Protein AF-0000000080892041 (afdb_homodimer)

Foldseek 3Di:
DPWAKAWDDKDFQFAPDADDPVPQKFWFAPVQLVDDKFWDKDKDKDDADPPDAPVLVVVLLSVLQNHLCNLVQLQQFWDDNSTITGSGRNGAMEIEIEIAADPVVCVVDPDPSVVQNQAPHRRGDGDPVCRGHQKYWYWYAYPNRMIMIMMIGIVRQDDPVLVVLSVVLSVCSSVVPPDPRDRRPRDRNNPDDDDPVPPVPCPPVVDD/DPWDKAWDDKDFQFAPDADDPVPQKFWFAPVQLVDDKFWDKDKDKDDADPPDAPVRVVVLLRVLQNHLCNLVQLQQFWDDNSTITGSGRNGAMEIEIEIAADPVVCVVDPDPVVVQNQAPHRRGDGDPVCRGHQKYWYWYAYPNRMIMIMMIGIVRQDDPVLVVLSVVLSVCSSVVPPDPRDRRPRDRNNVYDPPPVVPCPCPPVVDD

Secondary structure (DSSP, 8-state):
-----EEEEEEEEPPSSPPPGGGSEEEPPHHHHHSPP-EEEEEEEE---SS--HHHHHHHHHHHHHHHHHHSGGGGSEEETTTEEE-----EEEEEEE-SS-HHHHHHS--HHHHHHTSSS-SSS--GGGTTBSEEEEEEE-TTS-EEEEEEEETTT--HHHHHHHHHHHHHHHTT------------STTSSS--S----SSTT---/-----EEEEEEEEPPSSPPPGGGSEEEPPHHHHHSPP-EEEEEEEE---SS--HHHHHHHHHHHHHHHHHHSGGGGSEEETTTEEE-----EEEEEEEESS-HHHHHHS--HHHHHHTSSS-SSS--GGGTTBSEEEEEEEETTS-EEEEEEEETTT--HHHHHHHHHHHHHHHTT------------S--SSS-SS----S-TT---

Organism: Phaseolus coccineus (NCBI:txid3886)

Nearest PDB structures (foldseek):
  2bgh-assembly1_A  TM=8.868E-01  e=1.518E-18  Rauvolfia serpentina
  7w26-assembly2_B  TM=8.379E-01  e=3.814E-18  Angelica sinensis
  5fal-assembly1_A  TM=8.117E-01  e=7.522E-14  Panicum virgatum
  6mk2-assembly1_A  TM=8.089E-01  e=7.074E-14  Coleus scutellarioides
  5fan-assembly1_A  TM=7.850E-01  e=6.457E-13  Panicum virgatum

Sequence (416 aa):
MEVKVEIVSKERIKPSSPTPNKLRYFKLSLLDQLAPPFYVPILLFYSPSDATDITTISHKLKASLSQLLTLYYPFCGTLRDSSTVECNDEGVVFTHSTLPIDLSTILKNPHLHHINQLFPFDPYNPPRETLLETMAVQLNQFTCGGVALGVCFSHKIADGSSAASFLTAWAATSRKEDNPLIPPQMEEGALVFPPRKIEIDITRGMGPMEVKVEIVSKERIKPSSPTPNKLRYFKLSLLDQLAPPFYVPILLFYSPSDATDITTISHKLKASLSQLLTLYYPFCGTLRDSSTVECNDEGVVFTHSTLPIDLSTILKNPHLHHINQLFPFDPYNPPRETLLETMAVQLNQFTCGGVALGVCFSHKIADGSSAASFLTAWAATSRKEDNPLIPPQMEEGALVFPPRKIEIDITRGMGP

InterPro domains:
  IPR023213 Chloramphenicol acetyltransferase-like domain superfamily [G3DSA:3.30.559.10] (1-201)

Radius of gyration: 22.84 Å; Cα contacts (8 Å, |Δi|>4): 825; chains: 2; bounding box: 54×67×58 Å

Structure (mmCIF, N/CA/C/O backbone):
data_AF-0000000080892041-model_v1
#
loop_
_entity.id
_entity.type
_entity.pdbx_description
1 polymer Transferase
#
loop_
_atom_site.group_PDB
_atom_site.id
_atom_site.type_symbol
_atom_site.label_atom_id
_atom_site.label_alt_id
_atom_site.label_comp_id
_atom_site.label_asym_id
_atom_site.label_entity_id
_atom_site.label_seq_id
_atom_site.pdbx_PDB_ins_code
_atom_site.Cartn_x
_atom_site.Cartn_y
_atom_site.Cartn_z
_atom_site.occupancy
_atom_site.B_iso_or_equiv
_atom_site.auth_seq_id
_atom_site.auth_comp_id
_atom_site.auth_asym_id
_atom_site.auth_atom_id
_atom_site.pdbx_PDB_model_num
ATOM 1 N N . MET A 1 1 ? -16.609 -30.469 5.387 1 51 1 MET A N 1
ATOM 2 C CA . MET A 1 1 ? -15.219 -30.938 5.332 1 51 1 MET A CA 1
ATOM 3 C C . MET A 1 1 ? -14.273 -29.766 5.039 1 51 1 MET A C 1
ATOM 5 O O . MET A 1 1 ? -14.555 -28.922 4.188 1 51 1 MET A O 1
ATOM 9 N N . GLU A 1 2 ? -13.328 -29.531 5.914 1 6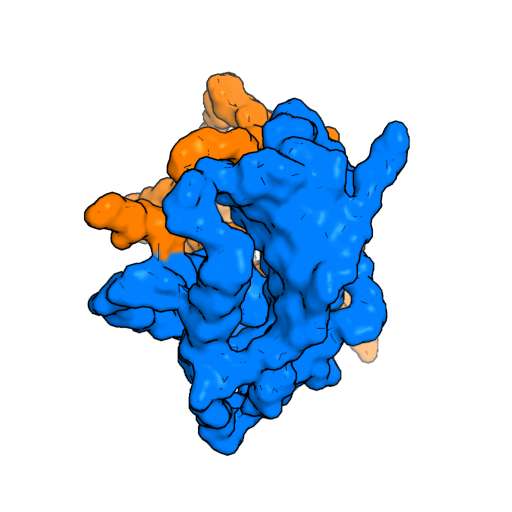9.38 2 GLU A N 1
ATOM 10 C CA . GLU A 1 2 ? -12.438 -28.375 5.773 1 69.38 2 GLU A CA 1
ATOM 11 C C . GLU A 1 2 ? -11.57 -28.5 4.527 1 69.38 2 GLU A C 1
ATOM 13 O O . GLU A 1 2 ? -10.953 -29.547 4.293 1 69.38 2 GLU A O 1
ATOM 18 N N . VAL A 1 3 ? -11.828 -27.797 3.461 1 79.81 3 VAL A N 1
ATOM 19 C CA . VAL A 1 3 ? -11.031 -27.781 2.238 1 79.81 3 VAL A CA 1
ATOM 20 C C . VAL A 1 3 ? -9.578 -27.438 2.566 1 79.81 3 VAL A C 1
ATOM 22 O O . VAL A 1 3 ? -9.305 -26.406 3.186 1 79.81 3 VAL A O 1
ATOM 25 N N . LYS A 1 4 ? -8.742 -28.453 2.377 1 87.44 4 LYS A N 1
ATOM 26 C CA . LYS A 1 4 ? -7.324 -28.219 2.637 1 87.44 4 LYS A CA 1
ATOM 27 C C . LYS A 1 4 ? -6.523 -28.188 1.337 1 87.44 4 LYS A C 1
ATOM 29 O O . LYS A 1 4 ? -6.711 -29.031 0.463 1 87.44 4 LYS A O 1
ATOM 34 N N . VAL A 1 5 ? -5.707 -27.281 1.153 1 93.56 5 VAL A N 1
ATOM 35 C CA . VAL A 1 5 ? -4.789 -27.125 0.03 1 93.56 5 VAL A CA 1
ATOM 36 C C . VAL A 1 5 ? -3.666 -28.156 0.136 1 93.56 5 VAL A C 1
ATOM 38 O O . VAL A 1 5 ? -3.152 -28.406 1.227 1 93.56 5 VAL A O 1
ATOM 41 N N . GLU A 1 6 ? -3.355 -28.859 -0.919 1 96.06 6 GLU A N 1
ATOM 42 C CA . GLU A 1 6 ? -2.234 -29.797 -0.985 1 96.06 6 GLU A CA 1
ATOM 43 C C . GLU A 1 6 ? -1.098 -29.234 -1.833 1 96.06 6 GLU A C 1
ATOM 45 O O . GLU A 1 6 ? -1.31 -28.828 -2.98 1 96.06 6 GLU A O 1
ATOM 50 N N . ILE A 1 7 ? 0.091 -29.281 -1.299 1 97.12 7 ILE A N 1
ATOM 51 C CA . ILE A 1 7 ? 1.253 -28.781 -2.025 1 97.12 7 ILE A CA 1
ATOM 52 C C . ILE A 1 7 ? 1.798 -29.875 -2.943 1 97.12 7 ILE A C 1
ATOM 54 O O . ILE A 1 7 ? 2.129 -30.969 -2.488 1 97.12 7 ILE A O 1
ATOM 58 N N . VAL A 1 8 ? 1.884 -29.547 -4.207 1 97.06 8 VAL A N 1
ATOM 59 C CA . VAL A 1 8 ? 2.377 -30.469 -5.227 1 97.06 8 VAL A CA 1
ATOM 60 C C . VAL A 1 8 ? 3.881 -30.297 -5.406 1 97.06 8 VAL A C 1
ATOM 62 O O . VAL A 1 8 ? 4.625 -31.266 -5.496 1 97.06 8 VAL A O 1
ATOM 65 N N . SER A 1 9 ? 4.324 -29.125 -5.5 1 97.5 9 SER A N 1
ATOM 66 C CA . SER A 1 9 ? 5.746 -28.844 -5.664 1 97.5 9 SER A CA 1
ATOM 67 C C . SER A 1 9 ? 6.082 -27.438 -5.145 1 97.5 9 SER A C 1
ATOM 69 O O . SER A 1 9 ? 5.195 -26.609 -4.98 1 97.5 9 SER A O 1
ATOM 71 N N . LYS A 1 10 ? 7.34 -27.312 -4.781 1 97.81 10 LYS A N 1
ATOM 72 C CA . LYS A 1 10 ? 7.918 -26.047 -4.355 1 97.81 10 LYS A CA 1
ATOM 73 C C . LYS A 1 10 ? 9.32 -25.859 -4.926 1 97.81 10 LYS A C 1
ATOM 75 O O . LYS A 1 10 ? 10.156 -26.766 -4.832 1 97.81 10 LYS A O 1
ATOM 80 N N . GLU A 1 11 ? 9.508 -24.766 -5.562 1 97.94 11 GLU A N 1
ATOM 81 C CA . GLU A 1 11 ? 10.828 -24.484 -6.117 1 97.94 11 GLU A CA 1
ATOM 82 C C . GLU A 1 11 ? 11.125 -23 -6.098 1 97.94 11 GLU A C 1
ATOM 84 O O . GLU A 1 11 ? 10.234 -22.188 -5.863 1 97.94 11 GLU A O 1
ATOM 89 N N . ARG A 1 12 ? 12.344 -22.625 -6.25 1 98.44 12 ARG A N 1
ATOM 90 C CA . ARG A 1 12 ? 12.75 -21.234 -6.336 1 98.44 12 ARG A CA 1
ATOM 91 C C . ARG A 1 12 ? 13.055 -20.828 -7.773 1 98.44 12 ARG A C 1
ATOM 93 O O . ARG A 1 12 ? 13.844 -21.5 -8.453 1 98.44 12 ARG A O 1
ATOM 100 N N . ILE A 1 13 ? 12.406 -19.812 -8.211 1 98.75 13 ILE A N 1
ATOM 101 C CA . ILE A 1 13 ? 12.625 -19.297 -9.562 1 98.75 13 ILE A CA 1
ATOM 102 C C . ILE A 1 13 ? 13.641 -18.156 -9.523 1 98.75 13 ILE A C 1
ATOM 104 O O . ILE A 1 13 ? 13.383 -17.109 -8.93 1 98.75 13 ILE A O 1
ATOM 108 N N . LYS A 1 14 ? 14.742 -18.359 -10.156 1 98.62 14 LYS A N 1
ATOM 109 C CA . LYS A 1 14 ? 15.805 -17.359 -10.203 1 98.62 14 LYS A CA 1
ATOM 110 C C . LYS A 1 14 ? 15.727 -16.531 -11.484 1 98.62 14 LYS A C 1
ATOM 112 O O . LYS A 1 14 ? 15.117 -16.953 -12.461 1 98.62 14 LYS A O 1
ATOM 117 N N . PRO A 1 15 ? 16.281 -15.289 -11.422 1 98.12 15 PRO A N 1
ATOM 118 C CA . PRO A 1 15 ? 16.312 -14.508 -12.656 1 98.12 15 PRO A CA 1
ATOM 119 C C . PRO A 1 15 ? 17.109 -15.18 -13.766 1 98.12 15 PRO A C 1
ATOM 121 O O . PRO A 1 15 ? 18.031 -15.961 -13.484 1 98.12 15 PRO A O 1
ATOM 124 N N . SER A 1 16 ? 16.688 -14.859 -14.992 1 97.5 16 SER A N 1
ATOM 125 C CA . SER A 1 16 ? 17.312 -15.5 -16.141 1 97.5 16 SER A CA 1
ATOM 126 C C . SER A 1 16 ? 18.734 -15 -16.359 1 97.5 16 SER A C 1
ATOM 128 O O . SER A 1 16 ? 19.531 -15.664 -17.016 1 97.5 16 SER A O 1
ATOM 130 N N . SER A 1 17 ? 19 -13.836 -15.859 1 96.94 17 SER A N 1
ATOM 131 C CA . SER A 1 17 ? 20.344 -13.266 -15.875 1 96.94 17 SER A CA 1
ATOM 132 C C . SER A 1 17 ? 20.719 -12.711 -14.508 1 96.94 17 SER A C 1
ATOM 134 O O . SER A 1 17 ? 19.875 -12.18 -13.789 1 96.94 17 SER A O 1
ATOM 136 N N . PRO A 1 18 ? 22 -12.805 -14.195 1 96.88 18 PRO A N 1
ATOM 137 C CA . PRO A 1 18 ? 22.422 -12.352 -12.867 1 96.88 18 PRO A CA 1
ATOM 138 C C . PRO A 1 18 ? 22.312 -10.836 -12.703 1 96.88 18 PRO A C 1
ATOM 140 O O . PRO A 1 18 ? 22.547 -10.086 -13.648 1 96.88 18 PRO A O 1
ATOM 143 N N . THR A 1 19 ? 22 -10.445 -11.531 1 95.88 19 THR A N 1
ATOM 144 C CA . THR A 1 19 ? 22 -9.031 -11.188 1 95.88 19 THR A CA 1
ATOM 145 C C . THR A 1 19 ? 23.422 -8.484 -11.117 1 95.88 19 THR A C 1
ATOM 147 O O . THR A 1 19 ? 24.281 -9.062 -10.445 1 95.88 19 THR A O 1
ATOM 150 N N . PRO A 1 20 ? 23.688 -7.375 -11.781 1 95.25 20 PRO A N 1
ATOM 151 C CA . PRO A 1 20 ? 25.016 -6.781 -11.695 1 95.25 20 PRO A CA 1
ATOM 152 C C . PRO A 1 20 ? 25.406 -6.418 -10.273 1 95.25 20 PRO A C 1
ATOM 154 O O . PRO A 1 20 ? 24.562 -6.016 -9.469 1 95.25 20 PRO A O 1
ATOM 157 N N . ASN A 1 21 ? 26.688 -6.367 -9.977 1 94.62 21 ASN A N 1
ATOM 158 C CA . ASN A 1 21 ? 27.219 -6.113 -8.641 1 94.62 21 ASN A CA 1
ATOM 159 C C . ASN A 1 21 ? 26.891 -4.703 -8.164 1 94.62 21 ASN A C 1
ATOM 161 O O . ASN A 1 21 ? 26.641 -4.484 -6.98 1 94.62 21 ASN A O 1
ATOM 165 N N . LYS A 1 22 ? 26.844 -3.777 -9.086 1 93.69 22 LYS A N 1
ATOM 166 C CA . LYS A 1 22 ? 26.594 -2.385 -8.727 1 93.69 22 LYS A CA 1
ATOM 167 C C . LYS A 1 22 ? 25.172 -2.205 -8.18 1 93.69 22 LYS A C 1
ATOM 169 O O . LYS A 1 22 ? 24.875 -1.198 -7.531 1 93.69 22 LYS A O 1
ATOM 174 N N . LEU A 1 23 ? 24.359 -3.273 -8.484 1 92.44 23 LEU A N 1
ATOM 175 C CA . LEU A 1 23 ? 22.953 -3.205 -8.062 1 92.44 23 LEU A CA 1
ATOM 176 C C . LEU A 1 23 ? 22.703 -4.172 -6.91 1 92.44 23 LEU A C 1
ATOM 178 O O . LEU A 1 23 ? 21.547 -4.512 -6.629 1 92.44 23 LEU A O 1
ATOM 182 N N . ARG A 1 24 ? 23.641 -4.523 -6.23 1 93.69 24 ARG A N 1
ATOM 183 C CA . ARG A 1 24 ? 23.562 -5.594 -5.234 1 93.69 24 ARG A CA 1
ATOM 184 C C . ARG A 1 24 ? 22.734 -5.168 -4.035 1 93.69 24 ARG A C 1
ATOM 186 O O . ARG A 1 24 ? 22.078 -6 -3.395 1 93.69 24 ARG A O 1
ATOM 193 N N . TYR A 1 25 ? 22.797 -3.928 -3.744 1 92.44 25 TYR A N 1
ATOM 194 C CA . TYR A 1 25 ? 22.078 -3.457 -2.562 1 92.44 25 TYR A CA 1
ATOM 195 C C . TYR A 1 25 ? 21.062 -2.385 -2.934 1 92.44 25 TYR A C 1
ATOM 197 O O . TYR A 1 25 ? 21.406 -1.351 -3.502 1 92.44 25 TYR A O 1
ATOM 205 N N . PHE A 1 26 ? 19.844 -2.697 -2.666 1 91.12 26 PHE A N 1
ATOM 206 C CA . PHE A 1 26 ? 18.734 -1.778 -2.893 1 91.12 26 PHE A CA 1
ATOM 207 C C . PHE A 1 26 ? 18.266 -1.156 -1.579 1 91.12 26 PHE A C 1
ATOM 209 O O . PHE A 1 26 ? 17.781 -1.859 -0.69 1 91.12 26 PHE A O 1
ATOM 216 N N . LYS A 1 27 ? 18.375 0.13 -1.419 1 87.12 27 LYS A N 1
ATOM 217 C CA . LYS A 1 27 ? 18.047 0.821 -0.176 1 87.12 27 LYS A CA 1
ATOM 218 C C . LYS A 1 27 ? 16.547 1.092 -0.077 1 87.12 27 LYS A C 1
ATOM 220 O O . LYS A 1 27 ? 15.93 1.54 -1.044 1 87.12 27 LYS A O 1
ATOM 225 N N . LEU A 1 28 ? 16.047 0.779 1.117 1 85.88 28 LEU A N 1
ATOM 226 C CA . LEU A 1 28 ? 14.633 1.016 1.38 1 85.88 28 LEU A CA 1
ATOM 227 C C . LEU A 1 28 ? 14.406 2.43 1.901 1 85.88 28 LEU A C 1
ATOM 229 O O . LEU A 1 28 ? 15.297 3.018 2.521 1 85.88 28 LEU A O 1
ATOM 233 N N . SER A 1 29 ? 13.211 2.936 1.634 1 76.12 29 SER A N 1
ATOM 234 C CA . SER A 1 29 ? 12.844 4.242 2.17 1 76.12 29 SER A CA 1
ATOM 235 C C . SER A 1 29 ? 12.727 4.203 3.689 1 76.12 29 SER A C 1
ATOM 237 O O . SER A 1 29 ? 12.562 3.129 4.277 1 76.12 29 SER A O 1
ATOM 239 N N . LEU A 1 30 ? 12.883 5.309 4.32 1 74.5 30 LEU A N 1
ATOM 240 C CA . LEU A 1 30 ? 12.766 5.402 5.773 1 74.5 30 LEU A CA 1
ATOM 241 C C . LEU A 1 30 ? 11.414 4.887 6.246 1 74.5 30 LEU A C 1
ATOM 243 O O . LEU A 1 30 ? 11.336 4.148 7.23 1 74.5 30 LEU A O 1
ATOM 247 N N . LEU A 1 31 ? 10.391 5.27 5.559 1 73.88 31 LEU A N 1
ATOM 248 C CA . LEU A 1 31 ? 9.055 4.832 5.945 1 73.88 31 LEU A CA 1
ATOM 249 C C . LEU A 1 31 ? 8.93 3.312 5.859 1 73.88 31 LEU A C 1
ATOM 251 O O . LEU A 1 31 ? 8.305 2.686 6.715 1 73.88 31 LEU A O 1
ATOM 255 N N . ASP A 1 32 ? 9.531 2.738 4.867 1 79.44 32 ASP A N 1
ATOM 256 C CA . ASP A 1 32 ? 9.492 1.285 4.727 1 79.44 32 ASP A CA 1
ATOM 257 C C . ASP A 1 32 ? 10.32 0.607 5.812 1 79.44 32 ASP A C 1
ATOM 259 O O . ASP A 1 32 ? 10.016 -0.513 6.227 1 79.44 32 ASP A O 1
ATOM 263 N N . GLN A 1 33 ? 11.32 1.284 6.227 1 80.81 33 GLN A N 1
ATOM 264 C CA . GLN A 1 33 ? 12.141 0.757 7.312 1 80.81 33 GLN A CA 1
ATOM 265 C C . GLN A 1 33 ? 11.375 0.743 8.625 1 80.81 33 GLN A C 1
ATOM 267 O O . GLN A 1 33 ? 11.547 -0.161 9.445 1 80.81 33 GLN A O 1
ATOM 272 N N . LEU A 1 34 ? 10.516 1.644 8.758 1 75.88 34 LEU A N 1
ATOM 273 C CA . LEU A 1 34 ? 9.766 1.811 9.992 1 75.88 34 LEU A CA 1
ATOM 274 C C . LEU A 1 34 ? 8.539 0.899 10.016 1 75.88 34 LEU A C 1
ATOM 276 O O . LEU A 1 34 ? 8.07 0.5 11.078 1 75.88 34 LEU A O 1
ATOM 280 N N . ALA A 1 35 ? 8.039 0.536 8.93 1 83.31 35 ALA A N 1
ATOM 281 C CA . ALA A 1 35 ? 6.824 -0.268 8.836 1 83.31 35 ALA A CA 1
ATOM 282 C C . ALA A 1 35 ? 7.086 -1.708 9.273 1 83.31 35 ALA A C 1
ATOM 284 O O . ALA A 1 35 ? 8.148 -2.266 8.992 1 83.31 35 ALA A O 1
ATOM 285 N N . PRO A 1 36 ? 6.129 -2.26 10.047 1 86.69 36 PRO A N 1
ATOM 286 C CA . PRO A 1 36 ? 6.242 -3.699 10.289 1 86.69 36 PRO A CA 1
ATOM 287 C C . PRO A 1 36 ? 6.195 -4.523 9.008 1 86.69 36 PRO A C 1
ATOM 289 O O . PRO A 1 36 ? 5.75 -4.027 7.969 1 86.69 36 PRO A O 1
ATOM 292 N N . PRO A 1 37 ? 6.738 -5.766 9.164 1 88.88 37 PRO A N 1
ATOM 293 C CA . PRO A 1 37 ? 6.723 -6.586 7.953 1 88.88 37 PRO A CA 1
ATOM 294 C C . PRO A 1 37 ? 5.332 -7.113 7.613 1 88.88 37 PRO A C 1
ATOM 296 O O . PRO A 1 37 ? 4.633 -7.625 8.492 1 88.88 37 PRO A O 1
ATOM 299 N N . PHE A 1 38 ? 4.922 -6.914 6.441 1 89.75 38 PHE A N 1
ATOM 300 C CA . PHE A 1 38 ? 3.738 -7.523 5.852 1 89.75 38 PHE A CA 1
ATOM 301 C C . PHE A 1 38 ? 3.842 -7.555 4.332 1 89.75 38 PHE A C 1
ATOM 303 O O . PHE A 1 38 ? 4.82 -7.066 3.762 1 89.75 38 PHE A O 1
ATOM 310 N N . TYR A 1 39 ? 2.883 -8.227 3.777 1 92.38 39 TYR A N 1
ATOM 311 C CA . TYR A 1 39 ? 2.939 -8.406 2.33 1 92.38 39 TYR A CA 1
ATOM 312 C C . TYR A 1 39 ? 1.71 -7.805 1.66 1 92.38 39 TYR A C 1
ATOM 314 O O . TYR A 1 39 ? 0.652 -7.684 2.283 1 92.38 39 TYR A O 1
ATOM 322 N N . VAL A 1 40 ? 1.928 -7.336 0.467 1 89.75 40 VAL A N 1
ATOM 323 C CA . VAL A 1 40 ? 0.846 -6.953 -0.433 1 89.75 40 VAL A CA 1
ATOM 324 C C . VAL A 1 40 ? 0.343 -8.18 -1.188 1 89.75 40 VAL A C 1
ATOM 326 O O . VAL A 1 40 ? 1.019 -8.68 -2.092 1 89.75 40 VAL A O 1
ATOM 329 N N . PRO A 1 41 ? -0.855 -8.625 -0.811 1 91.62 41 PRO A N 1
ATOM 330 C CA . PRO A 1 41 ? -1.383 -9.812 -1.477 1 91.62 41 PRO A CA 1
ATOM 331 C C . PRO A 1 41 ? -2.191 -9.484 -2.729 1 91.62 41 PRO A C 1
ATOM 333 O O . PRO A 1 41 ? -2.936 -8.5 -2.744 1 91.62 41 PRO A O 1
ATOM 336 N N . ILE A 1 42 ? -1.975 -10.297 -3.775 1 89.88 42 ILE A N 1
ATOM 337 C CA . ILE A 1 42 ? -2.824 -10.234 -4.961 1 89.88 42 ILE A CA 1
ATOM 338 C C . ILE A 1 42 ? -3.238 -11.648 -5.371 1 89.88 42 ILE A C 1
ATOM 340 O O . ILE A 1 42 ? -2.412 -12.562 -5.387 1 89.88 42 ILE A O 1
ATOM 344 N N . LEU A 1 43 ? -4.531 -11.797 -5.574 1 90.69 43 LEU A N 1
ATOM 345 C CA . LEU A 1 43 ? -5.09 -13.078 -5.996 1 90.69 43 LEU A CA 1
ATOM 346 C C . LEU A 1 43 ? -5.789 -12.945 -7.344 1 90.69 43 LEU A C 1
ATOM 348 O O . LEU A 1 43 ? -6.66 -12.086 -7.52 1 90.69 43 LEU A O 1
ATOM 352 N N . LEU A 1 44 ? -5.359 -13.766 -8.305 1 89.19 44 LEU A N 1
ATOM 353 C CA . LEU A 1 44 ? -5.938 -13.773 -9.641 1 89.19 44 LEU A CA 1
ATOM 354 C C . LEU A 1 44 ? -6.602 -15.117 -9.938 1 89.19 44 LEU A C 1
ATOM 356 O O . LEU A 1 44 ? -6.023 -16.172 -9.664 1 89.19 44 LEU A O 1
ATOM 360 N N . PHE A 1 45 ? -7.805 -15.062 -10.484 1 88.94 45 PHE A N 1
ATOM 361 C CA . PHE A 1 45 ? -8.531 -16.281 -10.836 1 88.94 45 PHE A CA 1
ATOM 362 C C . PHE A 1 45 ? -8.656 -16.406 -12.352 1 88.94 45 PHE A C 1
ATOM 364 O O . PHE A 1 45 ? -8.898 -15.422 -13.047 1 88.94 45 PHE A O 1
ATOM 371 N N . TYR A 1 46 ? -8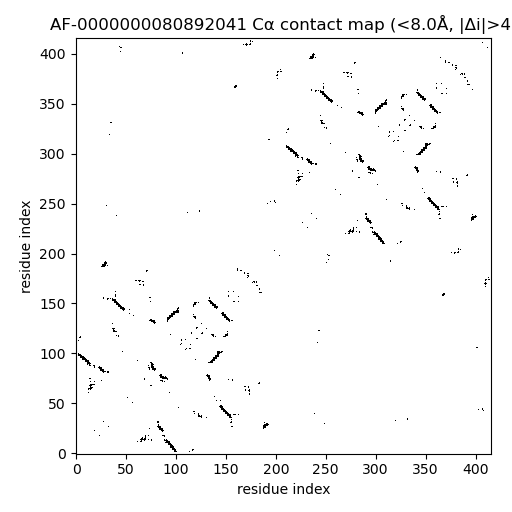.508 -17.625 -12.742 1 86.62 46 TYR A N 1
ATOM 372 C CA . TYR A 1 46 ? -8.664 -17.953 -14.156 1 86.62 46 TYR A CA 1
ATOM 373 C C . TYR A 1 46 ? -9.617 -19.125 -14.344 1 86.62 46 TYR A C 1
ATOM 375 O O . TYR A 1 46 ? -9.438 -20.172 -13.727 1 86.62 46 TYR A O 1
ATOM 383 N N . SER A 1 47 ? -10.516 -18.891 -15.219 1 87 47 SER A N 1
ATOM 384 C CA . SER A 1 47 ? -11.477 -19.938 -15.523 1 87 47 SER A CA 1
ATOM 385 C C . SER A 1 47 ? -10.812 -21.109 -16.25 1 87 47 SER A C 1
ATOM 387 O O . SER A 1 47 ? -9.781 -20.938 -16.906 1 87 47 SER A O 1
ATOM 389 N N . PRO A 1 48 ? -11.477 -22.219 -15.984 1 86.12 48 PRO A N 1
ATOM 390 C CA . PRO A 1 48 ? -10.945 -23.359 -16.719 1 86.12 48 PRO A CA 1
ATOM 391 C C . PRO A 1 48 ? -10.922 -23.141 -18.234 1 86.12 48 PRO A C 1
ATOM 393 O O . PRO A 1 48 ? -11.805 -22.469 -18.766 1 86.12 48 PRO A O 1
ATOM 396 N N . SER A 1 49 ? -9.805 -23.422 -18.766 1 77.06 49 SER A N 1
ATOM 397 C CA . SER A 1 49 ? -9.703 -23.391 -20.219 1 77.06 49 SER A CA 1
ATOM 398 C C . SER A 1 49 ? -9.328 -24.766 -20.781 1 77.06 49 SER A C 1
ATOM 400 O O . SER A 1 49 ? -8.508 -25.469 -20.188 1 77.06 49 SER A O 1
ATOM 402 N N . ASP A 1 50 ? -9.977 -25.172 -21.797 1 67.62 50 ASP A N 1
ATOM 403 C CA . ASP A 1 50 ? -9.688 -26.453 -22.453 1 67.62 50 ASP A CA 1
ATOM 404 C C . ASP A 1 50 ? -8.367 -26.391 -23.203 1 67.62 50 ASP A C 1
ATOM 406 O O . ASP A 1 50 ? -7.793 -27.438 -23.547 1 67.62 50 ASP A O 1
ATOM 410 N N . ALA A 1 51 ? -7.902 -25.266 -23.391 1 68 51 ALA A N 1
ATOM 411 C CA . ALA A 1 51 ? -6.801 -25.094 -24.328 1 68 51 ALA A CA 1
ATOM 412 C C . ALA A 1 51 ? -5.457 -25.344 -23.656 1 68 51 ALA A C 1
ATOM 414 O O . ALA A 1 51 ? -4.48 -25.703 -24.312 1 68 51 ALA A O 1
ATOM 415 N N . THR A 1 52 ? -5.348 -25.25 -22.422 1 73.38 52 THR A N 1
ATOM 416 C CA . THR A 1 52 ? -4.016 -25.312 -21.828 1 73.38 52 THR A CA 1
ATOM 417 C C . THR A 1 52 ? -4.043 -26.094 -20.516 1 73.38 52 THR A C 1
ATOM 419 O O . THR A 1 52 ? -4.891 -25.859 -19.656 1 73.38 52 THR A O 1
ATOM 422 N N . ASP A 1 53 ? -3.102 -27.031 -20.469 1 87.25 53 ASP A N 1
ATOM 423 C CA . ASP A 1 53 ? -3.014 -27.828 -19.25 1 87.25 53 ASP A CA 1
ATOM 424 C C . ASP A 1 53 ? -2.186 -27.109 -18.188 1 87.25 53 ASP A C 1
ATOM 426 O O . ASP A 1 53 ? -1.453 -26.172 -18.484 1 87.25 53 ASP A O 1
ATOM 430 N N . ILE A 1 54 ? -2.248 -27.641 -16.969 1 90.88 54 ILE A N 1
ATOM 431 C CA . ILE A 1 54 ? -1.662 -26.984 -15.805 1 90.88 54 ILE A CA 1
ATOM 432 C C . ILE A 1 54 ? -0.139 -27 -15.922 1 90.88 54 ILE A C 1
ATOM 434 O O . ILE A 1 54 ? 0.53 -26.062 -15.477 1 90.88 54 ILE A O 1
ATOM 438 N N . THR A 1 55 ? 0.416 -28.031 -16.469 1 92.44 55 THR A N 1
ATOM 439 C CA . THR A 1 55 ? 1.861 -28.141 -16.641 1 92.44 55 THR A CA 1
ATOM 440 C C . THR A 1 55 ? 2.383 -27.047 -17.547 1 92.44 55 THR A C 1
ATOM 442 O O . THR A 1 55 ? 3.398 -26.406 -17.25 1 92.44 55 THR A O 1
ATOM 445 N N . THR A 1 56 ? 1.683 -26.859 -18.641 1 90.06 56 THR A N 1
ATOM 446 C CA . THR A 1 56 ? 2.047 -25.797 -19.578 1 90.06 56 THR A CA 1
ATOM 447 C C . THR A 1 56 ? 1.911 -24.422 -18.922 1 90.06 56 THR A C 1
ATOM 449 O O . THR A 1 56 ? 2.787 -23.562 -19.078 1 90.06 56 THR A O 1
ATOM 452 N N . ILE A 1 57 ? 0.856 -24.25 -18.25 1 90.5 57 ILE A N 1
ATOM 453 C CA . ILE A 1 57 ? 0.629 -22.984 -17.547 1 90.5 57 ILE A CA 1
ATOM 454 C C . ILE A 1 57 ? 1.769 -22.734 -16.562 1 90.5 57 ILE A C 1
ATOM 456 O O . ILE A 1 57 ? 2.354 -21.641 -16.562 1 90.5 57 ILE A O 1
ATOM 460 N N . SER A 1 58 ? 2.049 -23.703 -15.766 1 93.62 58 SER A N 1
ATOM 461 C CA . SER A 1 58 ? 3.105 -23.594 -14.766 1 93.62 58 SER A CA 1
ATOM 462 C C . SER A 1 58 ? 4.445 -23.266 -15.414 1 93.62 58 SER A C 1
ATOM 464 O O . SER A 1 58 ? 5.164 -22.375 -14.945 1 93.62 58 SER A O 1
ATOM 466 N N . HIS A 1 59 ? 4.742 -23.922 -16.484 1 93.62 59 HIS A N 1
ATOM 467 C CA . HIS A 1 59 ? 6 -23.703 -17.188 1 93.62 59 HIS A CA 1
ATOM 468 C C . HIS A 1 59 ? 6.09 -22.266 -17.734 1 93.62 59 HIS A C 1
ATOM 470 O O . HIS A 1 59 ? 7.113 -21.609 -17.562 1 93.62 59 HIS A O 1
ATOM 476 N N . LYS A 1 60 ? 5.039 -21.875 -18.344 1 92.19 60 LYS A N 1
ATOM 477 C CA . LYS A 1 60 ? 5.008 -20.531 -18.891 1 92.19 60 LYS A CA 1
ATOM 478 C C . LYS A 1 60 ? 5.172 -19.469 -17.797 1 92.19 60 LYS A C 1
ATOM 480 O O . LYS A 1 60 ? 5.906 -18.5 -17.984 1 92.19 60 LYS A O 1
ATOM 485 N N . LEU A 1 61 ? 4.48 -19.672 -16.719 1 94.69 61 LEU A N 1
ATOM 486 C CA . LEU A 1 61 ? 4.551 -18.734 -15.609 1 94.69 61 LEU A CA 1
ATOM 487 C C . LEU A 1 61 ? 5.965 -18.672 -15.031 1 94.69 61 LEU A C 1
ATOM 489 O O . LEU A 1 61 ? 6.5 -17.578 -14.797 1 94.69 61 LEU A O 1
ATOM 493 N N . LYS A 1 62 ? 6.547 -19.797 -14.883 1 96.94 62 LYS A N 1
ATOM 494 C CA . LYS A 1 62 ? 7.887 -19.859 -14.305 1 96.94 62 LYS A CA 1
ATOM 495 C C . LYS A 1 62 ? 8.922 -19.234 -15.234 1 96.94 62 LYS A C 1
ATOM 497 O O . LYS A 1 62 ? 9.766 -18.438 -14.789 1 96.94 62 LYS A O 1
ATOM 502 N N . ALA A 1 63 ? 8.82 -19.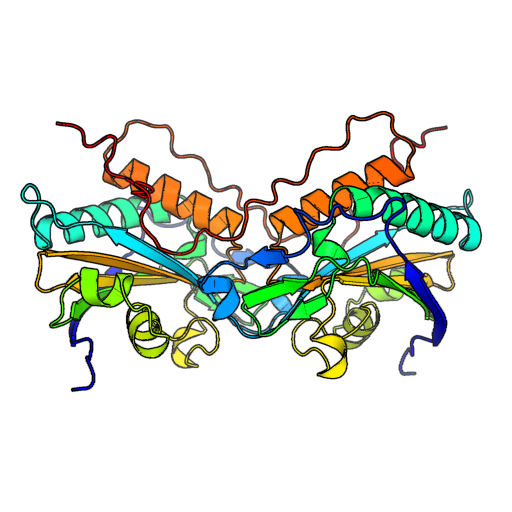562 -16.469 1 95.44 63 ALA A N 1
ATOM 503 C CA . ALA A 1 63 ? 9.773 -19.031 -17.438 1 95.44 63 ALA A CA 1
ATOM 504 C C . ALA A 1 63 ? 9.656 -17.516 -17.562 1 95.44 63 ALA A C 1
ATOM 506 O O . ALA A 1 63 ? 10.664 -16.812 -17.578 1 95.44 63 ALA A O 1
ATOM 507 N N . SER A 1 64 ? 8.445 -17.047 -17.703 1 94.5 64 SER A N 1
ATOM 508 C CA . SER A 1 64 ? 8.227 -15.609 -17.828 1 94.5 64 SER A CA 1
ATOM 509 C C . SER A 1 64 ? 8.602 -14.883 -16.531 1 94.5 64 SER A C 1
ATOM 511 O O . SER A 1 64 ? 9.094 -13.75 -16.578 1 94.5 64 SER A O 1
ATOM 513 N N . LEU A 1 65 ? 8.352 -15.531 -15.414 1 96.5 65 LEU A N 1
ATOM 514 C CA . LEU A 1 65 ? 8.773 -14.953 -14.133 1 96.5 65 LEU A CA 1
ATOM 515 C C . LEU A 1 65 ? 10.289 -14.789 -14.086 1 96.5 65 LEU A C 1
ATOM 517 O O . LEU A 1 65 ? 10.789 -13.727 -13.719 1 96.5 65 LEU A O 1
ATOM 521 N N . SER A 1 66 ? 10.93 -15.797 -14.445 1 97.12 66 SER A N 1
ATOM 522 C CA . SER A 1 66 ? 12.391 -15.766 -14.469 1 97.12 66 SER A CA 1
ATOM 523 C C . SER A 1 66 ? 12.906 -14.617 -15.328 1 97.12 66 SER A C 1
ATOM 525 O O . SER A 1 66 ? 13.812 -13.891 -14.93 1 97.12 66 SER A O 1
ATOM 527 N N . GLN A 1 67 ? 12.359 -14.461 -16.438 1 94.75 67 GLN A N 1
ATOM 528 C CA . GLN A 1 67 ? 12.734 -13.383 -17.328 1 94.75 67 GLN A CA 1
ATOM 529 C C . GLN A 1 67 ? 12.461 -12.016 -16.703 1 94.75 67 GLN A C 1
ATOM 531 O O . GLN A 1 67 ? 13.312 -11.125 -16.75 1 94.75 67 GLN A O 1
ATOM 536 N N . LEU A 1 68 ? 11.336 -11.922 -16.141 1 94.31 68 LEU A N 1
ATOM 537 C CA . LEU A 1 68 ? 10.906 -10.641 -15.586 1 94.31 68 LEU A CA 1
ATOM 538 C C . LEU A 1 68 ? 11.758 -10.258 -14.375 1 94.31 68 LEU A C 1
ATOM 540 O O . LEU A 1 68 ? 12.062 -9.078 -14.172 1 94.31 68 LEU A O 1
ATOM 544 N N . LEU A 1 69 ? 12.18 -11.227 -13.609 1 96.12 69 LEU A N 1
ATOM 545 C CA . LEU A 1 69 ? 12.961 -10.984 -12.398 1 96.12 69 LEU A CA 1
ATOM 546 C C . LEU A 1 69 ? 14.32 -10.383 -12.742 1 96.12 69 LEU A C 1
ATOM 548 O O . LEU A 1 69 ? 14.938 -9.711 -11.906 1 96.12 69 LEU A O 1
ATOM 552 N N . THR A 1 70 ? 14.758 -10.539 -13.93 1 94.81 70 THR A N 1
ATOM 553 C CA . THR A 1 70 ? 15.992 -9.906 -14.375 1 94.81 70 THR A CA 1
ATOM 554 C C . THR A 1 70 ? 15.859 -8.383 -14.375 1 94.81 70 THR A C 1
ATOM 556 O O . THR A 1 70 ? 16.812 -7.672 -14.055 1 94.81 70 THR A O 1
ATOM 559 N N . LEU A 1 71 ? 14.719 -7.969 -14.727 1 92.12 71 LEU A N 1
ATOM 560 C CA . LEU A 1 71 ? 14.453 -6.535 -14.758 1 92.12 71 LEU A CA 1
ATOM 561 C C . LEU A 1 71 ? 14.023 -6.035 -13.375 1 92.12 71 LEU A C 1
ATOM 563 O O . LEU A 1 71 ? 14.328 -4.902 -13 1 92.12 71 LEU A O 1
ATOM 567 N N . TYR A 1 72 ? 13.297 -6.883 -12.695 1 93.62 72 TYR A N 1
ATOM 568 C CA . TYR A 1 72 ? 12.797 -6.574 -11.359 1 93.62 72 TYR A CA 1
ATOM 569 C C . TYR A 1 72 ? 13.656 -7.234 -10.289 1 93.62 72 TYR A C 1
ATOM 571 O O . TYR A 1 72 ? 13.148 -7.957 -9.43 1 93.62 72 TYR A O 1
ATOM 579 N N . TYR A 1 73 ? 14.867 -6.887 -10.281 1 94.69 73 TYR A N 1
ATOM 580 C CA . TYR A 1 73 ? 15.883 -7.645 -9.547 1 94.69 73 TYR A CA 1
ATOM 581 C C . TYR A 1 73 ? 15.656 -7.531 -8.039 1 94.69 73 TYR A C 1
ATOM 583 O O . TYR A 1 73 ? 15.922 -8.477 -7.297 1 94.69 73 TYR A O 1
ATOM 591 N N . PRO A 1 74 ? 15.141 -6.465 -7.469 1 94.69 74 PRO A N 1
ATOM 592 C CA . PRO A 1 74 ? 14.914 -6.453 -6.023 1 94.69 74 PRO A CA 1
ATOM 593 C C . PRO A 1 74 ? 13.836 -7.438 -5.586 1 94.69 74 PRO A C 1
ATOM 595 O O . PRO A 1 74 ? 13.766 -7.801 -4.406 1 94.69 74 PRO A O 1
ATOM 598 N N . PHE A 1 75 ? 13 -7.895 -6.547 1 95.81 75 PHE A N 1
ATOM 599 C CA . PHE A 1 75 ? 11.867 -8.75 -6.234 1 95.81 75 PHE A CA 1
ATOM 600 C C . PHE A 1 75 ? 12.312 -10.195 -6.027 1 95.81 75 PHE A C 1
ATOM 602 O O . PHE A 1 75 ? 11.508 -11.055 -5.668 1 95.81 75 PHE A O 1
ATOM 609 N N . CYS A 1 76 ? 13.547 -10.469 -6.223 1 97 76 CYS A N 1
ATOM 610 C CA . CYS A 1 76 ? 14.047 -11.828 -6.023 1 97 76 CYS A CA 1
ATOM 611 C C . CYS A 1 76 ? 15.297 -11.828 -5.152 1 97 76 CYS A C 1
ATOM 613 O O . CYS A 1 76 ? 16.156 -12.695 -5.289 1 97 76 CYS A O 1
ATOM 615 N N . GLY A 1 77 ? 15.438 -10.797 -4.387 1 96.88 77 GLY A N 1
ATOM 616 C CA . GLY A 1 77 ? 16.516 -10.711 -3.42 1 96.88 77 GLY A CA 1
ATOM 617 C C . GLY A 1 77 ? 16.109 -11.148 -2.027 1 96.88 77 GLY A C 1
ATOM 618 O O . GLY A 1 77 ? 15.148 -11.891 -1.862 1 96.88 77 GLY A O 1
ATOM 619 N N . THR A 1 78 ? 16.984 -10.805 -1.077 1 96.81 78 THR A N 1
ATOM 620 C CA . THR A 1 78 ? 16.766 -11.125 0.329 1 96.81 78 THR A CA 1
ATOM 621 C C . THR A 1 78 ? 16.75 -9.859 1.176 1 96.81 78 THR A C 1
ATOM 623 O O . THR A 1 78 ? 17.656 -9.023 1.072 1 96.81 78 THR A O 1
ATOM 626 N N . LEU A 1 79 ? 15.664 -9.695 1.951 1 94.69 79 LEU A N 1
ATOM 627 C CA . LEU A 1 79 ? 15.586 -8.555 2.855 1 94.69 79 LEU A CA 1
ATOM 628 C C . LEU A 1 79 ? 16.578 -8.695 4.004 1 94.69 79 LEU A C 1
ATOM 630 O O . LEU A 1 79 ? 16.641 -9.742 4.656 1 94.69 79 LEU A O 1
ATOM 634 N N . ARG A 1 80 ? 17.344 -7.637 4.129 1 89 80 ARG A N 1
ATOM 635 C CA . ARG A 1 80 ? 18.328 -7.621 5.207 1 89 80 ARG A CA 1
ATOM 636 C C . ARG A 1 80 ? 18.078 -6.469 6.168 1 89 80 ARG A C 1
ATOM 638 O O . ARG A 1 80 ? 17.938 -5.32 5.742 1 89 80 ARG A O 1
ATOM 645 N N . ASP A 1 81 ? 18.062 -6.598 7.473 1 76.94 81 ASP A N 1
ATOM 646 C CA . ASP A 1 81 ? 18.047 -5.633 8.562 1 76.94 81 ASP A CA 1
ATOM 647 C C . ASP A 1 81 ? 16.938 -4.598 8.367 1 76.94 81 ASP A C 1
ATOM 649 O O . ASP A 1 81 ? 17.109 -3.432 8.727 1 76.94 81 ASP A O 1
ATOM 653 N N . SER A 1 82 ? 15.969 -4.758 7.648 1 75.62 82 SER A N 1
ATOM 654 C CA . SER A 1 82 ? 14.805 -3.91 7.422 1 75.62 82 SER A CA 1
ATOM 655 C C . SER A 1 82 ? 15.172 -2.664 6.625 1 75.62 82 SER A C 1
ATOM 657 O O . SER A 1 82 ? 14.328 -1.792 6.398 1 75.62 82 SER A O 1
ATOM 659 N N . SER A 1 83 ? 16.422 -2.492 6.215 1 81.88 83 SER A N 1
ATOM 660 C CA . SER A 1 83 ? 16.797 -1.248 5.551 1 81.88 83 SER A CA 1
ATOM 661 C C . SER A 1 83 ? 17.234 -1.498 4.109 1 81.88 83 SER A C 1
ATOM 663 O O . SER A 1 83 ? 17.297 -0.566 3.305 1 81.88 83 SER A O 1
ATOM 665 N N . THR A 1 84 ? 17.562 -2.742 3.85 1 90.81 84 THR A N 1
ATOM 666 C CA . THR A 1 84 ? 18.109 -2.998 2.52 1 90.81 84 THR A CA 1
ATOM 667 C C . THR A 1 84 ? 17.641 -4.355 1.998 1 90.81 84 THR A C 1
ATOM 669 O O . THR A 1 84 ? 17.344 -5.254 2.783 1 90.81 84 THR A O 1
ATOM 672 N N . VAL A 1 85 ? 17.547 -4.41 0.691 1 94.25 85 VAL A N 1
ATOM 673 C CA . VAL A 1 85 ? 17.406 -5.691 0.004 1 94.25 85 VAL A CA 1
ATOM 674 C C . VAL A 1 85 ? 18.734 -6.086 -0.627 1 94.25 85 VAL A C 1
ATOM 676 O O . VAL A 1 85 ? 19.312 -5.312 -1.393 1 94.25 85 VAL A O 1
ATOM 679 N N . GLU A 1 86 ? 19.25 -7.219 -0.188 1 96.69 86 GLU A N 1
ATOM 680 C CA . GLU A 1 86 ? 20.375 -7.789 -0.93 1 96.69 86 GLU A CA 1
ATOM 681 C C . GLU A 1 86 ? 19.891 -8.492 -2.199 1 96.69 86 GLU A C 1
ATOM 683 O O . GLU A 1 86 ? 19.219 -9.516 -2.129 1 96.69 86 GLU A O 1
ATOM 688 N N . CYS A 1 87 ? 20.266 -7.852 -3.281 1 96.44 87 CYS A N 1
ATOM 689 C CA . CYS A 1 87 ? 19.875 -8.422 -4.566 1 96.44 87 CYS A CA 1
ATOM 690 C C . CYS A 1 87 ? 20.828 -9.547 -4.977 1 96.44 87 CYS A C 1
ATOM 692 O O . CYS A 1 87 ? 21.547 -9.422 -5.969 1 96.44 87 CYS A O 1
ATOM 694 N N . ASN A 1 88 ? 20.688 -10.656 -4.328 1 97.44 88 ASN A N 1
ATOM 695 C CA . ASN A 1 88 ? 21.578 -11.797 -4.449 1 97.44 88 ASN A CA 1
ATOM 696 C C . ASN A 1 88 ? 20.984 -12.891 -5.34 1 97.44 88 ASN A C 1
ATOM 698 O O . ASN A 1 88 ? 21.453 -14.023 -5.344 1 97.44 88 ASN A O 1
ATOM 702 N N . ASP A 1 89 ? 19.938 -12.633 -5.996 1 98.06 89 ASP A N 1
ATOM 703 C CA . ASP A 1 89 ? 19.312 -13.547 -6.941 1 98.06 89 ASP A CA 1
ATOM 704 C C . ASP A 1 89 ? 18.891 -14.852 -6.262 1 98.06 89 ASP A C 1
ATOM 706 O O . ASP A 1 89 ? 19.016 -15.93 -6.844 1 98.06 89 ASP A O 1
ATOM 710 N N . GLU A 1 90 ? 18.5 -14.781 -5.004 1 97.62 90 GLU A N 1
ATOM 711 C CA . GLU A 1 90 ? 18.016 -15.953 -4.285 1 97.62 90 GLU A CA 1
ATOM 712 C C . GLU A 1 90 ? 16.797 -16.562 -4.969 1 97.62 90 GLU A C 1
ATOM 714 O O . GLU A 1 90 ? 16.578 -17.781 -4.895 1 97.62 90 GLU A O 1
ATOM 719 N N . GLY A 1 91 ? 16.016 -15.75 -5.637 1 98.31 91 GLY A N 1
ATOM 720 C CA . GLY A 1 91 ? 14.859 -16.234 -6.371 1 98.31 91 GLY A CA 1
ATOM 721 C C . GLY A 1 91 ? 13.562 -16.109 -5.594 1 98.31 91 GLY A C 1
ATOM 722 O O . GLY A 1 91 ? 13.555 -15.602 -4.473 1 98.31 91 GLY A O 1
ATOM 723 N N . VAL A 1 92 ? 12.508 -16.469 -6.164 1 98.56 92 VAL A N 1
ATOM 724 C CA . VAL A 1 92 ? 11.148 -16.391 -5.633 1 98.56 92 VAL A CA 1
ATOM 725 C C . VAL A 1 92 ? 10.594 -17.797 -5.418 1 98.56 92 VAL A C 1
ATOM 727 O O . VAL A 1 92 ? 10.664 -18.641 -6.312 1 98.56 92 VAL A O 1
ATOM 730 N N . VAL A 1 93 ? 10.055 -18.047 -4.238 1 98.5 93 VAL A N 1
ATOM 731 C CA . VAL A 1 93 ? 9.422 -19.328 -3.986 1 98.5 93 VAL A CA 1
ATOM 732 C C . VAL A 1 93 ? 8.148 -19.453 -4.82 1 98.5 93 VAL A C 1
ATOM 734 O O . VAL A 1 93 ? 7.281 -18.594 -4.773 1 98.5 93 VAL A O 1
ATOM 737 N N . PHE A 1 94 ? 8.102 -20.469 -5.602 1 98.56 94 PHE A N 1
ATOM 738 C CA . PHE A 1 94 ? 6.957 -20.812 -6.438 1 98.56 94 PHE A CA 1
ATOM 739 C C . PHE A 1 94 ? 6.355 -22.141 -6.008 1 98.56 94 PHE A C 1
ATOM 741 O O . PHE A 1 94 ? 6.988 -23.188 -6.16 1 98.56 94 PHE A O 1
ATOM 748 N N . THR A 1 95 ? 5.176 -22.078 -5.508 1 98.56 95 THR A N 1
ATOM 749 C CA . THR A 1 95 ? 4.488 -23.266 -5.016 1 98.56 95 THR A CA 1
ATOM 750 C C . THR A 1 95 ? 3.34 -23.656 -5.941 1 98.56 95 THR A C 1
ATOM 752 O O . THR A 1 95 ? 2.592 -22.797 -6.406 1 98.56 95 THR A O 1
ATOM 755 N N . HIS A 1 96 ? 3.324 -24.859 -6.258 1 98 96 HIS A N 1
ATOM 756 C CA . HIS A 1 96 ? 2.17 -25.438 -6.941 1 98 96 HIS A CA 1
ATOM 757 C C . HIS A 1 96 ? 1.304 -26.234 -5.977 1 98 96 HIS A C 1
ATOM 759 O O . HIS A 1 96 ? 1.805 -27.109 -5.266 1 98 96 HIS A O 1
ATOM 765 N N . SER A 1 97 ? 0.037 -25.859 -5.965 1 98.12 97 SER A N 1
ATOM 766 C CA . SER A 1 97 ? -0.866 -26.547 -5.043 1 98.12 97 SER A CA 1
ATOM 767 C C . SER A 1 97 ? -2.152 -26.969 -5.746 1 98.12 97 SER A C 1
ATOM 769 O O . SER A 1 97 ? -2.451 -26.5 -6.844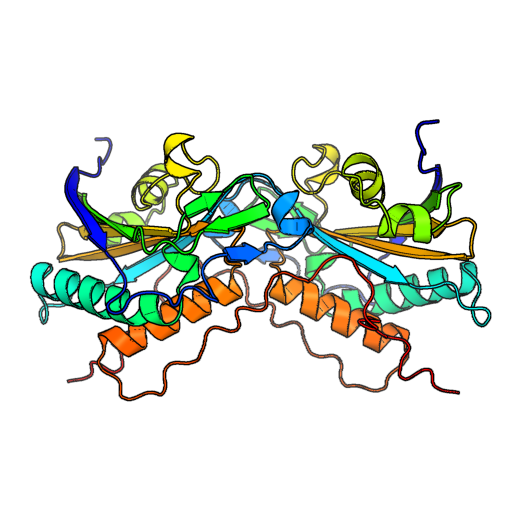 1 98.12 97 SER A O 1
ATOM 771 N N . THR A 1 98 ? -2.865 -27.906 -5.074 1 96.75 98 THR A N 1
ATOM 772 C CA . THR A 1 98 ? -4.172 -28.359 -5.551 1 96.75 98 THR A CA 1
ATOM 773 C C . THR A 1 98 ? -5.219 -28.234 -4.441 1 96.75 98 THR A C 1
ATOM 775 O O . THR A 1 98 ? -4.891 -28.328 -3.258 1 96.75 98 THR A O 1
ATOM 778 N N . LEU A 1 99 ? -6.336 -27.875 -4.848 1 94.94 99 LEU A N 1
ATOM 779 C CA . LEU A 1 99 ? -7.508 -27.875 -3.975 1 94.94 99 LEU A CA 1
ATOM 780 C C . LEU A 1 99 ? -8.594 -28.797 -4.535 1 94.94 99 LEU A C 1
ATOM 782 O O . LEU A 1 99 ? -8.922 -28.719 -5.723 1 94.94 99 LEU A O 1
ATOM 786 N N . PRO A 1 100 ? -9.203 -29.656 -3.688 1 94.38 100 PRO A N 1
ATOM 787 C CA . PRO A 1 100 ? -10.234 -30.594 -4.148 1 94.38 100 PRO A CA 1
ATOM 788 C C . PRO A 1 100 ? -11.625 -29.969 -4.199 1 94.38 100 PRO A C 1
ATOM 790 O O . PRO A 1 100 ? -12.594 -30.562 -3.713 1 94.38 100 PRO A O 1
ATOM 793 N N . ILE A 1 101 ? -11.727 -28.812 -4.719 1 93.94 101 ILE A N 1
ATOM 794 C CA . ILE A 1 101 ? -12.984 -28.109 -4.902 1 93.94 101 ILE A CA 1
ATOM 795 C C . ILE A 1 101 ? -12.984 -27.375 -6.242 1 93.94 101 ILE A C 1
ATOM 797 O O . ILE A 1 101 ? -11.938 -27.25 -6.883 1 93.94 101 ILE A O 1
ATOM 801 N N . ASP A 1 102 ? -14.172 -26.953 -6.648 1 92.19 102 ASP A N 1
ATOM 802 C CA . ASP A 1 102 ? -14.289 -26.156 -7.859 1 92.19 102 ASP A CA 1
ATOM 803 C C . ASP A 1 102 ? -14.039 -24.672 -7.562 1 92.19 102 ASP A C 1
ATOM 805 O O . ASP A 1 102 ? -14.383 -24.188 -6.48 1 92.19 102 ASP A O 1
ATOM 809 N N . LEU A 1 103 ? -13.508 -24.016 -8.602 1 90.25 103 LEU A N 1
ATOM 810 C CA . LEU A 1 103 ? -13.266 -22.578 -8.5 1 90.25 103 LEU A CA 1
ATOM 811 C C . LEU A 1 103 ? -14.547 -21.844 -8.133 1 90.25 103 LEU A C 1
ATOM 813 O O . LEU A 1 103 ? -14.508 -20.875 -7.367 1 90.25 103 LEU A O 1
ATOM 817 N N . SER A 1 104 ? -15.695 -22.25 -8.609 1 88 104 SER A N 1
ATOM 818 C CA . SER A 1 104 ? -16.969 -21.594 -8.391 1 88 104 SER A CA 1
ATOM 819 C C . SER A 1 104 ? -17.344 -21.594 -6.91 1 88 104 SER A C 1
ATOM 821 O O . SER A 1 104 ? -18.047 -20.688 -6.445 1 88 104 SER A O 1
ATOM 823 N N . THR A 1 105 ? -16.875 -22.656 -6.246 1 87.25 105 THR A N 1
ATOM 824 C CA . THR A 1 105 ? -17.141 -22.734 -4.816 1 87.25 105 THR A CA 1
ATOM 825 C C . THR A 1 105 ? -16.531 -21.547 -4.082 1 87.25 105 THR A C 1
ATOM 827 O O . THR A 1 105 ? -17.156 -20.969 -3.197 1 87.25 105 THR A O 1
ATOM 830 N N . ILE A 1 106 ? -15.344 -21.172 -4.418 1 85.12 106 ILE A N 1
ATOM 831 C CA . ILE A 1 106 ? -14.633 -20.062 -3.811 1 85.12 106 ILE A CA 1
ATOM 832 C C . ILE A 1 106 ? -15.305 -18.75 -4.215 1 85.12 106 ILE A C 1
ATOM 834 O O . ILE A 1 106 ? -15.539 -17.875 -3.375 1 85.12 106 ILE A O 1
ATOM 838 N N . LEU A 1 107 ? -15.648 -18.625 -5.453 1 83.25 107 LEU A N 1
ATOM 839 C CA . LEU A 1 107 ? -16.156 -17.375 -5.992 1 83.25 107 LEU A CA 1
ATOM 840 C C . LEU A 1 107 ? -17.562 -17.094 -5.484 1 83.25 107 LEU A C 1
ATOM 842 O O . LEU A 1 107 ? -17.938 -15.938 -5.277 1 83.25 107 LEU A O 1
ATOM 846 N N . LYS A 1 108 ? -18.312 -18.109 -5.316 1 83.56 108 LYS A N 1
ATOM 847 C CA . LYS A 1 108 ? -19.688 -17.953 -4.855 1 83.56 108 LYS A CA 1
ATOM 848 C C . LYS A 1 108 ? -19.734 -17.625 -3.367 1 83.56 108 LYS A C 1
ATOM 850 O O . LYS A 1 108 ? -20.594 -16.859 -2.918 1 83.56 108 LYS A O 1
ATOM 855 N N . ASN A 1 109 ? -18.812 -18.234 -2.684 1 81.62 109 ASN A N 1
ATOM 856 C CA . ASN A 1 109 ? -18.75 -18.016 -1.242 1 81.62 109 ASN A CA 1
ATOM 857 C C . ASN A 1 109 ? -17.312 -17.766 -0.776 1 81.62 109 ASN A C 1
ATOM 859 O O . ASN A 1 109 ? -16.688 -18.641 -0.177 1 81.62 109 ASN A O 1
ATOM 863 N N . PRO A 1 110 ? -16.922 -16.562 -1.033 1 78.56 110 PRO A N 1
ATOM 864 C CA . PRO A 1 110 ? -15.539 -16.297 -0.636 1 78.56 110 PRO A CA 1
ATOM 865 C C . PRO A 1 110 ? -15.367 -16.219 0.879 1 78.56 110 PRO A C 1
ATOM 867 O O . PRO A 1 110 ? -15.555 -15.148 1.467 1 78.56 110 PRO A O 1
ATOM 870 N N . HIS A 1 111 ? -15 -17.359 1.482 1 79.62 111 HIS A N 1
ATOM 871 C CA . HIS A 1 111 ? -14.664 -17.406 2.9 1 79.62 111 HIS A CA 1
ATOM 872 C C . HIS A 1 111 ? -13.188 -17.062 3.119 1 79.62 111 HIS A C 1
ATOM 874 O O . HIS A 1 111 ? -12.328 -17.516 2.357 1 79.62 111 HIS A O 1
ATOM 880 N N . LEU A 1 112 ? -12.977 -16.406 4.172 1 77.56 112 LEU A N 1
ATOM 881 C CA . LEU A 1 112 ? -11.633 -15.93 4.469 1 77.56 112 LEU A CA 1
ATOM 882 C C . LEU A 1 112 ? -10.656 -17.094 4.629 1 77.56 112 LEU A C 1
ATOM 884 O O . LEU A 1 112 ? -9.516 -17.016 4.18 1 77.56 112 LEU A O 1
ATOM 888 N N . HIS A 1 113 ? -11.133 -18.062 5.23 1 81.31 113 HIS A N 1
ATOM 889 C CA . HIS A 1 113 ? -10.281 -19.234 5.48 1 81.31 113 HIS A CA 1
ATOM 890 C C . HIS A 1 113 ? -9.805 -19.859 4.176 1 81.31 113 HIS A C 1
ATOM 892 O O . HIS A 1 113 ? -8.633 -20.203 4.043 1 81.31 113 HIS A O 1
ATOM 898 N N . HIS A 1 114 ? -10.672 -20 3.178 1 83.94 114 HIS A N 1
ATOM 899 C CA . HIS A 1 114 ? -10.305 -20.562 1.883 1 83.94 114 HIS A CA 1
ATOM 900 C C . HIS A 1 114 ? -9.398 -19.609 1.106 1 83.94 114 HIS A C 1
ATOM 902 O O . HIS A 1 114 ? -8.398 -20.047 0.529 1 83.94 114 HIS A O 1
ATOM 908 N N . ILE A 1 115 ? -9.727 -18.406 1.211 1 85.88 115 ILE A N 1
ATOM 909 C CA . ILE A 1 115 ? -8.984 -17.391 0.462 1 85.88 115 ILE A CA 1
ATOM 910 C C . ILE A 1 115 ? -7.551 -17.328 0.982 1 85.88 115 ILE A C 1
ATOM 912 O O . ILE A 1 115 ? -6.602 -17.266 0.198 1 85.88 115 ILE A O 1
ATOM 916 N N . ASN A 1 116 ? -7.383 -17.422 2.268 1 88 116 ASN A N 1
ATOM 917 C CA . ASN A 1 116 ? -6.059 -17.328 2.871 1 88 116 ASN A CA 1
ATOM 918 C C . ASN A 1 116 ? -5.156 -18.484 2.438 1 88 116 ASN A C 1
ATOM 920 O O . ASN A 1 116 ? -3.941 -18.312 2.307 1 88 116 ASN A O 1
ATOM 924 N N . GLN A 1 117 ? -5.758 -19.562 2.135 1 92.81 117 GLN A N 1
ATOM 925 C CA . GLN A 1 117 ? -4.984 -20.734 1.755 1 92.81 117 GLN A CA 1
ATOM 926 C C . GLN A 1 117 ? -4.461 -20.609 0.327 1 92.81 117 GLN A C 1
ATOM 928 O O . GLN A 1 117 ? -3.596 -21.391 -0.09 1 92.81 117 GLN A O 1
ATOM 933 N N . LEU A 1 118 ? -5.027 -19.688 -0.375 1 93.19 118 LEU A N 1
ATOM 934 C CA . LEU A 1 118 ? -4.648 -19.547 -1.776 1 93.19 118 LEU A CA 1
ATOM 935 C C . LEU A 1 118 ? -3.389 -18.688 -1.916 1 93.19 118 LEU A C 1
ATOM 937 O O . LEU A 1 118 ? -2.861 -18.531 -3.02 1 93.19 118 LEU A O 1
ATOM 941 N N . PHE A 1 119 ? -2.904 -18.203 -0.76 1 95 119 PHE A N 1
ATOM 942 C CA . PHE A 1 119 ? -1.654 -17.453 -0.733 1 95 119 PHE A CA 1
ATOM 943 C C . PHE A 1 119 ? -0.508 -18.328 -0.244 1 95 119 PHE A C 1
ATOM 945 O O . PHE A 1 119 ? -0.729 -19.312 0.467 1 95 119 PHE A O 1
ATOM 952 N N . PRO A 1 120 ? 0.749 -17.969 -0.673 1 97.38 120 PRO A N 1
ATOM 953 C CA . PRO A 1 120 ? 1.894 -18.75 -0.187 1 97.38 120 PRO A CA 1
ATOM 954 C C . PRO A 1 120 ? 1.993 -18.75 1.337 1 97.38 120 PRO A C 1
ATOM 956 O O . PRO A 1 120 ? 2.541 -19.703 1.917 1 97.38 120 PRO A O 1
ATOM 959 N N . PHE A 1 121 ? 1.558 -17.75 2.014 1 95.62 121 PHE A N 1
ATOM 960 C CA . PHE A 1 121 ? 1.465 -17.609 3.461 1 95.62 121 PHE A CA 1
ATOM 961 C C . PHE A 1 121 ? 0.534 -16.453 3.828 1 95.62 121 PHE A C 1
ATOM 963 O O . PHE A 1 121 ? -0.02 -15.789 2.947 1 95.62 121 PHE A O 1
ATOM 970 N N . ASP A 1 122 ? 0.299 -16.328 5.102 1 93.19 122 ASP A N 1
ATOM 971 C CA . ASP A 1 122 ? -0.529 -15.219 5.559 1 93.19 122 ASP A CA 1
ATOM 972 C C . ASP A 1 122 ? 0.144 -13.883 5.277 1 93.19 122 ASP A C 1
ATOM 974 O O . ASP A 1 122 ? 1.164 -13.547 5.887 1 93.19 122 ASP A O 1
ATOM 978 N N . PRO A 1 123 ? -0.464 -13.07 4.379 1 92.75 123 PRO A N 1
ATOM 979 C CA . PRO A 1 123 ? 0.222 -11.844 3.975 1 92.75 123 PRO A CA 1
ATOM 980 C C . PRO A 1 123 ? 0.26 -10.797 5.086 1 92.75 123 PRO A C 1
ATOM 982 O O . PRO A 1 123 ? 1.141 -9.938 5.094 1 92.75 123 PRO A O 1
ATOM 985 N N . TYR A 1 124 ? -0.608 -10.859 6.023 1 88.75 124 TYR A N 1
ATOM 986 C CA . TYR A 1 124 ? -0.719 -9.812 7.035 1 88.75 124 TYR A CA 1
ATOM 987 C C . TYR A 1 124 ? -0.067 -10.25 8.344 1 88.75 124 TYR A C 1
ATOM 989 O O . TYR A 1 124 ? 0.241 -9.414 9.195 1 88.75 124 TYR A O 1
ATOM 997 N N . ASN A 1 125 ? 0.043 -11.508 8.5 1 90.44 125 ASN A N 1
ATOM 998 C CA . ASN A 1 125 ? 0.779 -12.102 9.609 1 90.44 125 ASN A CA 1
ATOM 999 C C . ASN A 1 125 ? 1.739 -13.188 9.125 1 90.44 125 ASN A C 1
ATOM 1001 O O . ASN A 1 125 ? 1.582 -14.359 9.469 1 90.44 125 ASN A O 1
ATOM 1005 N N . PRO A 1 126 ? 2.73 -12.727 8.422 1 94.12 126 PRO A N 1
ATOM 1006 C CA . PRO A 1 126 ? 3.619 -13.719 7.812 1 94.12 126 PRO A CA 1
ATOM 1007 C C . PRO A 1 126 ? 4.465 -14.461 8.844 1 94.12 126 PRO A C 1
ATOM 1009 O O . PRO A 1 126 ? 4.918 -13.867 9.82 1 94.12 126 PRO A O 1
ATOM 1012 N N . PRO A 1 127 ? 4.637 -15.742 8.555 1 94.88 127 PRO A N 1
ATOM 1013 C CA . PRO A 1 127 ? 5.559 -16.484 9.422 1 94.88 127 PRO A CA 1
ATOM 1014 C C . PRO A 1 127 ? 6.965 -15.891 9.43 1 94.88 127 PRO A C 1
ATOM 1016 O O . PRO A 1 127 ? 7.422 -15.359 8.414 1 94.88 127 PRO A O 1
ATOM 1019 N N . ARG A 1 128 ? 7.605 -16.047 10.508 1 93 128 ARG A N 1
ATOM 1020 C CA . ARG A 1 128 ? 8.93 -15.469 10.711 1 93 128 ARG A CA 1
ATOM 1021 C C . ARG A 1 128 ? 9.898 -15.93 9.625 1 93 128 ARG A C 1
ATOM 1023 O O . ARG A 1 128 ? 10.734 -15.141 9.164 1 93 128 ARG A O 1
ATOM 1030 N N . GLU A 1 129 ? 9.719 -17.172 9.219 1 92.75 129 GLU A N 1
ATOM 1031 C CA . GLU A 1 129 ? 10.664 -17.766 8.273 1 92.75 129 GLU A CA 1
ATOM 1032 C C . GLU A 1 129 ? 10.516 -17.141 6.887 1 92.75 129 GLU A C 1
ATOM 1034 O O . GLU A 1 129 ? 11.383 -17.312 6.027 1 92.75 129 GLU A O 1
ATOM 1039 N N . THR A 1 130 ? 9.445 -16.422 6.664 1 93.38 130 THR A N 1
ATOM 1040 C CA . THR A 1 130 ? 9.195 -15.859 5.34 1 93.38 130 THR A CA 1
ATOM 1041 C C . THR A 1 130 ? 9.594 -14.383 5.289 1 93.38 130 THR A C 1
ATOM 1043 O O . THR A 1 130 ? 9.562 -13.766 4.223 1 93.38 130 THR A O 1
ATOM 1046 N N . LEU A 1 131 ? 10.031 -13.852 6.379 1 92.44 131 LEU A N 1
ATOM 1047 C CA . LEU A 1 131 ? 10.18 -12.414 6.516 1 92.44 131 LEU A CA 1
ATOM 1048 C C . LEU A 1 131 ? 11.336 -11.898 5.664 1 92.44 131 LEU A C 1
ATOM 1050 O O . LEU A 1 131 ? 11.438 -10.703 5.398 1 92.44 131 LEU A O 1
ATOM 1054 N N . LEU A 1 132 ? 12.164 -12.812 5.207 1 94.19 132 LEU A N 1
ATOM 1055 C CA . LEU A 1 132 ? 13.297 -12.391 4.387 1 94.19 132 LEU A CA 1
ATOM 1056 C C . LEU A 1 132 ? 12.938 -12.445 2.906 1 94.19 132 LEU A C 1
ATOM 1058 O O . LEU A 1 132 ? 13.672 -11.914 2.07 1 94.19 132 LEU A O 1
ATOM 1062 N N . GLU A 1 133 ? 11.789 -13.031 2.568 1 96.69 133 GLU A N 1
ATOM 1063 C CA . GLU A 1 133 ? 11.367 -13.141 1.176 1 96.69 133 GLU A CA 1
ATOM 1064 C C . GLU A 1 133 ? 10.812 -11.805 0.666 1 96.69 133 GLU A C 1
ATOM 1066 O O . GLU A 1 133 ? 10.062 -11.133 1.367 1 96.69 133 GLU A O 1
ATOM 1071 N N . THR A 1 134 ? 11.211 -11.453 -0.534 1 96.38 134 THR A N 1
ATOM 1072 C CA . THR A 1 134 ? 10.695 -10.227 -1.129 1 96.38 134 THR A CA 1
ATOM 1073 C C . THR A 1 134 ? 9.383 -10.5 -1.865 1 96.38 134 THR A C 1
ATOM 1075 O O . THR A 1 134 ? 8.562 -9.594 -2.031 1 96.38 134 THR A O 1
ATOM 1078 N N . MET A 1 135 ? 9.25 -11.727 -2.256 1 97.19 135 MET A N 1
ATOM 1079 C CA . MET A 1 135 ? 8.055 -12.133 -2.988 1 97.19 135 MET A CA 1
ATOM 1080 C C . MET A 1 135 ? 7.871 -13.648 -2.92 1 97.19 135 MET A C 1
ATOM 1082 O O . MET A 1 135 ? 8.828 -14.383 -2.682 1 97.19 135 MET A O 1
ATOM 1086 N N . ALA A 1 136 ? 6.648 -14.094 -3.053 1 98.5 136 ALA A N 1
ATOM 1087 C CA . ALA A 1 136 ? 6.328 -15.516 -3.154 1 98.5 136 ALA A CA 1
ATOM 1088 C C . ALA A 1 136 ? 5.062 -15.734 -3.979 1 98.5 136 ALA A C 1
ATOM 1090 O O . ALA A 1 136 ? 4.188 -14.867 -4.027 1 98.5 136 ALA A O 1
ATOM 1091 N N . VAL A 1 137 ? 5.016 -16.875 -4.629 1 98.12 137 VAL A N 1
ATOM 1092 C CA . VAL A 1 137 ? 3.928 -17.188 -5.551 1 98.12 137 VAL A CA 1
ATOM 1093 C C . VAL A 1 137 ? 3.344 -18.562 -5.23 1 98.12 137 VAL A C 1
ATOM 1095 O O . VAL A 1 137 ? 4.078 -19.484 -4.902 1 98.12 137 VAL A O 1
ATOM 1098 N N . GLN A 1 138 ? 2.049 -18.656 -5.328 1 98.06 138 GLN A N 1
ATOM 1099 C CA . GLN A 1 138 ? 1.377 -19.953 -5.25 1 98.06 138 GLN A CA 1
ATOM 1100 C C . GLN A 1 138 ? 0.368 -20.125 -6.383 1 98.06 138 GLN A C 1
ATOM 1102 O O . GLN A 1 138 ? -0.55 -19.312 -6.527 1 98.06 138 GLN A O 1
ATOM 1107 N N . LEU A 1 139 ? 0.598 -21.094 -7.199 1 97.12 139 LEU A N 1
ATOM 1108 C CA . LEU A 1 139 ? -0.333 -21.5 -8.242 1 97.12 139 LEU A CA 1
ATOM 1109 C C . LEU A 1 139 ? -1.262 -22.609 -7.742 1 97.12 139 LEU A C 1
ATOM 1111 O O . LEU A 1 139 ? -0.81 -23.703 -7.422 1 97.12 139 LEU A O 1
ATOM 1115 N N . ASN A 1 140 ? -2.57 -22.281 -7.684 1 96.5 140 ASN A N 1
ATOM 1116 C CA . ASN A 1 140 ? -3.568 -23.203 -7.148 1 96.5 140 ASN A CA 1
ATOM 1117 C C . ASN A 1 140 ? -4.422 -23.797 -8.258 1 96.5 140 ASN A C 1
ATOM 1119 O O . ASN A 1 140 ? -5.059 -23.078 -9.023 1 96.5 140 ASN A O 1
ATOM 1123 N N . GLN A 1 141 ? -4.41 -25.078 -8.25 1 96.06 141 GLN A N 1
ATOM 1124 C CA . GLN A 1 141 ? -5.203 -25.797 -9.242 1 96.06 141 GLN A CA 1
ATOM 1125 C C . GLN A 1 141 ? -6.488 -26.344 -8.625 1 96.06 141 GLN A C 1
ATOM 1127 O O . GLN A 1 141 ? -6.445 -27.062 -7.617 1 96.06 141 GLN A O 1
ATOM 1132 N N . PHE A 1 142 ? -7.605 -26.047 -9.266 1 94.44 142 PHE A N 1
ATOM 1133 C CA . PHE A 1 142 ? -8.898 -26.531 -8.805 1 94.44 142 PHE A CA 1
ATOM 1134 C C . PHE A 1 142 ? -9.312 -27.781 -9.57 1 94.44 142 PHE A C 1
ATOM 1136 O O . PHE A 1 142 ? -8.766 -28.062 -10.633 1 94.44 142 PHE A O 1
ATOM 1143 N N . THR A 1 143 ? -10.344 -28.469 -9.023 1 94.31 143 THR A N 1
ATOM 1144 C CA . THR A 1 143 ? -10.812 -29.719 -9.625 1 94.31 143 THR A CA 1
ATOM 1145 C C . THR A 1 143 ? -11.422 -29.453 -11 1 94.31 143 THR A C 1
ATOM 1147 O O . THR A 1 143 ? -11.289 -30.281 -11.906 1 94.31 143 THR A O 1
ATOM 1150 N N . CYS A 1 144 ? -11.961 -28.359 -11.242 1 92.81 144 CYS A N 1
ATOM 1151 C CA . CYS A 1 144 ? -12.672 -28.031 -12.469 1 92.81 144 CYS A CA 1
ATOM 1152 C C . CYS A 1 144 ? -11.703 -27.641 -13.578 1 92.81 144 CYS A C 1
ATOM 1154 O O . CYS A 1 144 ? -12.102 -27.453 -14.727 1 92.81 144 CYS A O 1
ATOM 1156 N N . GLY A 1 145 ? -10.469 -27.422 -13.195 1 91.81 145 GLY A N 1
ATOM 1157 C CA . GLY A 1 145 ? -9.477 -26.984 -14.164 1 91.81 145 GLY A CA 1
ATOM 1158 C C . GLY A 1 145 ? -9.172 -25.5 -14.062 1 91.81 145 GLY A C 1
ATOM 1159 O O . GLY A 1 145 ? -8.219 -25.016 -14.672 1 91.81 145 GLY A O 1
ATOM 1160 N N . GLY A 1 146 ? -9.977 -24.812 -13.336 1 92.06 146 GLY A N 1
ATOM 1161 C CA . GLY A 1 146 ? -9.648 -23.422 -13.039 1 92.06 146 GLY A CA 1
ATOM 1162 C C . GLY A 1 146 ? -8.398 -23.266 -12.195 1 92.06 146 GLY A C 1
ATOM 1163 O O . GLY A 1 146 ? -7.957 -24.234 -11.555 1 92.06 146 GLY A O 1
ATOM 1164 N N . VAL A 1 147 ? -7.816 -22.078 -12.242 1 93.44 147 VAL A N 1
ATOM 1165 C CA . VAL A 1 147 ? -6.598 -21.859 -11.477 1 93.44 147 VAL A CA 1
ATOM 1166 C C . VAL A 1 147 ? -6.684 -20.5 -10.766 1 93.44 147 VAL A C 1
ATOM 1168 O O . VAL A 1 147 ? -7.398 -19.609 -11.203 1 93.44 147 VAL A O 1
ATOM 1171 N N . ALA A 1 148 ? -6.066 -20.453 -9.617 1 92.94 148 ALA A N 1
ATOM 1172 C CA . ALA A 1 148 ? -5.836 -19.188 -8.914 1 92.94 148 ALA A CA 1
ATOM 1173 C C . ALA A 1 148 ? -4.344 -18.938 -8.719 1 92.94 148 ALA A C 1
ATOM 1175 O O . ALA A 1 148 ? -3.598 -19.844 -8.352 1 92.94 148 ALA A O 1
ATOM 1176 N N . LEU A 1 149 ? -3.934 -17.734 -9.008 1 94.75 149 LEU A N 1
ATOM 1177 C CA . LEU A 1 149 ? -2.564 -17.281 -8.766 1 94.75 149 LEU A CA 1
ATOM 1178 C C . LEU A 1 149 ? -2.506 -16.312 -7.59 1 94.75 149 LEU A C 1
ATOM 1180 O O . LEU A 1 149 ? -2.998 -15.188 -7.68 1 94.75 149 LEU A O 1
ATOM 1184 N N . GLY A 1 150 ? -1.957 -16.828 -6.469 1 94.88 150 GLY A N 1
ATOM 1185 C CA . GLY A 1 150 ? -1.721 -15.984 -5.309 1 94.88 150 GLY A CA 1
ATOM 1186 C C . GLY A 1 150 ? -0.295 -15.477 -5.227 1 94.88 150 GLY A C 1
ATOM 1187 O O . GLY A 1 150 ? 0.655 -16.25 -5.277 1 94.88 150 GLY A O 1
ATOM 1188 N N . VAL A 1 151 ? -0.17 -14.172 -5.102 1 95.88 151 VAL A N 1
ATOM 1189 C CA . VAL A 1 151 ? 1.153 -13.562 -5.012 1 95.88 151 VAL A CA 1
ATOM 1190 C C . VAL A 1 151 ? 1.234 -12.68 -3.77 1 95.88 151 VAL A C 1
ATOM 1192 O O . VAL A 1 151 ? 0.3 -11.938 -3.469 1 95.88 151 VAL A O 1
ATOM 1195 N N . CYS A 1 152 ? 2.312 -12.789 -3.049 1 96.12 152 CYS A N 1
ATOM 1196 C CA . CYS A 1 152 ? 2.635 -11.93 -1.917 1 96.12 152 CYS A CA 1
ATOM 1197 C C . CYS A 1 152 ? 3.904 -11.125 -2.186 1 96.12 152 CYS A C 1
ATOM 1199 O O . CYS A 1 152 ? 4.969 -11.703 -2.404 1 96.12 152 CYS A O 1
ATOM 1201 N N . PHE A 1 153 ? 3.779 -9.797 -2.193 1 94.12 153 PHE A N 1
ATOM 1202 C CA . PHE A 1 153 ? 4.914 -8.891 -2.314 1 94.12 153 PHE A CA 1
ATOM 1203 C C . PHE A 1 153 ? 5.254 -8.266 -0.967 1 94.12 153 PHE A C 1
ATOM 1205 O O . PHE A 1 153 ? 4.375 -7.746 -0.277 1 94.12 153 PHE A O 1
ATOM 1212 N N . SER A 1 154 ? 6.496 -8.328 -0.605 1 94.25 154 SER A N 1
ATOM 1213 C CA . SER A 1 154 ? 6.852 -7.535 0.566 1 94.25 154 SER A CA 1
ATOM 1214 C C . SER A 1 154 ? 6.512 -6.062 0.358 1 94.25 154 SER A C 1
ATOM 1216 O O . SER A 1 154 ? 6.883 -5.473 -0.659 1 94.25 154 SER A O 1
ATOM 1218 N N . HIS A 1 155 ? 5.836 -5.535 1.337 1 89.69 155 HIS A N 1
ATOM 1219 C CA . HIS A 1 155 ? 5.449 -4.133 1.198 1 89.69 155 HIS A CA 1
ATOM 1220 C C . HIS A 1 155 ? 6.668 -3.221 1.213 1 89.69 155 HIS A C 1
ATOM 1222 O O . HIS A 1 155 ? 6.574 -2.043 0.857 1 89.69 155 HIS A O 1
ATOM 1228 N N . LYS A 1 156 ? 7.758 -3.701 1.66 1 88.75 156 LYS A N 1
ATOM 1229 C CA . LYS A 1 156 ? 9 -2.938 1.681 1 88.75 156 LYS A CA 1
ATOM 1230 C C . LYS A 1 156 ? 9.523 -2.699 0.266 1 88.75 156 LYS A C 1
ATOM 1232 O O . LYS A 1 156 ? 10.266 -1.743 0.025 1 88.75 156 LYS A O 1
ATOM 1237 N N . ILE A 1 157 ? 9.062 -3.51 -0.665 1 88.44 157 ILE A N 1
ATOM 1238 C CA . ILE A 1 157 ? 9.609 -3.4 -2.014 1 88.44 157 ILE A CA 1
ATOM 1239 C C . ILE A 1 157 ? 8.508 -2.99 -2.984 1 88.44 157 ILE A C 1
ATOM 1241 O O . ILE A 1 157 ? 8.781 -2.432 -4.047 1 88.44 157 ILE A O 1
ATOM 1245 N N . ALA A 1 158 ? 7.262 -3.332 -2.611 1 88.31 158 ALA A N 1
ATOM 1246 C CA . ALA A 1 158 ? 6.184 -3.072 -3.561 1 88.31 158 ALA A CA 1
ATOM 1247 C C . ALA A 1 158 ? 4.926 -2.592 -2.842 1 88.31 158 ALA A C 1
ATOM 1249 O O . ALA A 1 158 ? 4.516 -3.174 -1.834 1 88.31 158 ALA A O 1
ATOM 1250 N N . ASP A 1 159 ? 4.363 -1.549 -3.447 1 79 159 ASP A N 1
ATOM 1251 C CA . ASP A 1 159 ? 3.01 -1.161 -3.061 1 79 159 ASP A CA 1
ATOM 1252 C C . ASP A 1 159 ? 1.978 -1.719 -4.039 1 79 159 ASP A C 1
ATOM 1254 O O . ASP A 1 159 ? 2.311 -2.529 -4.906 1 79 159 ASP A O 1
ATOM 1258 N N . GLY A 1 160 ? 0.75 -1.333 -3.83 1 79.94 160 GLY A N 1
ATOM 1259 C CA . GLY A 1 160 ? -0.298 -1.828 -4.707 1 79.94 160 GLY A CA 1
ATOM 1260 C C . GLY A 1 160 ? -0.031 -1.545 -6.172 1 79.94 160 GLY A C 1
ATOM 1261 O O . GLY A 1 160 ? -0.19 -2.426 -7.02 1 79.94 160 GLY A O 1
ATOM 1262 N N . SER A 1 161 ? 0.4 -0.361 -6.426 1 75.69 161 SER A N 1
ATOM 1263 C CA . SER A 1 161 ? 0.605 0.049 -7.812 1 75.69 161 SER A CA 1
ATOM 1264 C C . SER A 1 161 ? 1.787 -0.685 -8.438 1 75.69 161 SER A C 1
ATOM 1266 O O . SER A 1 161 ? 1.704 -1.153 -9.578 1 75.69 161 SER A O 1
ATOM 1268 N N . SER A 1 162 ? 2.889 -0.723 -7.719 1 83.69 162 SER A N 1
ATOM 1269 C CA . SER A 1 162 ? 4.055 -1.428 -8.242 1 83.69 162 SER A CA 1
ATOM 1270 C C . SER A 1 162 ? 3.779 -2.922 -8.383 1 83.69 162 SER A C 1
ATOM 1272 O O . SER A 1 162 ? 4.262 -3.561 -9.32 1 83.69 162 SER A O 1
ATOM 1274 N N . ALA A 1 163 ? 3.029 -3.48 -7.477 1 87.69 163 ALA A N 1
ATOM 1275 C CA . ALA A 1 163 ? 2.635 -4.883 -7.59 1 87.69 163 ALA A CA 1
ATOM 1276 C C . ALA A 1 163 ? 1.797 -5.117 -8.844 1 87.69 163 ALA A C 1
ATOM 1278 O O . ALA A 1 163 ? 2.037 -6.07 -9.586 1 87.69 163 ALA A O 1
ATOM 1279 N N . ALA A 1 164 ? 0.872 -4.219 -9.07 1 83.69 164 ALA A N 1
ATOM 1280 C CA . ALA A 1 164 ? 0.033 -4.332 -10.258 1 83.69 164 ALA A CA 1
ATOM 1281 C C . ALA A 1 164 ? 0.867 -4.215 -11.531 1 83.69 164 ALA A C 1
ATOM 1283 O O . ALA A 1 164 ? 0.644 -4.949 -12.492 1 83.69 164 ALA A O 1
ATOM 1284 N N . SER A 1 165 ? 1.782 -3.289 -11.492 1 82.81 165 SER A N 1
ATOM 1285 C CA . SER A 1 165 ? 2.67 -3.111 -12.641 1 82.81 165 SER A CA 1
ATOM 1286 C C . SER A 1 165 ? 3.486 -4.371 -12.906 1 82.81 165 SER A C 1
ATOM 1288 O O . SER A 1 165 ? 3.656 -4.777 -14.055 1 82.81 165 SER A O 1
ATOM 1290 N N . PHE A 1 166 ? 4.004 -4.93 -11.891 1 89.56 166 PHE A N 1
ATOM 1291 C CA . PHE A 1 166 ? 4.75 -6.176 -12.023 1 89.56 166 PHE A CA 1
ATOM 1292 C C . PHE A 1 166 ? 3.885 -7.258 -12.664 1 89.56 166 PHE A C 1
ATOM 1294 O O . PHE A 1 166 ? 4.316 -7.926 -13.609 1 89.56 166 PHE A O 1
ATOM 1301 N N . LEU A 1 167 ? 2.736 -7.438 -12.195 1 90.81 167 LEU A N 1
ATOM 1302 C CA . LEU A 1 167 ? 1.844 -8.484 -12.68 1 90.81 167 LEU A CA 1
ATOM 1303 C C . LEU A 1 167 ? 1.473 -8.242 -14.141 1 90.81 167 LEU A C 1
ATOM 1305 O O . LEU A 1 167 ? 1.378 -9.188 -14.93 1 90.81 167 LEU A O 1
ATOM 1309 N N . THR A 1 168 ? 1.25 -7.004 -14.469 1 85.62 168 THR A N 1
ATOM 1310 C CA . THR A 1 168 ? 0.969 -6.66 -15.859 1 85.62 168 THR A CA 1
ATOM 1311 C C . THR A 1 168 ? 2.145 -7.031 -16.75 1 85.62 168 THR A C 1
ATOM 1313 O O . THR A 1 168 ? 1.958 -7.641 -17.812 1 85.62 168 THR A O 1
ATOM 1316 N N . ALA A 1 169 ? 3.281 -6.688 -16.312 1 87.94 169 ALA A N 1
ATOM 1317 C CA . ALA A 1 169 ? 4.484 -7.039 -17.062 1 87.94 169 ALA A CA 1
ATOM 1318 C C . ALA A 1 169 ? 4.656 -8.555 -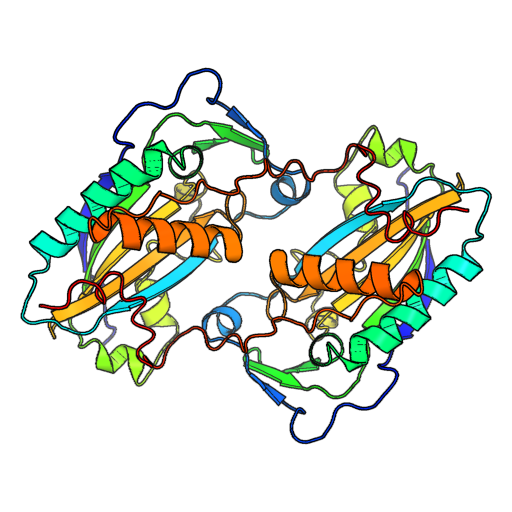17.141 1 87.94 169 ALA A C 1
ATOM 1320 O O . ALA A 1 169 ? 5.051 -9.078 -18.188 1 87.94 169 ALA A O 1
ATOM 1321 N N . TRP A 1 170 ? 4.395 -9.219 -16.062 1 93.12 170 TRP A N 1
ATOM 1322 C CA . TRP A 1 170 ? 4.492 -10.672 -16.016 1 93.12 170 TRP A CA 1
ATOM 1323 C C . TRP A 1 170 ? 3.516 -11.312 -17 1 93.12 170 TRP A C 1
ATOM 1325 O O . TRP A 1 170 ? 3.883 -12.219 -17.75 1 93.12 170 TRP A O 1
ATOM 1335 N N . ALA A 1 171 ? 2.322 -10.859 -17.016 1 88.5 171 ALA A N 1
ATOM 1336 C CA . ALA A 1 171 ? 1.314 -11.359 -17.938 1 88.5 171 ALA A CA 1
ATOM 1337 C C . ALA A 1 171 ? 1.749 -11.141 -19.391 1 88.5 171 ALA A C 1
ATOM 1339 O O . ALA A 1 171 ? 1.647 -12.047 -20.219 1 88.5 171 ALA A O 1
ATOM 1340 N N . ALA A 1 172 ? 2.201 -9.953 -19.656 1 85.81 172 ALA A N 1
ATOM 1341 C CA . ALA A 1 172 ? 2.646 -9.625 -21 1 85.81 172 ALA A CA 1
ATOM 1342 C C . ALA A 1 172 ? 3.799 -10.523 -21.438 1 85.81 172 ALA A C 1
ATOM 1344 O O . ALA A 1 172 ? 3.822 -11.016 -22.562 1 85.81 172 ALA A O 1
ATOM 1345 N N . THR A 1 173 ? 4.711 -10.727 -20.562 1 88.56 173 THR A N 1
ATOM 1346 C CA . THR A 1 173 ? 5.859 -11.578 -20.859 1 88.56 173 THR A CA 1
ATOM 1347 C C . THR A 1 173 ? 5.414 -13.023 -21.078 1 88.56 173 THR A C 1
ATOM 1349 O O . THR A 1 173 ? 5.93 -13.703 -21.969 1 88.56 173 THR A O 1
ATOM 1352 N N . SER A 1 174 ? 4.469 -13.477 -20.25 1 88.44 174 SER A N 1
ATOM 1353 C CA . SER A 1 174 ? 3.979 -14.852 -20.359 1 88.44 174 SER A CA 1
ATOM 1354 C C . SER A 1 174 ? 3.27 -15.078 -21.688 1 88.44 174 SER A C 1
ATOM 1356 O O . SER A 1 174 ? 3.283 -16.188 -22.219 1 88.44 174 SER A O 1
ATOM 1358 N N . ARG A 1 175 ? 2.656 -14.047 -22.203 1 83.94 175 ARG A N 1
ATOM 1359 C CA . ARG A 1 175 ? 1.941 -14.156 -23.469 1 83.94 175 ARG A CA 1
ATOM 1360 C C . ARG A 1 175 ? 2.869 -13.875 -24.641 1 83.94 175 ARG A C 1
ATOM 1362 O O . ARG A 1 175 ? 2.439 -13.898 -25.797 1 83.94 175 ARG A O 1
ATOM 1369 N N . LYS A 1 176 ? 4.18 -13.734 -24.438 1 77.38 176 LYS A N 1
ATOM 1370 C CA . LYS A 1 176 ? 5.184 -13.438 -25.469 1 77.38 176 LYS A CA 1
ATOM 1371 C C . LYS A 1 176 ? 4.777 -12.227 -26.297 1 77.38 176 LYS A C 1
ATOM 1373 O O . LYS A 1 176 ? 4.922 -12.234 -27.516 1 77.38 176 LYS A O 1
ATOM 1378 N N . GLU A 1 177 ? 3.986 -11.5 -25.594 1 65 177 GLU A N 1
ATOM 1379 C CA . GLU A 1 177 ? 3.658 -10.25 -26.281 1 65 177 GLU A CA 1
ATOM 1380 C C . GLU A 1 177 ? 4.891 -9.367 -26.422 1 65 177 GLU A C 1
ATOM 1382 O O . GLU A 1 177 ? 5.754 -9.336 -25.547 1 65 177 GLU A O 1
ATOM 1387 N N . ASP A 1 178 ? 5.324 -9.086 -27.656 1 57.62 178 ASP A N 1
ATOM 1388 C CA . ASP A 1 178 ? 6.445 -8.219 -27.984 1 57.62 178 ASP A CA 1
ATOM 1389 C C . ASP A 1 178 ? 6.246 -6.816 -27.406 1 57.62 178 ASP A C 1
ATOM 1391 O O . ASP A 1 178 ? 6.582 -5.82 -28.047 1 57.62 178 ASP A O 1
ATOM 1395 N N . ASN A 1 179 ? 5.562 -6.789 -26.406 1 55 179 ASN A N 1
ATOM 1396 C CA . ASN A 1 179 ? 5.426 -5.434 -25.875 1 55 179 ASN A CA 1
ATOM 1397 C C . ASN A 1 179 ? 6.629 -5.039 -25.031 1 55 179 ASN A C 1
ATOM 1399 O O . ASN A 1 179 ? 7.223 -5.883 -24.359 1 55 179 ASN A O 1
ATOM 1403 N N . PRO A 1 180 ? 7.176 -3.889 -25.422 1 54.28 180 PRO A N 1
ATOM 1404 C CA . PRO A 1 180 ? 8.258 -3.408 -24.562 1 54.28 180 PRO A CA 1
ATOM 1405 C C . PRO A 1 180 ? 7.934 -3.529 -23.078 1 54.28 180 PRO A C 1
ATOM 1407 O O . PRO A 1 180 ? 6.828 -3.176 -22.656 1 54.28 180 PRO A O 1
ATOM 1410 N N . LEU A 1 181 ? 8.68 -4.383 -22.422 1 60.38 181 LEU A N 1
ATOM 1411 C CA . LEU A 1 181 ? 8.531 -4.508 -20.984 1 60.38 181 LEU A CA 1
ATOM 1412 C C . LEU A 1 181 ? 8.594 -3.141 -20.312 1 60.38 181 LEU A C 1
ATOM 1414 O O . LEU A 1 181 ? 9.438 -2.311 -20.656 1 60.38 181 LEU A O 1
ATOM 1418 N N . ILE A 1 182 ? 7.574 -2.746 -19.703 1 58.81 182 ILE A N 1
ATOM 1419 C CA . ILE A 1 182 ? 7.582 -1.512 -18.922 1 58.81 182 ILE A CA 1
ATOM 1420 C C . ILE A 1 182 ? 8.586 -1.628 -17.781 1 58.81 182 ILE A C 1
ATOM 1422 O O . ILE A 1 182 ? 8.492 -2.533 -16.953 1 58.81 182 ILE A O 1
ATOM 1426 N N . PRO A 1 183 ? 9.656 -0.892 -17.922 1 60.62 183 PRO A N 1
ATOM 1427 C CA . PRO A 1 183 ? 10.602 -0.909 -16.797 1 60.62 183 PRO A CA 1
ATOM 1428 C C . PRO A 1 183 ? 9.945 -0.553 -15.469 1 60.62 183 PRO A C 1
ATOM 1430 O O . PRO A 1 183 ? 8.977 0.215 -15.438 1 60.62 183 PRO A O 1
ATOM 1433 N N . PRO A 1 184 ? 10.359 -1.357 -14.43 1 63.44 184 PRO A N 1
ATOM 1434 C CA . PRO A 1 184 ? 9.797 -1.051 -13.109 1 63.44 184 PRO A CA 1
ATOM 1435 C C . PRO A 1 184 ? 9.969 0.416 -12.727 1 63.44 184 PRO A C 1
ATOM 1437 O O . PRO A 1 184 ? 10.953 1.048 -13.102 1 63.44 184 PRO A O 1
ATOM 1440 N N . GLN A 1 185 ? 8.938 1.071 -12.461 1 55.72 185 GLN A N 1
ATOM 1441 C CA . GLN A 1 185 ? 9.109 2.354 -11.789 1 55.72 185 GLN A CA 1
ATOM 1442 C C . GLN A 1 185 ? 9.594 2.16 -10.359 1 55.72 185 GLN A C 1
ATOM 1444 O O . GLN A 1 185 ? 8.828 2.312 -9.406 1 55.72 185 GLN A O 1
ATOM 1449 N N . MET A 1 186 ? 10.805 1.456 -10.273 1 53.31 186 MET A N 1
ATOM 1450 C CA . MET A 1 186 ? 11.289 1.193 -8.914 1 53.31 186 MET A CA 1
ATOM 1451 C C . MET A 1 186 ? 12.031 2.404 -8.359 1 53.31 186 MET A C 1
ATOM 1453 O O . MET A 1 186 ? 13.023 2.85 -8.938 1 53.31 186 MET A O 1
ATOM 1457 N N . GLU A 1 187 ? 11.258 3.371 -8.086 1 46.62 187 GLU A N 1
ATOM 1458 C CA . GLU A 1 187 ? 12.023 4.449 -7.469 1 46.62 187 GLU A CA 1
ATOM 1459 C C . GLU A 1 187 ? 12.445 4.086 -6.047 1 46.62 187 GLU A C 1
ATOM 1461 O O . GLU A 1 187 ? 11.688 3.445 -5.316 1 46.62 187 GLU A O 1
ATOM 1466 N N . GLU A 1 188 ? 13.828 3.795 -5.949 1 44.31 188 GLU A N 1
ATOM 1467 C CA . GLU A 1 188 ? 14.312 3.693 -4.578 1 44.31 188 GLU A CA 1
ATOM 1468 C C . GLU A 1 188 ? 13.484 4.555 -3.629 1 44.31 188 GLU A C 1
ATOM 1470 O O . GLU A 1 188 ? 13.062 5.652 -3.994 1 44.31 188 GLU A O 1
ATOM 1475 N N . GLY A 1 189 ? 12.734 3.777 -2.826 1 42.38 189 GLY A N 1
ATOM 1476 C CA . GLY A 1 189 ? 11.867 4.387 -1.826 1 42.38 189 GLY A CA 1
ATOM 1477 C C . GLY A 1 189 ? 12.461 5.637 -1.208 1 42.38 189 GLY A C 1
ATOM 1478 O O . GLY A 1 189 ? 12.719 5.68 -0.004 1 42.38 189 GLY A O 1
ATOM 1479 N N . ALA A 1 190 ? 13.508 6.27 -1.944 1 35.59 190 ALA A N 1
ATOM 1480 C CA . ALA A 1 190 ? 14.062 7.406 -1.217 1 35.59 190 ALA A CA 1
ATOM 1481 C C . ALA A 1 190 ? 12.953 8.305 -0.674 1 35.59 190 ALA A C 1
ATOM 1483 O O . ALA A 1 190 ? 13.203 9.445 -0.281 1 35.59 190 ALA A O 1
ATOM 1484 N N . LEU A 1 191 ? 11.766 7.727 -0.723 1 35.53 191 LEU A N 1
ATOM 1485 C CA . LEU A 1 191 ? 11.133 9.008 -0.427 1 35.53 191 LEU A CA 1
ATOM 1486 C C . LEU A 1 191 ? 11.727 9.633 0.829 1 35.53 191 LEU A C 1
ATOM 1488 O O . LEU A 1 191 ? 11.375 10.758 1.188 1 35.53 191 LEU A O 1
ATOM 1492 N N . VAL A 1 192 ? 11.891 8.789 1.992 1 33.56 192 VAL A N 1
ATOM 1493 C CA . VAL A 1 192 ? 11.617 9.891 2.908 1 33.56 192 VAL A CA 1
ATOM 1494 C C . VAL A 1 192 ? 12.586 11.039 2.635 1 33.56 192 VAL A C 1
ATOM 1496 O O . VAL A 1 192 ? 12.164 12.18 2.432 1 33.56 192 VAL A O 1
ATOM 1499 N N . PHE A 1 193 ? 13.547 11.078 3.834 1 29.42 193 PHE A N 1
ATOM 1500 C CA . PHE A 1 193 ? 14 12.352 4.383 1 29.42 193 PHE A CA 1
ATOM 1501 C C . PHE A 1 193 ? 15.094 12.961 3.512 1 29.42 193 PHE A C 1
ATOM 1503 O O . PHE A 1 193 ? 16.031 12.273 3.104 1 29.42 193 PHE A O 1
ATOM 1510 N N . PRO A 1 194 ? 16.453 12.969 3.221 1 29.8 194 PRO A N 1
ATOM 1511 C CA . PRO A 1 194 ? 16.906 14.352 3.07 1 29.8 194 PRO A CA 1
ATOM 1512 C C . PRO A 1 194 ? 16.156 15.117 1.987 1 29.8 194 PRO A C 1
ATOM 1514 O O . PRO A 1 194 ? 15.641 14.508 1.043 1 29.8 194 PRO A O 1
ATOM 1517 N N . PRO A 1 195 ? 15.75 16.297 2.391 1 29.8 195 PRO A N 1
ATOM 1518 C CA . PRO A 1 195 ? 15.148 17.328 1.537 1 29.8 195 PRO A CA 1
ATOM 1519 C C . PRO A 1 195 ? 15.703 17.312 0.114 1 29.8 195 PRO A C 1
ATOM 1521 O O . PRO A 1 195 ? 16.891 17.578 -0.094 1 29.8 195 PRO A O 1
ATOM 1524 N N . ARG A 1 196 ? 16.297 16.438 -0.585 1 29.42 196 ARG A N 1
ATOM 1525 C CA . ARG A 1 196 ? 16.359 17.391 -1.696 1 29.42 196 ARG A CA 1
ATOM 1526 C C . ARG A 1 196 ? 15.102 18.234 -1.772 1 29.42 196 ARG A C 1
ATOM 1528 O O . ARG A 1 196 ? 14.07 17.875 -1.201 1 29.42 196 ARG A O 1
ATOM 1535 N N . LYS A 1 197 ? 15.18 19.25 -2.748 1 26.61 197 LYS A N 1
ATOM 1536 C CA . LYS A 1 197 ? 14.039 20.125 -3.008 1 26.61 197 LYS A CA 1
ATOM 1537 C C . LYS A 1 197 ? 12.758 19.312 -3.18 1 26.61 197 LYS A C 1
ATOM 1539 O O . LYS A 1 197 ? 12.32 19.062 -4.305 1 26.61 197 LYS A O 1
ATOM 1544 N N . ILE A 1 198 ? 12.93 18.125 -3.016 1 29.8 198 ILE A N 1
ATOM 1545 C CA . ILE A 1 198 ? 11.547 17.656 -3.131 1 29.8 198 ILE A CA 1
ATOM 1546 C C . ILE A 1 198 ? 10.672 18.375 -2.105 1 29.8 198 ILE A C 1
ATOM 1548 O O . ILE A 1 198 ? 10.742 18.078 -0.909 1 29.8 198 ILE A O 1
ATOM 1552 N N . GLU A 1 199 ? 10.758 19.672 -2.031 1 27.19 199 GLU A N 1
ATOM 1553 C CA . GLU A 1 199 ? 9.586 20.516 -1.856 1 27.19 199 GLU A CA 1
ATOM 1554 C C . GLU A 1 199 ? 8.312 19.797 -2.287 1 27.19 199 GLU A C 1
ATOM 1556 O O . GLU A 1 199 ? 8.172 19.406 -3.451 1 27.19 199 GLU A O 1
ATOM 1561 N N . ILE A 1 200 ? 7.938 18.703 -2.09 1 28.88 200 ILE A N 1
ATOM 1562 C CA . ILE A 1 200 ? 6.57 18.906 -2.557 1 28.88 200 ILE A CA 1
ATOM 1563 C C . ILE A 1 200 ? 6.18 20.375 -2.371 1 28.88 200 ILE A C 1
ATOM 1565 O O . ILE A 1 200 ? 6.051 20.859 -1.242 1 28.88 200 ILE A O 1
ATOM 1569 N N . ASP A 1 201 ? 6.758 21.25 -2.945 1 25.88 201 ASP A N 1
ATOM 1570 C CA . ASP A 1 201 ? 6.406 22.578 -3.416 1 25.88 201 ASP A CA 1
ATOM 1571 C C . ASP A 1 201 ? 4.922 22.672 -3.76 1 25.88 201 ASP A C 1
ATOM 1573 O O . ASP A 1 201 ? 4.5 22.234 -4.836 1 25.88 201 ASP A O 1
ATOM 1577 N N . ILE A 1 202 ? 3.936 22.375 -3.109 1 25.97 202 ILE A N 1
ATOM 1578 C CA . ILE A 1 202 ? 2.803 23.25 -3.398 1 25.97 202 ILE A CA 1
ATOM 1579 C C . ILE A 1 202 ? 3.277 24.703 -3.471 1 25.97 202 ILE A C 1
ATOM 1581 O O . ILE A 1 202 ? 2.49 25.609 -3.758 1 25.97 202 ILE A O 1
ATOM 1585 N N . THR A 1 203 ? 4.441 25.078 -2.996 1 24.81 203 THR A N 1
ATOM 1586 C CA . THR A 1 203 ? 5.023 26.406 -3.197 1 24.81 203 THR A CA 1
ATOM 1587 C C . THR A 1 203 ? 5.77 26.469 -4.527 1 24.81 203 THR A C 1
ATOM 1589 O O . THR A 1 203 ? 6.359 27.5 -4.867 1 24.81 203 THR A O 1
ATOM 1592 N N . ARG A 1 204 ? 6.199 25.734 -5.203 1 26.67 204 ARG A N 1
ATOM 1593 C CA . ARG A 1 204 ? 6.887 26.375 -6.324 1 26.67 204 ARG A CA 1
ATOM 1594 C C . ARG A 1 204 ? 5.965 27.328 -7.059 1 26.67 204 ARG A C 1
ATOM 1596 O O . ARG A 1 204 ? 6.426 28.141 -7.871 1 26.67 204 ARG A O 1
ATOM 1603 N N . GLY A 1 205 ? 4.824 27.078 -7.414 1 22.34 205 GLY A N 1
ATOM 1604 C CA . GLY A 1 205 ? 4.223 28.266 -8 1 22.34 205 GLY A CA 1
ATOM 1605 C C . GLY A 1 205 ? 4.094 29.406 -7.02 1 22.34 205 GLY A C 1
ATOM 1606 O O . GLY A 1 205 ? 3.393 30.391 -7.289 1 22.34 205 GLY A O 1
ATOM 1607 N N . MET A 1 206 ? 4.418 29.312 -5.746 1 20.48 206 MET A N 1
ATOM 1608 C CA . MET A 1 206 ? 4.402 30.688 -5.254 1 20.48 206 MET A CA 1
ATOM 1609 C C . MET A 1 206 ? 5.727 31.375 -5.551 1 20.48 206 MET A C 1
ATOM 1611 O O . MET A 1 206 ? 6.727 31.141 -4.871 1 20.48 206 MET A O 1
ATOM 1615 N N . GLY A 1 207 ? 6.395 31.094 -6.715 1 20.33 207 GLY A N 1
ATOM 1616 C CA . GLY A 1 207 ? 7.262 32.219 -7.039 1 20.33 207 GLY A CA 1
ATOM 1617 C C . GLY A 1 207 ? 6.773 33.531 -6.469 1 20.33 207 GLY A C 1
ATOM 1618 O O . GLY A 1 207 ? 5.602 33.656 -6.109 1 20.33 207 GLY A O 1
ATOM 1619 N N . PRO A 1 208 ? 7.734 34.469 -6.34 1 19.97 208 PRO A N 1
ATOM 1620 C CA . PRO A 1 208 ? 7.156 35.812 -6.379 1 19.97 208 PRO A CA 1
ATOM 1621 C C . PRO A 1 208 ? 6.113 35.969 -7.48 1 19.97 208 PRO A C 1
ATOM 1623 O O . PRO A 1 208 ? 6.152 35.25 -8.484 1 19.97 208 PRO A O 1
ATOM 1626 N N . MET B 1 1 ? 16.938 15.031 26.797 1 51.22 1 MET B N 1
ATOM 1627 C CA . MET B 1 1 ? 15.57 15.391 27.141 1 51.22 1 MET B CA 1
ATOM 1628 C C . MET B 1 1 ? 14.594 14.898 26.078 1 51.22 1 MET B C 1
ATOM 1630 O O . MET B 1 1 ? 14.875 15 24.875 1 51.22 1 MET B O 1
ATOM 1634 N N . GLU B 1 2 ? 13.633 14.055 26.469 1 67.94 2 GLU B N 1
ATOM 1635 C CA . GLU B 1 2 ? 12.719 13.445 25.5 1 67.94 2 GLU B CA 1
ATOM 1636 C C . GLU B 1 2 ? 11.852 14.492 24.812 1 67.94 2 GLU B C 1
ATOM 1638 O O . GLU B 1 2 ? 11.266 15.352 25.469 1 67.94 2 GLU B O 1
ATOM 1643 N N . VAL B 1 3 ? 12.094 14.906 23.594 1 80.25 3 VAL B N 1
ATOM 1644 C CA . VAL B 1 3 ? 11.289 15.852 22.828 1 80.25 3 VAL B CA 1
ATOM 1645 C C . VAL B 1 3 ? 9.836 15.383 22.781 1 80.25 3 VAL B C 1
ATOM 1647 O O . VAL B 1 3 ? 9.555 14.25 22.375 1 80.25 3 VAL B O 1
ATOM 1650 N N . LYS B 1 4 ? 9.016 16.203 23.469 1 86.38 4 LYS B N 1
ATOM 1651 C CA . LYS B 1 4 ? 7.598 15.867 23.484 1 86.38 4 LYS B CA 1
ATOM 1652 C C . LYS B 1 4 ? 6.789 16.828 22.625 1 86.38 4 LYS B C 1
ATOM 1654 O O . LYS B 1 4 ? 6.98 18.047 22.688 1 86.38 4 LYS B O 1
ATOM 1659 N N . VAL B 1 5 ? 5.977 16.359 21.812 1 93.88 5 VAL B N 1
ATOM 1660 C CA . VAL B 1 5 ? 5.051 17.109 20.984 1 93.88 5 VAL B CA 1
ATOM 1661 C C . VAL B 1 5 ? 3.922 17.672 21.828 1 93.88 5 VAL B C 1
ATOM 1663 O O . VAL B 1 5 ? 3.4 17 22.719 1 93.88 5 VAL B O 1
ATOM 1666 N N . GLU B 1 6 ? 3.607 18.938 21.719 1 96 6 GLU B N 1
ATOM 1667 C CA . GLU B 1 6 ? 2.486 19.578 22.391 1 96 6 GLU B CA 1
ATOM 1668 C C . GLU B 1 6 ? 1.348 19.875 21.422 1 96 6 GLU B C 1
ATOM 1670 O O . GLU B 1 6 ? 1.556 20.531 20.391 1 96 6 GLU B O 1
ATOM 1675 N N . ILE B 1 7 ? 0.16 19.484 21.797 1 97.12 7 ILE B N 1
ATOM 1676 C CA . ILE B 1 7 ? -1.006 19.734 20.953 1 97.12 7 ILE B CA 1
ATOM 1677 C C . ILE B 1 7 ? -1.55 21.141 21.219 1 97.12 7 ILE B C 1
ATOM 1679 O O . ILE B 1 7 ? -1.873 21.484 22.359 1 97.12 7 ILE B O 1
ATOM 1683 N N . VAL B 1 8 ? -1.633 21.922 20.172 1 97.06 8 VAL B N 1
ATOM 1684 C CA . VAL B 1 8 ? -2.127 23.281 20.234 1 97.06 8 VAL B CA 1
ATOM 1685 C C . VAL B 1 8 ? -3.635 23.312 20 1 97.06 8 VAL B C 1
ATOM 1687 O O . VAL B 1 8 ? -4.375 24 20.688 1 97.06 8 VAL B O 1
ATOM 1690 N N . SER B 1 9 ? -4.074 22.641 19.031 1 97.44 9 SER B N 1
ATOM 1691 C CA . SER B 1 9 ? -5.492 22.578 18.703 1 97.44 9 SER B CA 1
ATOM 1692 C C . SER B 1 9 ? -5.836 21.297 17.953 1 97.44 9 SER B C 1
ATOM 1694 O O . SER B 1 9 ? -4.949 20.641 17.406 1 97.44 9 SER B O 1
ATOM 1696 N N . LYS B 1 10 ? -7.094 20.938 18.109 1 97.81 10 LYS B N 1
ATOM 1697 C CA . LYS B 1 10 ? -7.68 19.797 17.391 1 97.81 10 LYS B CA 1
ATOM 1698 C C . LYS B 1 10 ? -9.086 20.125 16.891 1 97.81 10 LYS B C 1
ATOM 1700 O O . LYS B 1 10 ? -9.914 20.625 17.656 1 97.81 10 LYS B O 1
ATOM 1705 N N . GLU B 1 11 ? -9.273 19.922 15.641 1 97.94 11 GLU B N 1
ATOM 1706 C CA . GLU B 1 11 ? -10.594 20.172 15.078 1 97.94 11 GLU B CA 1
ATOM 1707 C C . GLU B 1 11 ? -10.898 19.219 13.93 1 97.94 11 GLU B C 1
ATOM 1709 O O . GLU B 1 11 ? -10 18.531 13.438 1 97.94 11 GLU B O 1
ATOM 1714 N N . ARG B 1 12 ? -12.109 19.094 13.562 1 98.44 12 ARG B N 1
ATOM 1715 C CA . ARG B 1 12 ? -12.523 18.266 12.43 1 98.44 12 ARG B CA 1
ATOM 1716 C C . ARG B 1 12 ? -12.836 19.141 11.211 1 98.44 12 ARG B C 1
ATOM 1718 O O . ARG B 1 12 ? -13.617 20.078 11.305 1 98.44 12 ARG B O 1
ATOM 1725 N N . ILE B 1 13 ? -12.188 18.844 10.141 1 98.69 13 ILE B N 1
ATOM 1726 C CA . ILE B 1 13 ? -12.406 19.562 8.891 1 98.69 13 ILE B CA 1
ATOM 1727 C C . ILE B 1 13 ? -13.422 18.812 8.031 1 98.69 13 ILE B C 1
ATOM 1729 O O . ILE B 1 13 ? -13.172 17.688 7.594 1 98.69 13 ILE B O 1
ATOM 1733 N N . LYS B 1 14 ? -14.531 19.422 7.789 1 98.62 14 LYS B N 1
ATOM 1734 C CA . LYS B 1 14 ? -15.594 18.812 6.992 1 98.62 14 LYS B CA 1
ATOM 1735 C C . LYS B 1 14 ? -15.523 19.281 5.539 1 98.62 14 LYS B C 1
ATOM 1737 O O . LYS B 1 14 ? -14.906 20.312 5.246 1 98.62 14 LYS B O 1
ATOM 1742 N N . PRO B 1 15 ? -16.078 18.453 4.617 1 98.06 15 PRO B N 1
ATOM 1743 C CA . PRO B 1 15 ? -16.109 18.922 3.23 1 98.06 15 PRO B CA 1
ATOM 1744 C C . PRO B 1 15 ? -16.922 20.203 3.055 1 98.06 15 PRO B C 1
ATOM 1746 O O . PRO B 1 15 ? -17.828 20.469 3.838 1 98.06 15 PRO B O 1
ATOM 1749 N N . SER B 1 16 ? -16.5 20.938 2.039 1 97.44 16 SER B N 1
ATOM 1750 C CA . SER B 1 16 ? -17.125 22.234 1.806 1 97.44 16 SER B CA 1
ATOM 1751 C C . SER B 1 16 ? -18.547 22.078 1.289 1 97.44 16 SER B C 1
ATOM 1753 O O . SER B 1 16 ? -19.359 23 1.385 1 97.44 16 SER B O 1
ATOM 1755 N N . SER B 1 17 ? -18.812 20.969 0.705 1 96.88 17 SER B N 1
ATOM 1756 C CA . SER B 1 17 ? -20.172 20.609 0.258 1 96.88 17 SER B CA 1
ATOM 1757 C C . SER B 1 17 ? -20.547 19.203 0.687 1 96.88 17 SER B C 1
ATOM 1759 O O . SER B 1 17 ? -19.688 18.312 0.721 1 96.88 17 SER B O 1
ATOM 1761 N N . PRO B 1 18 ? -21.812 19.016 0.956 1 96.81 18 PRO B N 1
ATOM 1762 C CA . PRO B 1 18 ? -22.219 17.703 1.442 1 96.81 18 PRO B CA 1
ATOM 1763 C C . PRO B 1 18 ? -22.125 16.625 0.372 1 96.81 18 PRO B C 1
ATOM 1765 O O . PRO B 1 18 ? -22.375 16.891 -0.807 1 96.81 18 PRO B O 1
ATOM 1768 N N . THR B 1 19 ? -21.812 15.453 0.8 1 95.75 19 THR B N 1
ATOM 1769 C CA . THR B 1 19 ? -21.812 14.297 -0.085 1 95.75 19 THR B CA 1
ATOM 1770 C C . THR B 1 19 ? -23.234 13.898 -0.456 1 95.75 19 THR B C 1
ATOM 1772 O O . THR B 1 19 ? -24.094 13.742 0.418 1 95.75 19 THR B O 1
ATOM 1775 N N . PRO B 1 20 ? -23.5 13.719 -1.735 1 95.12 20 PRO B N 1
ATOM 1776 C CA . PRO B 1 20 ? -24.828 13.273 -2.141 1 95.12 20 PRO B CA 1
ATOM 1777 C C . PRO B 1 20 ? -25.219 11.938 -1.517 1 95.12 20 PRO B C 1
ATOM 1779 O O . PRO B 1 20 ? -24.375 11.07 -1.325 1 95.12 20 PRO B O 1
ATOM 1782 N N . ASN B 1 21 ? -26.5 11.68 -1.37 1 94.44 21 ASN B N 1
ATOM 1783 C CA . ASN B 1 21 ? -27.031 10.484 -0.722 1 94.44 21 ASN B CA 1
ATOM 1784 C C . ASN B 1 21 ? -26.688 9.227 -1.513 1 94.44 21 ASN B C 1
ATOM 1786 O O . ASN B 1 21 ? -26.438 8.172 -0.929 1 94.44 21 ASN B O 1
ATOM 1790 N N . LYS B 1 22 ? -26.641 9.344 -2.801 1 93.62 22 LYS B N 1
ATOM 1791 C CA . LYS B 1 22 ? -26.391 8.188 -3.654 1 93.62 22 LYS B CA 1
ATOM 1792 C C . LYS B 1 22 ? -24.969 7.648 -3.445 1 93.62 22 LYS B C 1
ATOM 1794 O O . LYS B 1 22 ? -24.672 6.508 -3.811 1 93.62 22 LYS B O 1
ATOM 1799 N N . LEU B 1 23 ? -24.172 8.555 -2.826 1 92.25 23 LEU B N 1
ATOM 1800 C CA . LEU B 1 23 ? -22.766 8.188 -2.611 1 92.25 23 LEU B CA 1
ATOM 1801 C C . LEU B 1 23 ? -22.5 7.91 -1.136 1 92.25 23 LEU B C 1
ATOM 1803 O O . LEU B 1 23 ? -21.344 7.906 -0.701 1 92.25 23 LEU B O 1
ATOM 1807 N N . ARG B 1 24 ? -23.438 7.613 -0.421 1 93.44 24 ARG B N 1
ATOM 1808 C CA . ARG B 1 24 ? -23.359 7.52 1.033 1 93.44 24 ARG B CA 1
ATOM 1809 C C . ARG B 1 24 ? -22.531 6.32 1.461 1 93.44 24 ARG B C 1
ATOM 1811 O O . ARG B 1 24 ? -21.859 6.355 2.502 1 93.44 24 ARG B O 1
ATOM 1818 N N . TYR B 1 25 ? -22.594 5.305 0.68 1 92.19 25 TYR B N 1
ATOM 1819 C CA . TYR B 1 25 ? -21.875 4.094 1.06 1 92.19 25 TYR B CA 1
ATOM 1820 C C . TYR B 1 25 ? -20.859 3.703 -0.006 1 92.19 25 TYR B C 1
ATOM 1822 O O . TYR B 1 25 ? -21.219 3.479 -1.164 1 92.19 25 TYR B O 1
ATOM 1830 N N . PHE B 1 26 ? -19.641 3.711 0.403 1 90.94 26 PHE B N 1
ATOM 1831 C CA . PHE B 1 26 ? -18.531 3.305 -0.452 1 90.94 26 PHE B CA 1
ATOM 1832 C C . PHE B 1 26 ? -18.078 1.896 -0.104 1 90.94 26 PHE B C 1
ATOM 1834 O O . PHE B 1 26 ? -17.594 1.649 1.005 1 90.94 26 PHE B O 1
ATOM 1841 N N . LYS B 1 27 ? -18.188 0.965 -1.005 1 86.81 27 LYS B N 1
ATOM 1842 C CA . LYS B 1 27 ? -17.844 -0.436 -0.755 1 86.81 27 LYS B CA 1
ATOM 1843 C C . LYS B 1 27 ? -16.359 -0.684 -0.903 1 86.81 27 LYS B C 1
ATOM 1845 O O . LYS B 1 27 ? -15.734 -0.219 -1.862 1 86.81 27 LYS B O 1
ATOM 1850 N N . LEU B 1 28 ? -15.859 -1.427 0.097 1 85.62 28 LEU B N 1
ATOM 1851 C CA . LEU B 1 28 ? -14.445 -1.779 0.079 1 85.62 28 LEU B CA 1
ATOM 1852 C C . LEU B 1 28 ? -14.219 -3.08 -0.685 1 85.62 28 LEU B C 1
ATOM 1854 O O . LEU B 1 28 ? -15.109 -3.934 -0.743 1 85.62 28 LEU B O 1
ATOM 1858 N N . SER B 1 29 ? -13.023 -3.201 -1.246 1 76.12 29 SER B N 1
ATOM 1859 C CA . SER B 1 29 ? -12.656 -4.445 -1.918 1 76.12 29 SER B CA 1
ATOM 1860 C C . SER B 1 29 ? -12.539 -5.594 -0.924 1 76.12 29 SER B C 1
ATOM 1862 O O . SER B 1 29 ? -12.383 -5.371 0.279 1 76.12 29 SER B O 1
ATOM 1864 N N . LEU B 1 30 ? -12.688 -6.777 -1.386 1 74.25 30 LEU B N 1
ATOM 1865 C CA . LEU B 1 30 ? -12.57 -7.961 -0.541 1 74.25 30 LEU B CA 1
ATOM 1866 C C . LEU B 1 30 ? -11.219 -8 0.159 1 74.25 30 LEU B C 1
ATOM 1868 O O . LEU B 1 30 ? -11.141 -8.289 1.354 1 74.25 30 LEU B O 1
ATOM 1872 N N . LEU B 1 31 ? -10.188 -7.711 -0.567 1 74 31 LEU B N 1
ATOM 1873 C CA . LEU B 1 31 ? -8.852 -7.73 0.013 1 74 31 LEU B CA 1
ATOM 1874 C C . LEU B 1 31 ? -8.727 -6.703 1.133 1 74 31 LEU B C 1
ATOM 1876 O O . LEU B 1 31 ? -8.094 -6.969 2.158 1 74 31 LEU B O 1
ATOM 1880 N N . ASP B 1 32 ? -9.336 -5.562 0.953 1 79.38 32 ASP B N 1
ATOM 1881 C CA . ASP B 1 32 ? -9.297 -4.531 1.986 1 79.38 32 ASP B CA 1
ATOM 1882 C C . ASP B 1 32 ? -10.125 -4.945 3.199 1 79.38 32 ASP B C 1
ATOM 1884 O O . ASP B 1 32 ? -9.828 -4.551 4.328 1 79.38 32 ASP B O 1
ATOM 1888 N N . GLN B 1 33 ? -11.109 -5.715 2.936 1 80.38 33 GLN B N 1
ATOM 1889 C CA . GLN B 1 33 ? -11.93 -6.223 4.031 1 80.38 33 GLN B CA 1
ATOM 1890 C C . GLN B 1 33 ? -11.156 -7.234 4.871 1 80.38 33 GLN B C 1
ATOM 1892 O O . GLN B 1 33 ? -11.336 -7.301 6.09 1 80.38 33 GLN B O 1
ATOM 1897 N N . LEU B 1 34 ? -10.32 -7.887 4.266 1 76 34 LEU B N 1
ATOM 1898 C CA . LEU B 1 34 ? -9.562 -8.953 4.914 1 76 34 LEU B CA 1
ATOM 1899 C C . LEU B 1 34 ? -8.336 -8.391 5.625 1 76 34 LEU B C 1
ATOM 1901 O O . LEU B 1 34 ? -7.867 -8.961 6.613 1 76 34 LEU B O 1
ATOM 1905 N N . ALA B 1 35 ? -7.82 -7.332 5.203 1 83.12 35 ALA B N 1
ATOM 1906 C CA . ALA B 1 35 ? -6.605 -6.75 5.762 1 83.12 35 ALA B CA 1
ATOM 1907 C C . ALA B 1 35 ? -6.859 -6.168 7.152 1 83.12 35 ALA B C 1
ATOM 1909 O O . ALA B 1 35 ? -7.922 -5.594 7.402 1 83.12 35 ALA B O 1
ATOM 1910 N N . PRO B 1 36 ? -5.91 -6.414 8.07 1 86.81 36 PRO B N 1
ATOM 1911 C CA . PRO B 1 36 ? -6.02 -5.691 9.344 1 86.81 36 PRO B CA 1
ATOM 1912 C C . PRO B 1 36 ? -5.977 -4.176 9.172 1 86.81 36 PRO B C 1
ATOM 1914 O O . PRO B 1 36 ? -5.527 -3.684 8.133 1 86.81 36 PRO B O 1
ATOM 1917 N N . PRO B 1 37 ? -6.516 -3.508 10.234 1 88.88 37 PRO B N 1
ATOM 1918 C CA . PRO B 1 37 ? -6.504 -2.049 10.102 1 88.88 37 PRO B CA 1
ATOM 1919 C C . PRO B 1 37 ? -5.113 -1.451 10.289 1 88.88 37 PRO B C 1
ATOM 1921 O O . PRO B 1 37 ? -4.406 -1.804 11.234 1 88.88 37 PRO B O 1
ATOM 1924 N N . PHE B 1 38 ? -4.707 -0.666 9.383 1 89.69 38 PHE B N 1
ATOM 1925 C CA . PHE B 1 38 ? -3.521 0.178 9.484 1 89.69 38 PHE B CA 1
ATOM 1926 C C . PHE B 1 38 ? -3.631 1.372 8.539 1 89.69 38 PHE B C 1
ATOM 1928 O O . PHE B 1 38 ? -4.605 1.499 7.801 1 89.69 38 PHE B O 1
ATOM 1935 N N . TYR B 1 39 ? -2.664 2.229 8.711 1 92.25 39 TYR B N 1
ATOM 1936 C CA . TYR B 1 39 ? -2.725 3.457 7.93 1 92.25 39 TYR B CA 1
ATOM 1937 C C . TYR B 1 39 ? -1.497 3.598 7.035 1 92.25 39 TYR B C 1
ATOM 1939 O O . TYR B 1 39 ? -0.437 3.045 7.34 1 92.25 39 TYR B O 1
ATOM 1947 N N . VAL B 1 40 ? -1.709 4.227 5.922 1 89.75 40 VAL B N 1
ATOM 1948 C CA . VAL B 1 40 ? -0.628 4.684 5.055 1 89.75 40 VAL B CA 1
ATOM 1949 C C . VAL B 1 40 ? -0.128 6.047 5.527 1 89.75 40 VAL B C 1
ATOM 1951 O O . VAL B 1 40 ? -0.806 7.059 5.344 1 89.75 40 VAL B O 1
ATOM 1954 N N . PRO B 1 41 ? 1.068 6.039 6.105 1 91.5 41 PRO B N 1
ATOM 1955 C CA . PRO B 1 41 ? 1.596 7.309 6.605 1 91.5 41 PRO B CA 1
ATOM 1956 C C . PRO B 1 41 ? 2.4 8.07 5.551 1 91.5 41 PRO B C 1
ATOM 1958 O O . PRO B 1 41 ? 3.137 7.457 4.773 1 91.5 41 PRO B O 1
ATOM 1961 N N . ILE B 1 42 ? 2.186 9.383 5.516 1 89.81 42 ILE B N 1
ATOM 1962 C CA . ILE B 1 42 ? 3.033 10.266 4.719 1 89.81 42 ILE B CA 1
ATOM 1963 C C . ILE B 1 42 ? 3.449 11.477 5.551 1 89.81 42 ILE B C 1
ATOM 1965 O O . ILE B 1 42 ? 2.625 12.07 6.246 1 89.81 42 ILE B O 1
ATOM 1969 N N . LEU B 1 43 ? 4.742 11.727 5.543 1 90.5 43 LEU B N 1
ATOM 1970 C CA . LEU B 1 43 ? 5.305 12.859 6.266 1 90.5 43 LEU B CA 1
ATOM 1971 C C . LEU B 1 43 ? 5.996 13.828 5.309 1 90.5 43 LEU B C 1
ATOM 1973 O O . LEU B 1 43 ? 6.867 13.422 4.535 1 90.5 43 LEU B O 1
ATOM 1977 N N . LEU B 1 44 ? 5.57 15.086 5.328 1 88.94 44 LEU B N 1
ATOM 1978 C CA . LEU B 1 44 ? 6.145 16.125 4.488 1 88.94 44 LEU B CA 1
ATOM 1979 C C . LEU B 1 44 ? 6.812 17.203 5.34 1 88.94 44 LEU B C 1
ATOM 1981 O O . LEU B 1 44 ? 6.242 17.656 6.336 1 88.94 44 LEU B O 1
ATOM 1985 N N . PHE B 1 45 ? 8.016 17.609 4.949 1 88.75 45 PHE B N 1
ATOM 1986 C CA . PHE B 1 45 ? 8.742 18.641 5.664 1 88.75 45 PHE B CA 1
ATOM 1987 C C . PHE B 1 45 ? 8.867 19.906 4.809 1 88.75 45 PHE B C 1
ATOM 1989 O O . PHE B 1 45 ? 9.109 19.812 3.604 1 88.75 45 PHE B O 1
ATOM 1996 N N . TYR B 1 46 ? 8.719 20.984 5.504 1 86.62 46 TYR B N 1
ATOM 1997 C CA . TYR B 1 46 ? 8.867 22.281 4.863 1 86.62 46 TYR B CA 1
ATOM 1998 C C . TYR B 1 46 ? 9.82 23.172 5.648 1 86.62 46 TYR B C 1
ATOM 2000 O O . TYR B 1 46 ? 9.656 23.359 6.859 1 86.62 46 TYR B O 1
ATOM 2008 N N . SER B 1 47 ? 10.719 23.703 4.902 1 86.94 47 SER B N 1
ATOM 2009 C CA . SER B 1 47 ? 11.68 24.609 5.52 1 86.94 47 SER B CA 1
ATOM 2010 C C . SER B 1 47 ? 11.016 25.906 5.977 1 86.94 47 SER B C 1
ATOM 2012 O O . SER B 1 47 ? 9.977 26.297 5.438 1 86.94 47 SER B O 1
ATOM 2014 N N . PRO B 1 48 ? 11.68 26.406 7.008 1 86 48 PRO B N 1
ATOM 2015 C CA . PRO B 1 48 ? 11.141 27.688 7.434 1 86 48 PRO B CA 1
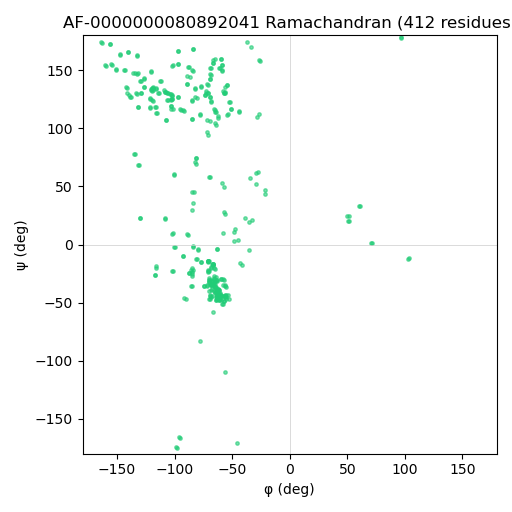ATOM 2016 C C . PRO B 1 48 ? 11.109 28.719 6.305 1 86 48 PRO B C 1
ATOM 2018 O O . PRO B 1 48 ? 11.992 28.719 5.438 1 86 48 PRO B O 1
ATOM 2021 N N . SER B 1 49 ? 9.984 29.312 6.191 1 76.81 49 SER B N 1
ATOM 2022 C CA . SER B 1 49 ? 9.875 30.422 5.246 1 76.81 49 SER B CA 1
ATOM 2023 C C . SER B 1 49 ? 9.492 31.719 5.957 1 76.81 49 SER B C 1
ATOM 2025 O O . SER B 1 49 ? 8.664 31.719 6.871 1 76.81 49 SER B O 1
ATOM 2027 N N . ASP B 1 50 ? 10.164 32.75 5.617 1 67.06 50 ASP B N 1
ATOM 2028 C CA . ASP B 1 50 ? 9.875 34.062 6.191 1 67.06 50 ASP B CA 1
ATOM 2029 C C . ASP B 1 50 ? 8.547 34.625 5.676 1 67.06 50 ASP B C 1
ATOM 2031 O O . ASP B 1 50 ? 7.977 35.531 6.273 1 67.06 50 ASP B O 1
ATOM 2035 N N . ALA B 1 51 ? 8.07 34.062 4.703 1 66.5 51 ALA B N 1
ATOM 2036 C CA . ALA B 1 51 ? 6.969 34.656 3.98 1 66.5 51 ALA B CA 1
ATOM 2037 C C . ALA B 1 51 ? 5.625 34.312 4.605 1 66.5 51 ALA B C 1
ATOM 2039 O O . ALA B 1 51 ? 4.645 35.031 4.473 1 66.5 51 ALA B O 1
ATOM 2040 N N . THR B 1 52 ? 5.52 33.281 5.305 1 72.81 52 THR B N 1
ATOM 2041 C CA . THR B 1 52 ? 4.191 32.844 5.734 1 72.81 52 THR B CA 1
ATOM 2042 C C . THR B 1 52 ? 4.227 32.344 7.172 1 72.81 52 THR B C 1
ATOM 2044 O O . THR B 1 52 ? 5.082 31.531 7.531 1 72.81 52 THR B O 1
ATOM 2047 N N . ASP B 1 53 ? 3.291 32.906 7.941 1 86.88 53 ASP B N 1
ATOM 2048 C CA . ASP B 1 53 ? 3.211 32.469 9.328 1 86.88 53 ASP B CA 1
ATOM 2049 C C . ASP B 1 53 ? 2.383 31.188 9.461 1 86.88 53 ASP B C 1
ATOM 2051 O O . ASP B 1 53 ? 1.645 30.828 8.539 1 86.88 53 ASP B O 1
ATOM 2055 N N . ILE B 1 54 ? 2.451 30.594 10.625 1 90.62 54 ILE B N 1
ATOM 2056 C CA . ILE B 1 54 ? 1.865 29.281 10.867 1 90.62 54 ILE B CA 1
ATOM 2057 C C . ILE B 1 54 ? 0.342 29.375 10.812 1 90.62 54 ILE B C 1
ATOM 2059 O O . ILE B 1 54 ? -0.327 28.438 10.367 1 90.62 54 ILE B O 1
ATOM 2063 N N . THR B 1 55 ? -0.218 30.453 11.258 1 92.19 55 THR B N 1
ATOM 2064 C CA . THR B 1 55 ? -1.664 30.641 11.234 1 92.19 55 THR B CA 1
ATOM 2065 C C . THR B 1 55 ? -2.188 30.656 9.797 1 92.19 55 THR B C 1
ATOM 2067 O O . THR B 1 55 ? -3.203 30.031 9.5 1 92.19 55 THR B O 1
ATOM 2070 N N . THR B 1 56 ? -1.486 31.375 8.977 1 89.81 56 THR B N 1
ATOM 2071 C CA . THR B 1 56 ? -1.854 31.438 7.566 1 89.81 56 THR B CA 1
ATOM 2072 C C . THR B 1 56 ? -1.719 30.062 6.918 1 89.81 56 THR B C 1
ATOM 2074 O O . THR B 1 56 ? -2.596 29.625 6.164 1 89.81 56 THR B O 1
ATOM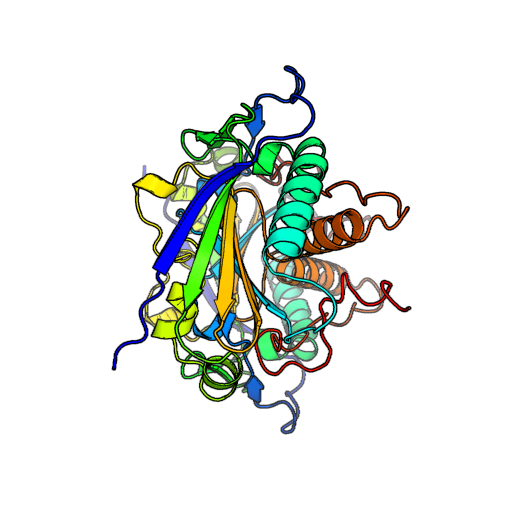 2077 N N . ILE B 1 57 ? -0.656 29.422 7.195 1 90.38 57 ILE B N 1
ATOM 2078 C CA . ILE B 1 57 ? -0.429 28.078 6.664 1 90.38 57 ILE B CA 1
ATOM 2079 C C . ILE B 1 57 ? -1.568 27.156 7.09 1 90.38 57 ILE B C 1
ATOM 2081 O O . ILE B 1 57 ? -2.156 26.453 6.254 1 90.38 57 ILE B O 1
ATOM 2085 N N . SER B 1 58 ? -1.849 27.156 8.344 1 93.56 58 SER B N 1
ATOM 2086 C CA . SER B 1 58 ? -2.904 26.312 8.898 1 93.56 58 SER B CA 1
ATOM 2087 C C . SER B 1 58 ? -4.246 26.609 8.234 1 93.56 58 SER B C 1
ATOM 2089 O O . SER B 1 58 ? -4.965 25.672 7.844 1 93.56 58 SER B O 1
ATOM 2091 N N . HIS B 1 59 ? -4.535 27.844 8.07 1 93.5 59 HIS B N 1
ATOM 2092 C CA . HIS B 1 59 ? -5.801 28.25 7.457 1 93.5 59 HIS B CA 1
ATOM 2093 C C . HIS B 1 59 ? -5.891 27.766 6.012 1 93.5 59 HIS B C 1
ATOM 2095 O O . HIS B 1 59 ? -6.914 27.219 5.598 1 93.5 59 HIS B O 1
ATOM 2101 N N . LYS B 1 60 ? -4.844 27.984 5.312 1 92.12 60 LYS B N 1
ATOM 2102 C CA . LYS B 1 60 ? -4.812 27.562 3.914 1 92.12 60 LYS B CA 1
ATOM 2103 C C . LYS B 1 60 ? -4.977 26.062 3.789 1 92.12 60 LYS B C 1
ATOM 2105 O O . LYS B 1 60 ? -5.711 25.578 2.924 1 92.12 60 LYS B O 1
ATOM 2110 N N . LEU B 1 61 ? -4.289 25.328 4.629 1 94.56 61 LEU B N 1
ATOM 2111 C CA . LEU B 1 61 ? -4.359 23.859 4.602 1 94.56 61 LEU B CA 1
ATOM 2112 C C . LEU B 1 61 ? -5.77 23.391 4.922 1 94.56 61 LEU B C 1
ATOM 2114 O O . LEU B 1 61 ? -6.309 22.516 4.227 1 94.56 61 LEU B O 1
ATOM 2118 N N . LYS B 1 62 ? -6.352 23.984 5.879 1 96.94 62 LYS B N 1
ATOM 2119 C CA . LYS B 1 62 ? -7.688 23.578 6.301 1 96.94 62 LYS B CA 1
ATOM 2120 C C . LYS B 1 62 ? -8.727 23.906 5.23 1 96.94 62 LYS B C 1
ATOM 2122 O O . LYS B 1 62 ? -9.57 23.062 4.902 1 96.94 62 LYS B O 1
ATOM 2127 N N . ALA B 1 63 ? -8.625 25.078 4.715 1 95.38 63 ALA B N 1
ATOM 2128 C CA . ALA B 1 63 ? -9.578 25.5 3.695 1 95.38 63 ALA B CA 1
ATOM 2129 C C . ALA B 1 63 ? -9.469 24.641 2.443 1 95.38 63 ALA B C 1
ATOM 2131 O O . ALA B 1 63 ? -10.484 24.203 1.893 1 95.38 63 ALA B O 1
ATOM 2132 N N . SER B 1 64 ? -8.258 24.438 1.979 1 94.56 64 SER B N 1
ATOM 2133 C CA . SER B 1 64 ? -8.047 23.625 0.787 1 94.56 64 SER B CA 1
ATOM 2134 C C . SER B 1 64 ? -8.414 22.172 1.039 1 94.56 64 SER B C 1
ATOM 2136 O O . SER B 1 64 ? -8.914 21.484 0.142 1 94.56 64 SER B O 1
ATOM 2138 N N . LEU B 1 65 ? -8.164 21.703 2.256 1 96.5 65 LEU B N 1
ATOM 2139 C CA . LEU B 1 65 ? -8.578 20.344 2.621 1 96.5 65 LEU B CA 1
ATOM 2140 C C . LEU B 1 65 ? -10.094 20.203 2.531 1 96.5 65 LEU B C 1
ATOM 2142 O O . LEU B 1 65 ? -10.594 19.25 1.937 1 96.5 65 LEU B O 1
ATOM 2146 N N . SER B 1 66 ? -10.742 21.125 3.08 1 97.12 66 SER B N 1
ATOM 2147 C CA . SER B 1 66 ? -12.203 21.125 3.049 1 97.12 66 SER B CA 1
ATOM 2148 C C . SER B 1 66 ? -12.719 21.062 1.616 1 97.12 66 SER B C 1
ATOM 2150 O O . SER B 1 66 ? -13.625 20.281 1.312 1 97.12 66 SER B O 1
ATOM 2152 N N . GLN B 1 67 ? -12.172 21.812 0.79 1 94.75 67 GLN B N 1
ATOM 2153 C CA . GLN B 1 67 ? -12.555 21.828 -0.617 1 94.75 67 GLN B CA 1
ATOM 2154 C C . GLN B 1 67 ? -12.281 20.484 -1.277 1 94.75 67 GLN B C 1
ATOM 2156 O O . GLN B 1 67 ? -13.133 19.938 -1.989 1 94.75 67 GLN B O 1
ATOM 2161 N N . LEU B 1 68 ? -11.156 19.969 -0.997 1 94.31 68 LEU B N 1
ATOM 2162 C CA . LEU B 1 68 ? -10.727 18.734 -1.639 1 94.31 68 LEU B CA 1
ATOM 2163 C C . LEU B 1 68 ? -11.578 17.562 -1.167 1 94.31 68 LEU B C 1
ATOM 2165 O O . LEU B 1 68 ? -11.883 16.656 -1.95 1 94.31 68 LEU B O 1
ATOM 2169 N N . LEU B 1 69 ? -11.992 17.578 0.069 1 96.19 69 LEU B N 1
ATOM 2170 C CA . LEU B 1 69 ? -12.773 16.484 0.646 1 96.19 69 LEU B CA 1
ATOM 2171 C C . LEU B 1 69 ? -14.133 16.359 -0.037 1 96.19 69 LEU B C 1
ATOM 2173 O O . LEU B 1 69 ? -14.742 15.297 -0.03 1 96.19 69 LEU B O 1
ATOM 2177 N N . THR B 1 70 ? -14.562 17.391 -0.661 1 94.69 70 THR B N 1
ATOM 2178 C CA . THR B 1 70 ? -15.805 17.344 -1.426 1 94.69 70 THR B CA 1
ATOM 2179 C C . THR B 1 70 ? -15.672 16.391 -2.605 1 94.69 70 THR B C 1
ATOM 2181 O O . THR B 1 70 ? -16.625 15.68 -2.953 1 94.69 70 THR B O 1
ATOM 2184 N N . LEU B 1 71 ? -14.547 16.391 -3.154 1 91.94 71 LEU B N 1
ATOM 2185 C CA . LEU B 1 71 ? -14.273 15.5 -4.285 1 91.94 71 LEU B CA 1
ATOM 2186 C C . LEU B 1 71 ? -13.844 14.117 -3.803 1 91.94 71 LEU B C 1
ATOM 2188 O O . LEU B 1 71 ? -14.148 13.109 -4.449 1 91.94 71 LEU B O 1
ATOM 2192 N N . TYR B 1 72 ? -13.125 14.117 -2.717 1 93.62 72 TYR B N 1
ATOM 2193 C CA . TYR B 1 72 ? -12.617 12.891 -2.115 1 93.62 72 TYR B CA 1
ATOM 2194 C C . TYR B 1 72 ? -13.477 12.477 -0.924 1 93.62 72 TYR B C 1
ATOM 2196 O O . TYR B 1 72 ? -12.961 12.266 0.176 1 93.62 72 TYR B O 1
ATOM 2204 N N . TYR B 1 73 ? -14.68 12.25 -1.18 1 94.56 73 TYR B N 1
ATOM 2205 C CA . TYR B 1 73 ? -15.688 12.164 -0.127 1 94.56 73 TYR B CA 1
ATOM 2206 C C . TYR B 1 73 ? -15.461 10.93 0.736 1 94.56 73 TYR B C 1
ATOM 2208 O O . TYR B 1 73 ? -15.719 10.945 1.942 1 94.56 73 TYR B O 1
ATOM 2216 N N . PRO B 1 74 ? -14.945 9.805 0.272 1 94.56 74 PRO B N 1
ATOM 2217 C CA . PRO B 1 74 ? -14.711 8.68 1.176 1 94.56 74 PRO B CA 1
ATOM 2218 C C . PRO B 1 74 ? -13.633 8.961 2.215 1 94.56 74 PRO B C 1
ATOM 2220 O O . PRO B 1 74 ? -13.555 8.273 3.236 1 94.56 74 PRO B O 1
ATOM 2223 N N . PHE B 1 75 ? -12.805 9.992 1.964 1 95.75 75 PHE B N 1
ATOM 2224 C CA . PHE B 1 75 ? -11.664 10.297 2.824 1 95.75 75 PHE B CA 1
ATOM 2225 C C . PHE B 1 75 ? -12.117 11.047 4.07 1 95.75 75 PHE B C 1
ATOM 2227 O O . PHE B 1 75 ? -11.312 11.312 4.969 1 95.75 75 PHE B O 1
ATOM 2234 N N . CYS B 1 76 ? -13.359 11.383 4.156 1 96.88 76 CYS B N 1
ATOM 2235 C CA . CYS B 1 76 ? -13.852 12.094 5.332 1 96.88 76 CYS B CA 1
ATOM 2236 C C . CYS B 1 76 ? -15.102 11.414 5.887 1 96.88 76 CYS B C 1
ATOM 2238 O O . CYS B 1 76 ? -15.961 12.078 6.473 1 96.88 76 CYS B O 1
ATOM 2240 N N . GLY B 1 77 ? -15.234 10.156 5.574 1 96.75 77 GLY B N 1
ATOM 2241 C CA . GLY B 1 77 ? -16.312 9.359 6.121 1 96.75 77 GLY B CA 1
ATOM 2242 C C . GLY B 1 77 ? -15.914 8.555 7.344 1 96.75 77 GLY B C 1
ATOM 2243 O O . GLY B 1 77 ? -14.945 8.906 8.023 1 96.75 77 GLY B O 1
ATOM 2244 N N . THR B 1 78 ? -16.781 7.609 7.684 1 96.75 78 THR B N 1
ATOM 2245 C CA . THR B 1 78 ? -16.562 6.723 8.82 1 96.75 78 THR B CA 1
ATOM 2246 C C . THR B 1 78 ? -16.547 5.262 8.375 1 96.75 78 THR B C 1
ATOM 2248 O O . THR B 1 78 ? -17.453 4.812 7.668 1 96.75 78 THR B O 1
ATOM 2251 N N . LEU B 1 79 ? -15.453 4.547 8.727 1 94.5 79 LEU B N 1
ATOM 2252 C CA . LEU B 1 79 ? -15.375 3.125 8.414 1 94.5 79 LEU B CA 1
ATOM 2253 C C . LEU B 1 79 ? -16.359 2.324 9.25 1 94.5 79 LEU B C 1
ATOM 2255 O O . LEU B 1 79 ? -16.406 2.48 10.477 1 94.5 79 LEU B O 1
ATOM 2259 N N . ARG B 1 80 ? -17.141 1.555 8.523 1 88.31 80 ARG B N 1
ATOM 2260 C CA . ARG B 1 80 ? -18.109 0.708 9.195 1 88.31 80 ARG B CA 1
ATOM 2261 C C . ARG B 1 80 ? -17.844 -0.767 8.906 1 88.31 80 ARG B C 1
ATOM 2263 O O . ARG B 1 80 ? -17.719 -1.166 7.75 1 88.31 80 ARG B O 1
ATOM 2270 N N . ASP B 1 81 ? -17.828 -1.686 9.828 1 76.19 81 ASP B N 1
ATOM 2271 C CA . ASP B 1 81 ? -17.812 -3.145 9.773 1 76.19 81 ASP B CA 1
ATOM 2272 C C . ASP B 1 81 ? -16.703 -3.643 8.844 1 76.19 81 ASP B C 1
ATOM 2274 O O . ASP B 1 81 ? -16.875 -4.664 8.172 1 76.19 81 ASP B O 1
ATOM 2278 N N . SER B 1 82 ? -15.742 -2.99 8.523 1 75.31 82 SER B N 1
ATOM 2279 C CA . SER B 1 82 ? -14.586 -3.355 7.719 1 75.31 82 SER B CA 1
ATOM 2280 C C . SER B 1 82 ? -14.961 -3.523 6.25 1 75.31 82 SER B C 1
ATOM 2282 O O . SER B 1 82 ? -14.125 -3.9 5.426 1 75.31 82 SER B O 1
ATOM 2284 N N . SER B 1 83 ? -16.219 -3.312 5.859 1 81.62 83 SER B N 1
ATOM 2285 C CA . SER B 1 83 ? -16.609 -3.586 4.477 1 81.62 83 SER B CA 1
ATOM 2286 C C . SER B 1 83 ? -17.031 -2.309 3.76 1 81.62 83 SER B C 1
ATOM 2288 O O . SER B 1 83 ? -17.109 -2.275 2.529 1 81.62 83 SER B O 1
ATOM 2290 N N . THR B 1 84 ? -17.375 -1.322 4.555 1 90.5 84 THR B N 1
ATOM 2291 C CA . THR B 1 84 ? -17.922 -0.13 3.912 1 90.5 84 THR B CA 1
ATOM 2292 C C . THR B 1 84 ? -17.453 1.132 4.633 1 90.5 84 THR B C 1
ATOM 2294 O O . THR B 1 84 ? -17.156 1.093 5.828 1 90.5 84 THR B O 1
ATOM 2297 N N . VAL B 1 85 ? -17.344 2.18 3.859 1 94.06 85 VAL B N 1
ATOM 2298 C CA . VAL B 1 85 ? -17.203 3.521 4.414 1 94.06 85 VAL B CA 1
ATOM 2299 C C . VAL B 1 85 ? -18.531 4.262 4.32 1 94.06 85 VAL B C 1
ATOM 2301 O O . VAL B 1 85 ? -19.125 4.367 3.238 1 94.06 85 VAL B O 1
ATOM 2304 N N . GLU B 1 86 ? -19.047 4.645 5.469 1 96.56 86 GLU B N 1
ATOM 2305 C CA . GLU B 1 86 ? -20.172 5.582 5.441 1 96.56 86 GLU B CA 1
ATOM 2306 C C . GLU B 1 86 ? -19.688 7.008 5.176 1 96.56 86 GLU B C 1
ATOM 2308 O O . GLU B 1 86 ? -19 7.602 6.012 1 96.56 86 GLU B O 1
ATOM 2313 N N . CYS B 1 87 ? -20.078 7.445 4 1 96.25 87 CYS B N 1
ATOM 2314 C CA . CYS B 1 87 ? -19.688 8.805 3.629 1 96.25 87 CYS B CA 1
ATOM 2315 C C . CYS B 1 87 ? -20.625 9.828 4.242 1 96.25 87 CYS B C 1
ATOM 2317 O O . CYS B 1 87 ? -21.359 10.516 3.521 1 96.25 87 CYS B O 1
ATOM 2319 N N . ASN B 1 88 ? -20.469 10.039 5.512 1 97.38 88 ASN B N 1
ATOM 2320 C CA . ASN B 1 88 ? -21.375 10.859 6.324 1 97.38 88 ASN B CA 1
ATOM 2321 C C . ASN B 1 88 ? -20.781 12.234 6.602 1 97.38 88 ASN B C 1
ATOM 2323 O O . ASN B 1 88 ? -21.25 12.953 7.48 1 97.38 88 ASN B O 1
ATOM 2327 N N . ASP B 1 89 ? -19.734 12.578 5.996 1 98 89 ASP B N 1
ATOM 2328 C CA . ASP B 1 89 ? -19.109 13.891 6.098 1 98 89 ASP B CA 1
ATOM 2329 C C . ASP B 1 89 ? -18.688 14.188 7.539 1 98 89 ASP B C 1
ATOM 2331 O O . ASP B 1 89 ? -18.797 15.32 8.008 1 98 89 ASP B O 1
ATOM 2335 N N . GLU B 1 90 ? -18.297 13.172 8.281 1 97.56 90 GLU B N 1
ATOM 2336 C CA . GLU B 1 90 ? -17.812 13.359 9.648 1 97.56 90 GLU B CA 1
ATOM 2337 C C . GLU B 1 90 ? -16.594 14.273 9.688 1 97.56 90 GLU B C 1
ATOM 2339 O O . GLU B 1 90 ? -16.375 14.984 10.672 1 97.56 90 GLU B O 1
ATOM 2344 N N . GLY B 1 91 ? -15.82 14.273 8.625 1 98.25 91 GLY B N 1
ATOM 2345 C CA . GLY B 1 91 ? -14.664 15.148 8.539 1 98.25 91 GLY B CA 1
ATOM 2346 C C . GLY B 1 91 ? -13.367 14.469 8.922 1 98.25 91 GLY B C 1
ATOM 2347 O O . GLY B 1 91 ? -13.359 13.273 9.242 1 98.25 91 GLY B O 1
ATOM 2348 N N . VAL B 1 92 ? -12.305 15.141 8.844 1 98.5 92 VAL B N 1
ATOM 2349 C CA . VAL B 1 92 ? -10.945 14.68 9.109 1 98.5 92 VAL B CA 1
ATOM 2350 C C . VAL B 1 92 ? -10.383 15.406 10.336 1 98.5 92 VAL B C 1
ATOM 2352 O O . VAL B 1 92 ? -10.453 16.625 10.422 1 98.5 92 VAL B O 1
ATOM 2355 N N . VAL B 1 93 ? -9.844 14.648 11.258 1 98.44 93 VAL B N 1
ATOM 2356 C CA . VAL B 1 93 ? -9.211 15.266 12.422 1 98.44 93 VAL B CA 1
ATOM 2357 C C . VAL B 1 93 ? -7.934 15.992 11.984 1 98.44 93 VAL B C 1
ATOM 2359 O O . VAL B 1 93 ? -7.062 15.398 11.344 1 98.44 93 VAL B O 1
ATOM 2362 N N . PHE B 1 94 ? -7.883 17.234 12.273 1 98.56 94 PHE B N 1
ATOM 2363 C CA . PHE B 1 94 ? -6.738 18.094 12.008 1 98.56 94 PHE B CA 1
ATOM 2364 C C . PHE B 1 94 ? -6.137 18.609 13.312 1 98.56 94 PHE B C 1
ATOM 2366 O O . PHE B 1 94 ? -6.77 19.391 14.031 1 98.56 94 PHE B O 1
ATOM 2373 N N . THR B 1 95 ? -4.949 18.172 13.578 1 98.56 95 THR B N 1
ATOM 2374 C CA . THR B 1 95 ? -4.258 18.547 14.812 1 98.56 95 THR B CA 1
ATOM 2375 C C . THR B 1 95 ? -3.111 19.5 14.523 1 98.56 95 THR B C 1
ATOM 2377 O O . THR B 1 95 ? -2.365 19.312 13.555 1 98.56 95 THR B O 1
ATOM 2380 N N . HIS B 1 96 ? -3.09 20.516 15.258 1 98 96 HIS B N 1
ATOM 2381 C CA . HIS B 1 96 ? -1.936 21.406 15.266 1 98 96 HIS B CA 1
ATOM 2382 C C . HIS B 1 96 ? -1.065 21.172 16.5 1 98 96 HIS B C 1
ATOM 2384 O O . HIS B 1 96 ? -1.563 21.172 17.625 1 98 96 HIS B O 1
ATOM 2390 N N . SER B 1 97 ? 0.196 20.922 16.203 1 98.12 97 SER B N 1
ATOM 2391 C CA . SER B 1 97 ? 1.102 20.641 17.328 1 98.12 97 SER B CA 1
ATOM 2392 C C . SER B 1 97 ? 2.387 21.453 17.203 1 98.12 97 SER B C 1
ATOM 2394 O O . SER B 1 97 ? 2.684 22 16.141 1 98.12 97 SER B O 1
ATOM 2396 N N . THR B 1 98 ? 3.096 21.547 18.344 1 96.69 98 THR B N 1
ATOM 2397 C CA . THR B 1 98 ? 4.402 22.203 18.375 1 96.69 98 THR B CA 1
ATOM 2398 C C . THR B 1 98 ? 5.449 21.266 18.984 1 96.69 98 THR B C 1
ATOM 2400 O O . THR B 1 98 ? 5.125 20.406 19.812 1 96.69 98 THR B O 1
ATOM 2403 N N . LEU B 1 99 ? 6.574 21.344 18.453 1 94.94 99 LEU B N 1
ATOM 2404 C CA . LEU B 1 99 ? 7.75 20.688 19 1 94.94 99 LEU B CA 1
ATOM 2405 C C . LEU B 1 99 ? 8.836 21.688 19.344 1 94.94 99 LEU B C 1
ATOM 2407 O O . LEU B 1 99 ? 9.164 22.562 18.531 1 94.94 99 LEU B O 1
ATOM 2411 N N . PRO B 1 100 ? 9.445 21.594 20.547 1 94.31 100 PRO B N 1
ATOM 2412 C CA . PRO B 1 100 ? 10.477 22.547 20.984 1 94.31 100 PRO B CA 1
ATOM 2413 C C . PRO B 1 100 ? 11.867 22.188 20.453 1 94.31 100 PRO B C 1
ATOM 2415 O O . PRO B 1 100 ? 12.836 22.203 21.219 1 94.31 100 PRO B O 1
ATOM 2418 N N . ILE B 1 101 ? 11.961 21.859 19.234 1 93.94 101 ILE B N 1
ATOM 2419 C CA . ILE B 1 101 ? 13.219 21.547 18.578 1 93.94 101 ILE B CA 1
ATOM 2420 C C . ILE B 1 101 ? 13.211 22.125 17.156 1 93.94 101 ILE B C 1
ATOM 2422 O O . ILE B 1 101 ? 12.164 22.531 16.656 1 93.94 101 ILE B O 1
ATOM 2426 N N . ASP B 1 102 ? 14.406 22.172 16.578 1 92.06 102 ASP B N 1
ATOM 2427 C CA . ASP B 1 102 ? 14.523 22.594 15.188 1 92.06 102 ASP B CA 1
ATOM 2428 C C . ASP B 1 102 ? 14.273 21.438 14.234 1 92.06 102 ASP B C 1
ATOM 2430 O O . ASP B 1 102 ? 14.617 20.297 14.539 1 92.06 102 ASP B O 1
ATOM 2434 N N . LEU B 1 103 ? 13.742 21.812 13.07 1 90.12 103 LEU B N 1
ATOM 2435 C CA . LEU B 1 103 ? 13.484 20.828 12.023 1 90.12 103 LEU B CA 1
ATOM 2436 C C . LEU B 1 103 ? 14.766 20.078 11.664 1 90.12 103 LEU B C 1
ATOM 2438 O O . LEU B 1 103 ? 14.727 18.875 11.414 1 90.12 103 LEU B O 1
ATOM 2442 N N . SER B 1 104 ? 15.914 20.703 11.688 1 87.81 104 SER B N 1
ATOM 2443 C CA . SER B 1 104 ? 17.188 20.125 11.312 1 87.81 104 SER B CA 1
ATOM 2444 C C . SER B 1 104 ? 17.562 18.969 12.242 1 87.81 104 SER B C 1
ATOM 2446 O O . SER B 1 104 ? 18.25 18.031 11.828 1 87.81 104 SER B O 1
ATOM 2448 N N . THR B 1 105 ? 17.109 19.125 13.484 1 87.25 105 THR B N 1
ATOM 2449 C CA . THR B 1 105 ? 17.391 18.062 14.453 1 87.25 105 THR B CA 1
ATOM 2450 C C . THR B 1 105 ? 16.766 16.75 14 1 87.25 105 THR B C 1
ATOM 2452 O O . THR B 1 105 ? 17.391 15.688 14.102 1 87.25 105 THR B O 1
ATOM 2455 N N . ILE B 1 106 ? 15.578 16.766 13.5 1 84.88 106 ILE B N 1
ATOM 2456 C CA . ILE B 1 106 ? 14.867 15.594 13.016 1 84.88 106 ILE B CA 1
ATOM 2457 C C . ILE B 1 106 ? 15.531 15.078 11.734 1 84.88 106 ILE B C 1
ATOM 2459 O O . ILE B 1 106 ? 15.758 13.875 11.594 1 84.88 106 ILE B O 1
ATOM 2463 N N . LEU B 1 107 ? 15.859 15.961 10.867 1 83.44 107 LEU B N 1
ATOM 2464 C CA . LEU B 1 107 ? 16.359 15.586 9.547 1 83.44 107 LEU B CA 1
ATOM 2465 C C . LEU B 1 107 ? 17.766 15.016 9.648 1 83.44 107 LEU B C 1
ATOM 2467 O O . LEU B 1 107 ? 18.141 14.125 8.875 1 83.44 107 LEU B O 1
ATOM 2471 N N . LYS B 1 108 ? 18.531 15.539 10.531 1 83.44 108 LYS B N 1
ATOM 2472 C CA . LYS B 1 108 ? 19.906 15.086 10.688 1 83.44 108 LYS B CA 1
ATOM 2473 C C . LYS B 1 108 ? 19.969 13.727 11.383 1 83.44 108 LYS B C 1
ATOM 2475 O O . LYS B 1 108 ? 20.828 12.898 11.078 1 83.44 108 LYS B O 1
ATOM 2480 N N . ASN B 1 109 ? 19.047 13.578 12.297 1 81.44 109 ASN B N 1
ATOM 2481 C CA . ASN B 1 109 ? 19 12.328 13.047 1 81.44 109 ASN B CA 1
ATOM 2482 C C . ASN B 1 109 ? 17.562 11.805 13.156 1 81.44 109 ASN B C 1
ATOM 2484 O O . ASN B 1 109 ? 16.953 11.891 14.219 1 81.44 109 ASN B O 1
ATOM 2488 N N . PRO B 1 110 ? 17.172 11.242 12.07 1 78.12 110 PRO B N 1
ATOM 2489 C CA . PRO B 1 110 ? 15.789 10.758 12.133 1 78.12 110 PRO B CA 1
ATOM 2490 C C . PRO B 1 110 ? 15.641 9.531 13.031 1 78.12 110 PRO B C 1
ATOM 2492 O O . PRO B 1 110 ? 15.938 8.406 12.609 1 78.12 110 PRO B O 1
ATOM 2495 N N . HIS B 1 111 ? 15.234 9.797 14.281 1 79.38 111 HIS B N 1
ATOM 2496 C CA . HIS B 1 111 ? 14.898 8.719 15.203 1 79.38 111 HIS B CA 1
ATOM 2497 C C . HIS B 1 111 ? 13.43 8.328 15.086 1 79.38 111 HIS B C 1
ATOM 2499 O O . HIS B 1 111 ? 12.562 9.195 14.945 1 79.38 111 HIS B O 1
ATOM 2505 N N . LEU B 1 112 ? 13.219 7.094 15.25 1 77.5 112 LEU B N 1
ATOM 2506 C CA . LEU B 1 112 ? 11.875 6.551 15.07 1 77.5 112 LEU B CA 1
ATOM 2507 C C . LEU B 1 112 ? 10.906 7.164 16.062 1 77.5 112 LEU B C 1
ATOM 2509 O O . LEU B 1 112 ? 9.758 7.465 15.727 1 77.5 112 LEU B O 1
ATOM 2513 N N . HIS B 1 113 ? 11.391 7.328 17.203 1 81.19 113 HIS B N 1
ATOM 2514 C CA . HIS B 1 113 ? 10.539 7.871 18.25 1 81.19 113 HIS B CA 1
ATOM 2515 C C . HIS B 1 113 ? 10.062 9.273 17.906 1 81.19 113 HIS B C 1
ATOM 2517 O O . HIS B 1 113 ? 8.883 9.602 18.094 1 81.19 113 HIS B O 1
ATOM 2523 N N . HIS B 1 114 ? 10.93 10.148 17.406 1 83.75 114 HIS B N 1
ATOM 2524 C CA . HIS B 1 114 ? 10.555 11.508 17.016 1 83.75 114 HIS B CA 1
ATOM 2525 C C . HIS B 1 114 ? 9.648 11.508 15.797 1 83.75 114 HIS B C 1
ATOM 2527 O O . HIS B 1 114 ? 8.648 12.227 15.758 1 83.75 114 HIS B O 1
ATOM 2533 N N . ILE B 1 115 ? 9.961 10.641 14.922 1 85.56 115 ILE B N 1
ATOM 2534 C CA . ILE B 1 115 ? 9.219 10.586 13.672 1 85.56 115 ILE B CA 1
ATOM 2535 C C . ILE B 1 115 ? 7.785 10.133 13.945 1 85.56 115 ILE B C 1
ATOM 2537 O O . ILE B 1 115 ? 6.832 10.695 13.406 1 85.56 115 ILE B O 1
ATOM 2541 N N . ASN B 1 116 ? 7.625 9.211 14.844 1 87.75 116 ASN B N 1
ATOM 2542 C CA . ASN B 1 116 ? 6.305 8.68 15.148 1 87.75 116 ASN B CA 1
ATOM 2543 C C . ASN B 1 116 ? 5.402 9.734 15.773 1 87.75 116 ASN B C 1
ATOM 2545 O O . ASN B 1 116 ? 4.188 9.727 15.562 1 87.75 116 ASN B O 1
ATOM 2549 N N . GLN B 1 117 ? 6.004 10.656 16.406 1 92.69 117 GLN B N 1
ATOM 2550 C CA . GLN B 1 117 ? 5.234 11.695 17.094 1 92.69 117 GLN B CA 1
ATOM 2551 C C . GLN B 1 117 ? 4.703 12.719 16.094 1 92.69 117 GLN B C 1
ATOM 2553 O O . GLN B 1 117 ? 3.84 13.531 16.438 1 92.69 117 GLN B O 1
ATOM 2558 N N . LEU B 1 118 ? 5.262 12.68 14.93 1 93.06 118 LEU B N 1
ATOM 2559 C CA . LEU B 1 118 ? 4.879 13.68 13.93 1 93.06 118 LEU B CA 1
ATOM 2560 C C . LEU B 1 118 ? 3.617 13.25 13.188 1 93.06 118 LEU B C 1
ATOM 2562 O O . LEU B 1 118 ? 3.086 14 12.375 1 93.06 118 LEU B O 1
ATOM 2566 N N . PHE B 1 119 ? 3.135 12.055 13.562 1 94.88 119 PHE B N 1
ATOM 2567 C CA . PHE B 1 119 ? 1.884 11.555 13 1 94.88 119 PHE B CA 1
ATOM 2568 C C . PHE B 1 119 ? 0.738 11.734 13.984 1 94.88 119 PHE B C 1
ATOM 2570 O O . PHE B 1 119 ? 0.961 11.805 15.195 1 94.88 119 PHE B O 1
ATOM 2577 N N . PRO B 1 120 ? -0.511 11.836 13.43 1 97.31 120 PRO B N 1
ATOM 2578 C CA . PRO B 1 120 ? -1.655 11.945 14.336 1 97.31 120 PRO B CA 1
ATOM 2579 C C . PRO B 1 120 ? -1.749 10.773 15.312 1 97.31 120 PRO B C 1
ATOM 2581 O O . PRO B 1 120 ? -2.293 10.922 16.406 1 97.31 120 PRO B O 1
ATOM 2584 N N . PHE B 1 121 ? -1.326 9.625 14.961 1 95.62 121 PHE B N 1
ATOM 2585 C CA . PHE B 1 121 ? -1.23 8.406 15.758 1 95.62 121 PHE B CA 1
ATOM 2586 C C . PHE B 1 121 ? -0.301 7.395 15.102 1 95.62 121 PHE B C 1
ATOM 2588 O O . PHE B 1 121 ? 0.255 7.66 14.031 1 95.62 121 PHE B O 1
ATOM 2595 N N . ASP B 1 122 ? -0.052 6.332 15.812 1 93.19 122 ASP B N 1
ATOM 2596 C CA . ASP B 1 122 ? 0.774 5.27 15.242 1 93.19 122 ASP B CA 1
ATOM 2597 C C . ASP B 1 122 ? 0.099 4.641 14.031 1 93.19 122 ASP B C 1
ATOM 2599 O O . ASP B 1 122 ? -0.922 3.961 14.164 1 93.19 122 ASP B O 1
ATOM 2603 N N . PRO B 1 123 ? 0.698 4.824 12.836 1 92.75 123 PRO B N 1
ATOM 2604 C CA . PRO B 1 123 ? 0.01 4.355 11.625 1 92.75 123 PRO B CA 1
ATOM 2605 C C . PRO B 1 123 ? -0.033 2.834 11.523 1 92.75 123 PRO B C 1
ATOM 2607 O O . PRO B 1 123 ? -0.919 2.281 10.867 1 92.75 123 PRO B O 1
ATOM 2610 N N . TYR B 1 124 ? 0.842 2.148 12.156 1 88.81 124 TYR B N 1
ATOM 2611 C CA . TYR B 1 124 ? 0.951 0.704 11.992 1 88.81 124 TYR B CA 1
ATOM 2612 C C . TYR B 1 124 ? 0.298 -0.032 13.156 1 88.81 124 TYR B C 1
ATOM 2614 O O . TYR B 1 124 ? -0.016 -1.22 13.047 1 88.81 124 TYR B O 1
ATOM 2622 N N . ASN B 1 125 ? 0.199 0.641 14.227 1 90.38 125 ASN B N 1
ATOM 2623 C CA . ASN B 1 125 ? -0.535 0.158 15.391 1 90.38 125 ASN B CA 1
ATOM 2624 C C . ASN B 1 125 ? -1.496 1.217 15.93 1 90.38 125 ASN B C 1
ATOM 2626 O O . ASN B 1 125 ? -1.341 1.688 17.062 1 90.38 125 ASN B O 1
ATOM 2630 N N . PRO B 1 126 ? -2.494 1.468 15.125 1 94.12 126 PRO B N 1
ATOM 2631 C CA . PRO B 1 126 ? -3.385 2.564 15.516 1 94.12 126 PRO B CA 1
ATOM 2632 C C . PRO B 1 126 ? -4.227 2.232 16.75 1 94.12 126 PRO B C 1
ATOM 2634 O O . PRO B 1 126 ? -4.684 1.097 16.891 1 94.12 126 PRO B O 1
ATOM 2637 N N . PRO B 1 127 ? -4.387 3.27 17.562 1 94.81 127 PRO B N 1
ATOM 2638 C CA . PRO B 1 127 ? -5.301 3.057 18.688 1 94.81 127 PRO B CA 1
ATOM 2639 C C . PRO B 1 127 ? -6.711 2.684 18.234 1 94.81 127 PRO B C 1
ATOM 2641 O O . PRO B 1 127 ? -7.168 3.139 17.188 1 94.81 127 PRO B O 1
ATOM 2644 N N . ARG B 1 128 ? -7.352 1.943 19.047 1 92.88 128 ARG B N 1
ATOM 2645 C CA . ARG B 1 128 ? -8.672 1.418 18.719 1 92.88 128 ARG B CA 1
ATOM 2646 C C . ARG B 1 128 ? -9.648 2.545 18.406 1 92.88 128 ARG B C 1
ATOM 2648 O O . ARG B 1 128 ? -10.484 2.412 17.516 1 92.88 128 ARG B O 1
ATOM 2655 N N . GLU B 1 129 ? -9.461 3.658 19.125 1 92.56 129 GLU B N 1
ATOM 2656 C CA . GLU B 1 129 ? -10.406 4.766 18.984 1 92.56 129 GLU B CA 1
ATOM 2657 C C . GLU B 1 129 ? -10.266 5.445 17.625 1 92.56 129 GLU B C 1
ATOM 2659 O O . GLU B 1 129 ? -11.133 6.223 17.219 1 92.56 129 GLU B O 1
ATOM 2664 N N . THR B 1 130 ? -9.195 5.168 16.922 1 93.19 130 THR B N 1
ATOM 2665 C CA . THR B 1 130 ? -8.953 5.844 15.641 1 93.19 130 THR B CA 1
ATOM 2666 C C . THR B 1 130 ? -9.352 4.949 14.477 1 93.19 130 THR B C 1
ATOM 2668 O O . THR B 1 130 ? -9.328 5.379 13.32 1 93.19 130 THR B O 1
ATOM 2671 N N . LEU B 1 131 ? -9.789 3.768 14.75 1 92.25 131 LEU B N 1
ATOM 2672 C CA . LEU B 1 131 ? -9.938 2.746 13.719 1 92.25 131 LEU B CA 1
ATOM 2673 C C . LEU B 1 131 ? -11.094 3.078 12.789 1 92.25 131 LEU B C 1
ATOM 2675 O O . LEU B 1 131 ? -11.195 2.521 11.688 1 92.25 131 LEU B O 1
ATOM 2679 N N . LEU B 1 132 ? -11.93 4.004 13.203 1 94.06 132 LEU B N 1
ATOM 2680 C CA . LEU B 1 132 ? -13.062 4.371 12.367 1 94.06 132 LEU B CA 1
ATOM 2681 C C . LEU B 1 132 ? -12.711 5.555 11.469 1 94.06 132 LEU B C 1
ATOM 2683 O O . LEU B 1 132 ? -13.445 5.867 10.531 1 94.06 132 LEU B O 1
ATOM 2687 N N . GLU B 1 133 ? -11.562 6.199 11.695 1 96.56 133 GLU B N 1
ATOM 2688 C CA . GLU B 1 133 ? -11.133 7.344 10.898 1 96.56 133 GLU B CA 1
ATOM 2689 C C . GLU B 1 133 ? -10.586 6.898 9.547 1 96.56 133 GLU B C 1
ATOM 2691 O O . GLU B 1 133 ? -9.836 5.926 9.461 1 96.56 133 GLU B O 1
ATOM 2696 N N . THR B 1 134 ? -10.992 7.602 8.516 1 96.31 134 THR B N 1
ATOM 2697 C CA . THR B 1 134 ? -10.469 7.285 7.188 1 96.31 134 THR B CA 1
ATOM 2698 C C . THR B 1 134 ? -9.164 8.031 6.93 1 96.31 134 THR B C 1
ATOM 2700 O O . THR B 1 134 ? -8.344 7.59 6.117 1 96.31 134 THR B O 1
ATOM 2703 N N . MET B 1 135 ? -9.039 9.109 7.633 1 97.19 135 MET B N 1
ATOM 2704 C CA . MET B 1 135 ? -7.844 9.938 7.48 1 97.19 135 MET B CA 1
ATOM 2705 C C . MET B 1 135 ? -7.656 10.844 8.695 1 97.19 135 MET B C 1
ATOM 2707 O O . MET B 1 135 ? -8.609 11.125 9.414 1 97.19 135 MET B O 1
ATOM 2711 N N . ALA B 1 136 ? -6.441 11.227 8.953 1 98.5 136 ALA B N 1
ATOM 2712 C CA . ALA B 1 136 ? -6.113 12.211 9.984 1 98.5 136 ALA B CA 1
ATOM 2713 C C . ALA B 1 136 ? -4.852 12.984 9.625 1 98.5 136 ALA B C 1
ATOM 2715 O O . ALA B 1 136 ? -3.982 12.477 8.914 1 98.5 136 ALA B O 1
ATOM 2716 N N . VAL B 1 137 ? -4.797 14.211 10.102 1 98.12 137 VAL B N 1
ATOM 2717 C CA . VAL B 1 137 ? -3.709 15.117 9.75 1 98.12 137 VAL B CA 1
ATOM 2718 C C . VAL B 1 137 ? -3.123 15.742 11.016 1 98.12 137 VAL B C 1
ATOM 2720 O O . VAL B 1 137 ? -3.857 16.078 11.945 1 98.12 137 VAL B O 1
ATOM 2723 N N . GLN B 1 138 ? -1.829 15.883 11.031 1 98 138 GLN B N 1
ATOM 2724 C CA . GLN B 1 138 ? -1.156 16.641 12.078 1 98 138 GLN B CA 1
ATOM 2725 C C . GLN B 1 138 ? -0.148 17.625 11.492 1 98 138 GLN B C 1
ATOM 2727 O O . GLN B 1 138 ? 0.768 17.219 10.766 1 98 138 GLN B O 1
ATOM 2732 N N . LEU B 1 139 ? -0.378 18.859 11.727 1 97.12 139 LEU B N 1
ATOM 2733 C CA . LEU B 1 139 ? 0.551 19.938 11.391 1 97.12 139 LEU B CA 1
ATOM 2734 C C . LEU B 1 139 ? 1.483 20.234 12.555 1 97.12 139 LEU B C 1
ATOM 2736 O O . LEU B 1 139 ? 1.035 20.688 13.609 1 97.12 139 LEU B O 1
ATOM 2740 N N . ASN B 1 140 ? 2.789 19.984 12.344 1 96.5 140 ASN B N 1
ATOM 2741 C CA . ASN B 1 140 ? 3.791 20.156 13.391 1 96.5 140 ASN B CA 1
ATOM 2742 C C . ASN B 1 140 ? 4.645 21.406 13.148 1 96.5 140 ASN B C 1
ATOM 2744 O O . ASN B 1 140 ? 5.277 21.531 12.102 1 96.5 140 ASN B O 1
ATOM 2748 N N . GLN B 1 141 ? 4.633 22.219 14.141 1 96 141 GLN B N 1
ATOM 2749 C CA . GLN B 1 141 ? 5.422 23.438 14.07 1 96 141 GLN B CA 1
ATOM 2750 C C . GLN B 1 141 ? 6.707 23.312 14.883 1 96 141 GLN B C 1
ATOM 2752 O O . GLN B 1 141 ? 6.668 22.969 16.078 1 96 141 GLN B O 1
ATOM 2757 N N . PHE B 1 142 ? 7.824 23.609 14.234 1 94.38 142 PHE B N 1
ATOM 2758 C CA . PHE B 1 142 ? 9.117 23.562 14.906 1 94.38 142 PHE B CA 1
ATOM 2759 C C . PHE B 1 142 ? 9.531 24.938 15.383 1 94.38 142 PHE B C 1
ATOM 2761 O O . PHE B 1 142 ? 8.984 25.953 14.938 1 94.38 142 PHE B O 1
ATOM 2768 N N . THR B 1 143 ? 10.562 24.969 16.266 1 94.12 143 THR B N 1
ATOM 2769 C CA . THR B 1 143 ? 11.031 26.219 16.859 1 94.12 143 THR B CA 1
ATOM 2770 C C . THR B 1 143 ? 11.641 27.125 15.781 1 94.12 143 THR B C 1
ATOM 2772 O O . THR B 1 143 ? 11.516 28.344 15.852 1 94.12 143 THR B O 1
ATOM 2775 N N . CYS B 1 144 ? 12.188 26.609 14.773 1 92.75 144 CYS B N 1
ATOM 2776 C CA . CYS B 1 144 ? 12.891 27.359 13.742 1 92.75 144 CYS B CA 1
ATOM 2777 C C . CYS B 1 144 ? 11.914 27.969 12.742 1 92.75 144 CYS B C 1
ATOM 2779 O O . CYS B 1 144 ? 12.32 28.719 11.852 1 92.75 144 CYS B O 1
ATOM 2781 N N . GLY B 1 145 ? 10.703 27.531 12.805 1 91.69 145 GLY B N 1
ATOM 2782 C CA . GLY B 1 145 ? 9.703 28 11.859 1 91.69 145 GLY B CA 1
ATOM 2783 C C . GLY B 1 145 ? 9.391 26.984 10.773 1 91.69 145 GLY B C 1
ATOM 2784 O O . GLY B 1 145 ? 8.438 27.141 10.016 1 91.69 145 GLY B O 1
ATOM 2785 N N . GLY B 1 146 ? 10.195 25.969 10.703 1 91.88 146 GLY B N 1
ATOM 2786 C CA . GLY B 1 146 ? 9.867 24.875 9.82 1 91.88 146 GLY B CA 1
ATOM 2787 C C . GLY B 1 146 ? 8.617 24.109 10.242 1 91.88 146 GLY B C 1
ATOM 2788 O O . GLY B 1 146 ? 8.18 24.219 11.383 1 91.88 146 GLY B O 1
ATOM 2789 N N . VAL B 1 147 ? 8.023 23.406 9.281 1 93.38 147 VAL B N 1
ATOM 2790 C CA . VAL B 1 147 ? 6.809 22.656 9.594 1 93.38 147 VAL B CA 1
ATOM 2791 C C . VAL B 1 147 ? 6.895 21.266 9 1 93.38 147 VAL B C 1
ATOM 2793 O O . VAL B 1 147 ? 7.609 21.031 8.023 1 93.38 147 VAL B O 1
ATOM 2796 N N . ALA B 1 148 ? 6.289 20.328 9.688 1 92.69 148 ALA B N 1
ATOM 2797 C CA . ALA B 1 148 ? 6.055 18.984 9.156 1 92.69 148 ALA B CA 1
ATOM 2798 C C . ALA B 1 148 ? 4.562 18.672 9.094 1 92.69 148 ALA B C 1
ATOM 2800 O O . ALA B 1 148 ? 3.818 18.969 10.031 1 92.69 148 ALA B O 1
ATOM 2801 N N . LEU B 1 149 ? 4.152 18.125 7.98 1 94.62 149 LEU B N 1
ATOM 2802 C CA . LEU B 1 149 ? 2.781 17.656 7.793 1 94.62 149 LEU B CA 1
ATOM 2803 C C . LEU B 1 149 ? 2.721 16.141 7.785 1 94.62 149 LEU B C 1
ATOM 2805 O O . LEU B 1 149 ? 3.213 15.5 6.855 1 94.62 149 LEU B O 1
ATOM 2809 N N . GLY B 1 150 ? 2.178 15.602 8.898 1 94.81 150 GLY B N 1
ATOM 2810 C CA . GLY B 1 150 ? 1.94 14.164 8.977 1 94.81 150 GLY B CA 1
ATOM 2811 C C . GLY B 1 150 ? 0.513 13.773 8.633 1 94.81 150 GLY B C 1
ATOM 2812 O O . GLY B 1 150 ? -0.435 14.312 9.219 1 94.81 150 GLY B O 1
ATOM 2813 N N . VAL B 1 151 ? 0.385 12.852 7.695 1 95.81 151 VAL B N 1
ATOM 2814 C CA . VAL B 1 151 ? -0.94 12.398 7.289 1 95.81 151 VAL B CA 1
ATOM 2815 C C . VAL B 1 151 ? -1.021 10.883 7.391 1 95.81 151 VAL B C 1
ATOM 2817 O O . VAL B 1 151 ? -0.089 10.172 7 1 95.81 151 VAL B O 1
ATOM 2820 N N . CYS B 1 152 ? -2.104 10.391 7.934 1 96.12 152 CYS B N 1
ATOM 2821 C CA . CYS B 1 152 ? -2.424 8.969 7.98 1 96.12 152 CYS B CA 1
ATOM 2822 C C . CYS B 1 152 ? -3.693 8.664 7.191 1 96.12 152 CYS B C 1
ATOM 2824 O O . CYS B 1 152 ? -4.762 9.203 7.5 1 96.12 152 CYS B O 1
ATOM 2826 N N . PHE B 1 153 ? -3.57 7.84 6.156 1 94 153 PHE B N 1
ATOM 2827 C CA . PHE B 1 153 ? -4.703 7.359 5.375 1 94 153 PHE B CA 1
ATOM 2828 C C . PHE B 1 153 ? -5.043 5.918 5.746 1 94 153 PHE B C 1
ATOM 2830 O O . PHE B 1 153 ? -4.16 5.055 5.77 1 94 153 PHE B O 1
ATOM 2837 N N . SER B 1 154 ? -6.281 5.684 6.027 1 94.19 154 SER B N 1
ATOM 2838 C CA . SER B 1 154 ? -6.637 4.277 6.152 1 94.19 154 SER B CA 1
ATOM 2839 C C . SER B 1 154 ? -6.305 3.506 4.879 1 94.19 154 SER B C 1
ATOM 2841 O O . SER B 1 154 ? -6.688 3.92 3.781 1 94.19 154 SER B O 1
ATOM 2843 N N . HIS B 1 155 ? -5.633 2.404 5.082 1 89.62 155 HIS B N 1
ATOM 2844 C CA . HIS B 1 155 ? -5.25 1.627 3.906 1 89.62 155 HIS B CA 1
ATOM 2845 C C . HIS B 1 155 ? -6.477 1.034 3.217 1 89.62 155 HIS B C 1
ATOM 2847 O O . HIS B 1 155 ? -6.387 0.565 2.08 1 89.62 155 HIS B O 1
ATOM 2853 N N . LYS B 1 156 ? -7.562 0.99 3.883 1 88.75 156 LYS B N 1
ATOM 2854 C CA . LYS B 1 156 ? -8.812 0.493 3.312 1 88.75 156 LYS B CA 1
ATOM 2855 C C . LYS B 1 156 ? -9.336 1.438 2.234 1 88.75 156 LYS B C 1
ATOM 2857 O O . LYS B 1 156 ? -10.078 1.02 1.344 1 88.75 156 LYS B O 1
ATOM 2862 N N . ILE B 1 157 ? -8.859 2.674 2.27 1 88.25 157 ILE B N 1
ATOM 2863 C CA . ILE B 1 157 ? -9.406 3.656 1.339 1 88.25 157 ILE B CA 1
ATOM 2864 C C . ILE B 1 157 ? -8.305 4.141 0.398 1 88.25 157 ILE B C 1
ATOM 2866 O O . ILE B 1 157 ? -8.586 4.602 -0.712 1 88.25 157 ILE B O 1
ATOM 2870 N N . ALA B 1 158 ? -7.062 4.066 0.891 1 88.12 158 ALA B N 1
ATOM 2871 C CA . ALA B 1 158 ? -5.988 4.637 0.081 1 88.12 158 ALA B CA 1
ATOM 2872 C C . ALA B 1 158 ? -4.727 3.781 0.161 1 88.12 158 ALA B C 1
ATOM 2874 O O . ALA B 1 158 ? -4.316 3.369 1.249 1 88.12 158 ALA B O 1
ATOM 2875 N N . ASP B 1 159 ? -4.16 3.59 -1.028 1 79.06 159 ASP B N 1
ATOM 2876 C CA . ASP B 1 159 ? -2.805 3.049 -1.079 1 79.06 159 ASP B CA 1
ATOM 2877 C C . ASP B 1 159 ? -1.776 4.16 -1.271 1 79.06 159 ASP B C 1
ATOM 2879 O O . ASP B 1 159 ? -2.111 5.344 -1.19 1 79.06 159 ASP B O 1
ATOM 2883 N N . GLY B 1 160 ? -0.553 3.756 -1.446 1 79.44 160 GLY B N 1
ATOM 2884 C CA . GLY B 1 160 ? 0.491 4.754 -1.619 1 79.44 160 GLY B CA 1
ATOM 2885 C C . GLY B 1 160 ? 0.219 5.707 -2.766 1 79.44 160 GLY B C 1
ATOM 2886 O O . GLY B 1 160 ? 0.369 6.922 -2.617 1 79.44 160 GLY B O 1
ATOM 2887 N N . SER B 1 161 ? -0.213 5.152 -3.84 1 75.69 161 SER B N 1
ATOM 2888 C CA . SER B 1 161 ? -0.421 5.965 -5.035 1 75.69 161 SER B CA 1
ATOM 2889 C C . SER B 1 161 ? -1.603 6.91 -4.859 1 75.69 161 SER B C 1
ATOM 2891 O O . SER B 1 161 ? -1.521 8.086 -5.219 1 75.69 161 SER B O 1
ATOM 2893 N N . SER B 1 162 ? -2.699 6.379 -4.371 1 83.56 162 SER B N 1
ATOM 2894 C CA . SER B 1 162 ? -3.863 7.23 -4.152 1 83.56 162 SER B CA 1
ATOM 2895 C C . SER B 1 162 ? -3.584 8.289 -3.088 1 83.56 162 SER B C 1
ATOM 2897 O O . SER B 1 162 ? -4.07 9.414 -3.184 1 83.56 162 SER B O 1
ATOM 2899 N N . ALA B 1 163 ? -2.834 7.941 -2.082 1 87.56 163 ALA B N 1
ATOM 2900 C CA . ALA B 1 163 ? -2.436 8.914 -1.069 1 87.56 163 ALA B CA 1
ATOM 2901 C C . ALA B 1 163 ? -1.599 10.031 -1.684 1 87.56 163 ALA B C 1
ATOM 2903 O O . ALA B 1 163 ? -1.837 11.219 -1.416 1 87.56 163 ALA B O 1
ATOM 2904 N N . ALA B 1 164 ? -0.682 9.641 -2.525 1 83.31 164 ALA B N 1
ATOM 2905 C CA . ALA B 1 164 ? 0.155 10.633 -3.197 1 83.31 164 ALA B CA 1
ATOM 2906 C C . ALA B 1 164 ? -0.683 11.547 -4.09 1 83.31 164 ALA B C 1
ATOM 2908 O O . ALA B 1 164 ? -0.461 12.758 -4.133 1 83.31 164 ALA B O 1
ATOM 2909 N N . SER B 1 165 ? -1.601 10.938 -4.781 1 82.56 165 SER B N 1
ATOM 2910 C CA . SER B 1 165 ? -2.492 11.711 -5.641 1 82.56 165 SER B CA 1
ATOM 2911 C C . SER B 1 165 ? -3.307 12.711 -4.828 1 82.56 165 SER B C 1
ATOM 2913 O O . SER B 1 165 ? -3.479 13.859 -5.246 1 82.56 165 SER B O 1
ATOM 2915 N N . PHE B 1 166 ? -3.816 12.281 -3.758 1 89.5 166 PHE B N 1
ATOM 2916 C CA . PHE B 1 166 ? -4.559 13.172 -2.873 1 89.5 166 PHE B CA 1
ATOM 2917 C C . PHE B 1 166 ? -3.697 14.352 -2.439 1 89.5 166 PHE B C 1
ATOM 2919 O O . PHE B 1 166 ? -4.129 15.5 -2.514 1 89.5 166 PHE B O 1
ATOM 2926 N N . LEU B 1 167 ? -2.555 14.094 -2.016 1 90.56 167 LEU B N 1
ATOM 2927 C CA . LEU B 1 167 ? -1.662 15.133 -1.516 1 90.56 167 LEU B CA 1
ATOM 2928 C C . LEU B 1 167 ? -1.297 16.125 -2.623 1 90.56 167 LEU B C 1
ATOM 2930 O O . LEU B 1 167 ? -1.203 17.328 -2.385 1 90.56 167 LEU B O 1
ATOM 2934 N N . THR B 1 168 ? -1.078 15.578 -3.789 1 85.44 168 THR B N 1
ATOM 2935 C CA . THR B 1 168 ? -0.803 16.438 -4.934 1 85.44 168 THR B CA 1
ATOM 2936 C C . THR B 1 168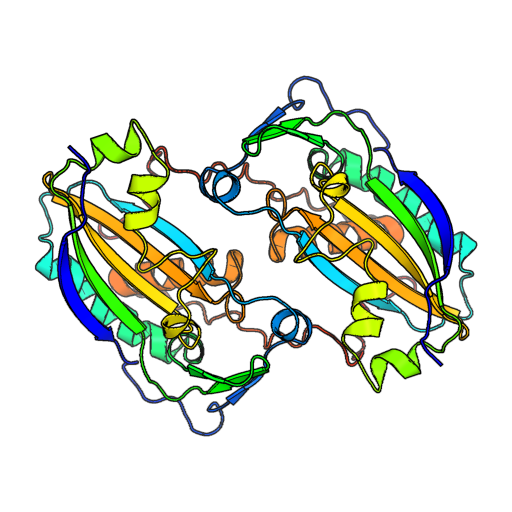 ? -1.982 17.375 -5.207 1 85.44 168 THR B C 1
ATOM 2938 O O . THR B 1 168 ? -1.8 18.578 -5.402 1 85.44 168 THR B O 1
ATOM 2941 N N . ALA B 1 169 ? -3.111 16.812 -5.195 1 87.94 169 ALA B N 1
ATOM 2942 C CA . ALA B 1 169 ? -4.32 17.609 -5.387 1 87.94 169 ALA B CA 1
ATOM 2943 C C . ALA B 1 169 ? -4.488 18.625 -4.266 1 87.94 169 ALA B C 1
ATOM 2945 O O . ALA B 1 169 ? -4.887 19.766 -4.512 1 87.94 169 ALA B O 1
ATOM 2946 N N . TRP B 1 170 ? -4.227 18.219 -3.066 1 93.06 170 TRP B N 1
ATOM 2947 C CA . TRP B 1 170 ? -4.32 19.094 -1.913 1 93.06 170 TRP B CA 1
ATOM 2948 C C . TRP B 1 170 ? -3.346 20.266 -2.043 1 93.06 170 TRP B C 1
ATOM 2950 O O . TRP B 1 170 ? -3.713 21.422 -1.812 1 93.06 170 TRP B O 1
ATOM 2960 N N . ALA B 1 171 ? -2.156 20 -2.4 1 88.25 171 ALA B N 1
ATOM 2961 C CA . ALA B 1 171 ? -1.151 21.031 -2.609 1 88.25 171 ALA B CA 1
ATOM 2962 C C . ALA B 1 171 ? -1.592 22.016 -3.693 1 88.25 171 ALA B C 1
ATOM 2964 O O . ALA B 1 171 ? -1.49 23.234 -3.516 1 88.25 171 ALA B O 1
ATOM 2965 N N . ALA B 1 172 ? -2.045 21.453 -4.773 1 85.75 172 ALA B N 1
ATOM 2966 C CA . ALA B 1 172 ? -2.496 22.297 -5.879 1 85.75 172 ALA B CA 1
ATOM 2967 C C . ALA B 1 172 ? -3.646 23.203 -5.445 1 85.75 172 ALA B C 1
ATOM 2969 O O . ALA B 1 172 ? -3.672 24.391 -5.781 1 85.75 172 ALA B O 1
ATOM 2970 N N . THR B 1 173 ? -4.547 22.672 -4.73 1 88.69 173 THR B N 1
ATOM 2971 C CA . THR B 1 173 ? -5.691 23.422 -4.246 1 88.69 173 THR B CA 1
ATOM 2972 C C . THR B 1 173 ? -5.242 24.516 -3.271 1 88.69 173 THR B C 1
ATOM 2974 O O . THR B 1 173 ? -5.758 25.641 -3.305 1 88.69 173 THR B O 1
ATOM 2977 N N . SER B 1 174 ? -4.309 24.156 -2.404 1 88.5 174 SER B N 1
ATOM 2978 C CA . SER B 1 174 ? -3.811 25.109 -1.417 1 88.5 174 SER B CA 1
ATOM 2979 C C . SER B 1 174 ? -3.104 26.281 -2.088 1 88.5 174 SER B C 1
ATOM 2981 O O . SER B 1 174 ? -3.109 27.406 -1.563 1 88.5 174 SER B O 1
ATOM 2983 N N . ARG B 1 175 ? -2.504 26.031 -3.209 1 83.75 175 ARG B N 1
ATOM 2984 C CA . ARG B 1 175 ? -1.796 27.094 -3.934 1 83.75 175 ARG B CA 1
ATOM 2985 C C . ARG B 1 175 ? -2.73 27.812 -4.891 1 83.75 175 ARG B C 1
ATOM 2987 O O . ARG B 1 175 ? -2.303 28.719 -5.621 1 83.75 175 ARG B O 1
ATOM 2994 N N . LYS B 1 176 ? -4.047 27.594 -4.879 1 77.31 176 LYS B N 1
ATOM 2995 C CA . LYS B 1 176 ? -5.055 28.188 -5.75 1 77.31 176 LYS B CA 1
ATOM 2996 C C . LYS B 1 176 ? -4.652 28.078 -7.219 1 77.31 176 LYS B C 1
ATOM 2998 O O . LYS B 1 176 ? -4.809 29.031 -7.988 1 77.31 176 LYS B O 1
ATOM 3003 N N . GLU B 1 177 ? -3.832 27.062 -7.32 1 65.44 177 GLU B N 1
ATOM 3004 C CA . GLU B 1 177 ? -3.51 26.812 -8.719 1 65.44 177 GLU B CA 1
ATOM 3005 C C . GLU B 1 177 ? -4.742 26.375 -9.5 1 65.44 177 GLU B C 1
ATOM 3007 O O . GLU B 1 177 ? -5.609 25.672 -8.961 1 65.44 177 GLU B O 1
ATOM 3012 N N . ASP B 1 178 ? -5.188 27.156 -10.477 1 57.62 178 ASP B N 1
ATOM 3013 C CA . ASP B 1 178 ? -6.316 26.875 -11.359 1 57.62 178 ASP B CA 1
ATOM 3014 C C . ASP B 1 178 ? -6.125 25.547 -12.086 1 57.62 178 ASP B C 1
ATOM 3016 O O . ASP B 1 178 ? -6.496 25.406 -13.25 1 57.62 178 ASP B O 1
ATOM 3020 N N . ASN B 1 179 ? -5.422 24.75 -11.508 1 54.91 179 ASN B N 1
ATOM 3021 C CA . ASN B 1 179 ? -5.297 23.484 -12.227 1 54.91 179 ASN B CA 1
ATOM 3022 C C . ASN B 1 179 ? -6.504 22.578 -11.992 1 54.91 179 ASN B C 1
ATOM 3024 O O . ASN B 1 179 ? -7.09 22.594 -10.906 1 54.91 179 ASN B O 1
ATOM 3028 N N . PRO B 1 180 ? -7.059 22.172 -13.125 1 54.62 180 PRO B N 1
ATOM 3029 C CA . PRO B 1 180 ? -8.148 21.203 -12.945 1 54.62 180 PRO B CA 1
ATOM 3030 C C . PRO B 1 180 ? -7.816 20.125 -11.922 1 54.62 180 PRO B C 1
ATOM 3032 O O . PRO B 1 180 ? -6.711 19.578 -11.93 1 54.62 180 PRO B O 1
ATOM 3035 N N . LEU B 1 181 ? -8.555 20.141 -10.852 1 60.38 181 LEU B N 1
ATOM 3036 C CA . LEU B 1 181 ? -8.398 19.094 -9.852 1 60.38 181 LEU B CA 1
ATOM 3037 C C . LEU B 1 181 ? -8.469 17.719 -10.492 1 60.38 181 LEU B C 1
ATOM 3039 O O . LEU B 1 181 ? -9.32 17.469 -11.352 1 60.38 181 LEU B O 1
ATOM 3043 N N . ILE B 1 182 ? -7.441 17 -10.422 1 58.66 182 ILE B N 1
ATOM 3044 C CA . ILE B 1 182 ? -7.457 15.617 -10.891 1 58.66 182 ILE B CA 1
ATOM 3045 C C . ILE B 1 182 ? -8.453 14.797 -10.07 1 58.66 182 ILE B C 1
ATOM 3047 O O . ILE B 1 182 ? -8.336 14.719 -8.844 1 58.66 182 ILE B O 1
ATOM 3051 N N . PRO B 1 183 ? -9.516 14.43 -10.719 1 60.19 183 PRO B N 1
ATOM 3052 C CA . PRO B 1 183 ? -10.453 13.57 -9.984 1 60.19 183 PRO B CA 1
ATOM 3053 C C . PRO B 1 183 ? -9.781 12.32 -9.422 1 60.19 183 PRO B C 1
ATOM 3055 O O . PRO B 1 183 ? -8.828 11.812 -10.008 1 60.19 183 PRO B O 1
ATOM 3058 N N . PRO B 1 184 ? -10.172 12.023 -8.133 1 63.19 184 PRO B N 1
ATOM 3059 C CA . PRO B 1 184 ? -9.602 10.812 -7.551 1 63.19 184 PRO B CA 1
ATOM 3060 C C . PRO B 1 184 ? -9.797 9.586 -8.438 1 63.19 184 PRO B C 1
ATOM 3062 O O . PRO B 1 184 ? -10.797 9.492 -9.156 1 63.19 184 PRO B O 1
ATOM 3065 N N . GLN B 1 185 ? -8.789 8.961 -8.789 1 55.66 185 GLN B N 1
ATOM 3066 C CA . GLN B 1 185 ? -8.984 7.629 -9.352 1 55.66 185 GLN B CA 1
ATOM 3067 C C . GLN B 1 185 ? -9.445 6.641 -8.289 1 55.66 185 GLN B C 1
ATOM 3069 O O . GLN B 1 185 ? -8.656 5.816 -7.816 1 55.66 185 GLN B O 1
ATOM 3074 N N . MET B 1 186 ? -10.633 7.02 -7.648 1 53.38 186 MET B N 1
ATOM 3075 C CA . MET B 1 186 ? -11.086 6.129 -6.578 1 53.38 186 MET B CA 1
ATOM 3076 C C . MET B 1 186 ? -11.836 4.93 -7.148 1 53.38 186 MET B C 1
ATOM 3078 O O . MET B 1 186 ? -12.844 5.094 -7.84 1 53.38 186 MET B O 1
ATOM 3082 N N . GLU B 1 187 ? -11.094 4.133 -7.773 1 46.91 187 GLU B N 1
ATOM 3083 C CA . GLU B 1 187 ? -11.852 2.965 -8.203 1 46.91 187 GLU B CA 1
ATOM 3084 C C . GLU B 1 187 ? -12.258 2.104 -7.008 1 46.91 187 GLU B C 1
ATOM 3086 O O . GLU B 1 187 ? -11.492 1.954 -6.055 1 46.91 187 GLU B O 1
ATOM 3091 N N . GLU B 1 188 ? -13.656 2.193 -6.684 1 44.94 188 GLU B N 1
ATOM 3092 C CA . GLU B 1 188 ? -14.156 1.219 -5.715 1 44.94 188 GLU B CA 1
ATOM 3093 C C . GLU B 1 188 ? -13.312 -0.055 -5.734 1 44.94 188 GLU B C 1
ATOM 3095 O O . GLU B 1 188 ? -12.844 -0.479 -6.793 1 44.94 188 GLU B O 1
ATOM 3100 N N . GLY B 1 189 ? -12.656 -0.107 -4.527 1 41.28 189 GLY B N 1
ATOM 3101 C CA . GLY B 1 189 ? -11.805 -1.259 -4.27 1 41.28 189 GLY B CA 1
ATOM 3102 C C . GLY B 1 189 ? -12.344 -2.547 -4.859 1 41.28 189 GLY B C 1
ATOM 3103 O O . GLY B 1 189 ? -12.016 -3.639 -4.391 1 41.28 189 GLY B O 1
ATOM 3104 N N . ALA B 1 190 ? -13.578 -2.352 -5.422 1 35.31 190 ALA B N 1
ATOM 3105 C CA . ALA B 1 190 ? -14.18 -3.637 -5.773 1 35.31 190 ALA B CA 1
ATOM 3106 C C . ALA B 1 190 ? -13.188 -4.512 -6.543 1 35.31 190 ALA B C 1
ATOM 3108 O O . ALA B 1 190 ? -13.484 -4.961 -7.652 1 35.31 190 ALA B O 1
ATOM 3109 N N . LEU B 1 191 ? -12 -3.977 -6.484 1 34.66 191 LEU B N 1
ATOM 3110 C CA . LEU B 1 191 ? -11.406 -5.035 -7.293 1 34.66 191 LEU B CA 1
ATOM 3111 C C . LEU B 1 191 ? -11.617 -6.398 -6.648 1 34.66 191 LEU B C 1
ATOM 3113 O O . LEU B 1 191 ? -10.789 -7.297 -6.789 1 34.66 191 LEU B O 1
ATOM 3117 N N . VAL B 1 192 ? -12.578 -6.277 -5.508 1 33.03 192 VAL B N 1
ATOM 3118 C CA . VAL B 1 192 ? -12.633 -7.723 -5.332 1 33.03 192 VAL B CA 1
ATOM 3119 C C . VAL B 1 192 ? -12.805 -8.406 -6.688 1 33.03 192 VAL B C 1
ATOM 3121 O O . VAL B 1 192 ? -13.242 -7.773 -7.656 1 33.03 192 VAL B O 1
ATOM 3124 N N . PHE B 1 193 ? -13.055 -9.742 -6.188 1 29.81 193 PHE B N 1
ATOM 3125 C CA . PHE B 1 193 ? -13.367 -10.93 -6.973 1 29.81 193 PHE B CA 1
ATOM 3126 C C . PHE B 1 193 ? -14.727 -10.781 -7.648 1 29.81 193 PHE B C 1
ATOM 3128 O O . PHE B 1 193 ? -15.695 -10.359 -7.02 1 29.81 193 PHE B O 1
ATOM 3135 N N . PRO B 1 194 ? -16.094 -10.586 -7.758 1 30.22 194 PRO B N 1
ATOM 3136 C CA . PRO B 1 194 ? -16.594 -11.344 -8.906 1 30.22 194 PRO B CA 1
ATOM 3137 C C . PRO B 1 194 ? -15.891 -10.977 -10.211 1 30.22 194 PRO B C 1
ATOM 3139 O O . PRO B 1 194 ? -15.414 -9.852 -10.359 1 30.22 194 PRO B O 1
ATOM 3142 N N . PRO B 1 195 ? -15.57 -12.016 -10.914 1 29.03 195 PRO B N 1
ATOM 3143 C CA . PRO B 1 195 ? -14.977 -12.008 -12.25 1 29.03 195 PRO B CA 1
ATOM 3144 C C . PRO B 1 195 ? -15.555 -10.914 -13.148 1 29.03 195 PRO B C 1
ATOM 3146 O O . PRO B 1 195 ? -16.75 -10.922 -13.445 1 29.03 195 PRO B O 1
ATOM 3149 N N . ARG B 1 196 ? -16.141 -9.812 -12.922 1 29.3 196 ARG B N 1
ATOM 3150 C CA . ARG B 1 196 ? -16.234 -9.57 -14.359 1 29.3 196 ARG B CA 1
ATOM 3151 C C . ARG B 1 196 ? -15.031 -10.148 -15.094 1 29.3 196 ARG B C 1
ATOM 3153 O O . ARG B 1 196 ? -14 -10.43 -14.484 1 29.3 196 ARG B O 1
ATOM 3160 N N . LYS B 1 197 ? -15.219 -10.125 -16.484 1 26.44 197 LYS B N 1
ATOM 3161 C CA . LYS B 1 197 ? -14.086 -10.555 -17.312 1 26.44 197 LYS B CA 1
ATOM 3162 C C . LYS B 1 197 ? -12.781 -9.938 -16.828 1 26.44 197 LYS B C 1
ATOM 3164 O O . LYS B 1 197 ? -12.32 -8.93 -17.359 1 26.44 197 LYS B O 1
ATOM 3169 N N . ILE B 1 198 ? -12.922 -9.266 -15.805 1 30.19 198 ILE B N 1
ATOM 3170 C CA . ILE B 1 198 ? -11.531 -8.914 -15.547 1 30.19 198 ILE B CA 1
ATOM 3171 C C . ILE B 1 198 ? -10.695 -10.18 -15.375 1 30.19 198 ILE B C 1
ATOM 3173 O O . ILE B 1 198 ? -10.844 -10.891 -14.375 1 30.19 198 ILE B O 1
ATOM 3177 N N . GLU B 1 199 ? -10.734 -11.086 -16.266 1 27.39 199 GLU B N 1
ATOM 3178 C CA . GLU B 1 199 ? -9.547 -11.82 -16.672 1 27.39 199 GLU B CA 1
ATOM 3179 C C . GLU B 1 199 ? -8.273 -11.047 -16.328 1 27.39 199 GLU B C 1
ATOM 3181 O O . GLU B 1 199 ? -8.078 -9.922 -16.797 1 27.39 199 GLU B O 1
ATOM 3186 N N . ILE B 1 200 ? -7.973 -10.516 -15.359 1 29.41 200 ILE B N 1
ATOM 3187 C CA . ILE B 1 200 ? -6.59 -10.211 -15.711 1 29.41 200 ILE B CA 1
ATOM 3188 C C . ILE B 1 200 ? -6.055 -11.273 -16.672 1 29.41 200 ILE B C 1
ATOM 3190 O O . ILE B 1 200 ? -5.883 -12.438 -16.281 1 29.41 200 ILE B O 1
ATOM 3194 N N . ASP B 1 201 ? -6.547 -11.43 -17.719 1 25.92 201 ASP B N 1
ATOM 3195 C CA . ASP B 1 201 ? -6.082 -11.945 -19.016 1 25.92 201 ASP B CA 1
ATOM 3196 C C . ASP B 1 201 ? -4.621 -11.57 -19.25 1 25.92 201 ASP B C 1
ATOM 3198 O O . ASP B 1 201 ? -4.32 -10.422 -19.594 1 25.92 201 ASP B O 1
ATOM 3202 N N . ILE B 1 202 ? -3.645 -11.82 -18.562 1 25.81 202 ILE B N 1
ATOM 3203 C CA . ILE B 1 202 ? -2.449 -11.984 -19.375 1 25.81 202 ILE B CA 1
ATOM 3204 C C . ILE B 1 202 ? -2.791 -12.781 -20.641 1 25.81 202 ILE B C 1
ATOM 3206 O O . ILE B 1 202 ? -1.932 -12.992 -21.5 1 25.81 202 ILE B O 1
ATOM 3210 N N . THR B 1 203 ? -3.891 -13.492 -20.703 1 24.53 203 THR B N 1
ATOM 3211 C CA . THR B 1 203 ? -4.363 -14.172 -21.906 1 24.53 203 THR B CA 1
ATOM 3212 C C . THR B 1 203 ? -5.141 -13.211 -22.797 1 24.53 203 THR B C 1
ATOM 3214 O O . THR B 1 203 ? -5.629 -13.602 -23.875 1 24.53 203 THR B O 1
ATOM 3217 N N . ARG B 1 204 ? -5.668 -12.266 -22.656 1 26.69 204 ARG B N 1
ATOM 3218 C CA . ARG B 1 204 ? -6.355 -11.812 -23.859 1 26.69 204 ARG B CA 1
ATOM 3219 C C . ARG B 1 204 ? -5.398 -11.75 -25.047 1 26.69 204 ARG B C 1
ATOM 3221 O O . ARG B 1 204 ? -5.828 -11.578 -26.188 1 26.69 204 ARG B O 1
ATOM 3228 N N . GLY B 1 205 ? -4.266 -11.305 -25 1 22.44 205 GLY B N 1
ATOM 3229 C CA . GLY B 1 205 ? -3.594 -11.609 -26.25 1 22.44 205 GLY B CA 1
ATOM 3230 C C . GLY B 1 205 ? -3.426 -13.094 -26.5 1 22.44 205 GLY B C 1
ATOM 3231 O O . GLY B 1 205 ? -2.668 -13.508 -27.375 1 22.44 205 GLY B O 1
ATOM 3232 N N . MET B 1 206 ? -3.799 -13.984 -25.578 1 20.41 206 MET B N 1
ATOM 3233 C CA . MET B 1 206 ? -3.752 -15.266 -26.266 1 20.41 206 MET B CA 1
ATOM 3234 C C . MET B 1 206 ? -5.051 -15.523 -27.031 1 20.41 206 MET B C 1
ATOM 3236 O O . MET B 1 206 ? -6.051 -15.938 -26.438 1 20.41 206 MET B O 1
ATOM 3240 N N . GLY B 1 207 ? -5.773 -14.469 -27.531 1 20.69 207 GLY B N 1
ATOM 3241 C CA . GLY B 1 207 ? -6.676 -14.945 -28.578 1 20.69 207 GLY B CA 1
ATOM 3242 C C . GLY B 1 207 ? -6.18 -16.188 -29.266 1 20.69 207 GLY B C 1
ATOM 3243 O O . GLY B 1 207 ? -4.992 -16.531 -29.188 1 20.69 207 GLY B O 1
ATOM 3244 N N . PRO B 1 208 ? -7.121 -16.922 -29.891 1 20 208 PRO B N 1
ATOM 3245 C CA . PRO B 1 208 ? -6.543 -17.766 -30.938 1 20 208 PRO B CA 1
ATOM 3246 C C . PRO B 1 208 ? -5.496 -17.031 -31.766 1 20 208 PRO B C 1
ATOM 3248 O O . PRO B 1 208 ? -5.539 -15.805 -31.875 1 20 208 PRO B O 1
#

Solvent-accessible surface area (backbone atoms only — not comparable to full-atom values): 22448 Å² total; per-residue (Å²): 130,86,86,60,74,42,80,74,46,75,48,64,48,38,41,72,47,85,68,57,75,92,58,27,68,44,60,43,15,56,64,45,40,69,47,76,85,38,34,44,69,46,78,44,65,41,73,54,53,94,84,58,55,70,68,58,50,50,50,40,50,51,53,23,46,15,52,46,30,46,73,42,40,69,51,18,11,36,53,40,94,62,42,32,32,38,27,70,54,71,21,24,47,40,32,37,30,38,33,95,44,46,54,62,58,47,69,74,52,75,43,67,72,62,56,50,63,47,31,69,53,47,37,77,66,52,55,76,90,52,67,37,48,30,29,35,33,17,41,34,37,26,67,68,56,15,38,35,43,11,34,32,29,22,49,67,80,26,51,70,65,56,46,50,50,48,50,52,44,38,23,38,47,49,50,65,45,87,58,80,72,71,73,73,85,71,61,64,38,62,60,54,74,75,74,52,86,59,47,84,46,45,49,61,81,59,51,133,130,86,86,59,75,42,79,75,46,75,47,65,49,38,41,73,48,84,66,56,76,92,57,27,66,44,56,42,11,53,66,45,41,68,46,77,84,39,34,45,68,46,80,46,71,41,74,54,52,92,85,60,54,70,67,59,51,50,49,41,50,50,54,24,44,14,51,46,30,46,74,42,41,70,50,19,12,36,54,40,92,62,43,33,30,38,28,70,54,70,21,24,46,40,30,34,30,38,35,93,43,45,55,62,58,47,69,76,52,74,43,67,71,64,56,50,64,47,31,69,53,48,37,76,68,52,55,77,90,51,67,38,48,31,29,34,33,17,42,34,36,26,67,67,55,15,38,35,44,11,34,32,29,22,48,66,80,26,51,72,65,54,46,50,50,49,50,52,44,40,29,38,47,48,53,66,45,87,58,80,73,72,72,73,86,71,64,65,40,53,71,28,76,72,70,52,89,57,45,81,48,41,44,63,81,56,51,134

pLDDT: mean 82.39, std 20.7, range [19.97, 98.75]